Protein 3SQI (pdb70)

CATH classification: 1.10.150.540 (+1 more: 1.10.443.20)

B-factor: mean 118.67, std 37.11, range [43.81, 283.86]

Structure (mmCIF, N/CA/C/O backbone):
data_3SQI
#
_entry.id   3SQI
#
_cell.length_a   117.303
_cell.length_b   147.536
_cell.length_c   95.639
_cell.angle_alpha   90.00
_cell.angle_beta   90.00
_cell.angle_gamma   90.00
#
_symmetry.space_group_name_H-M   'C 2 2 21'
#
loop_
_entity.id
_entity.type
_entity.pdbx_description
1 polymer KLLA0E03807p
2 polymer "DNA (5'-D(P*TP*TP*AP*AP*TP*TP*TP*AP*TP*AP*AP*AP*AP*TP*T)-3')"
3 polymer "DNA (5'-D(P*AP*AP*AP*TP*TP*TP*TP*AP*TP*AP*AP*AP*TP*TP*A)-3')"
#
loop_
_atom_site.group_PDB
_atom_site.id
_atom_site.type_symbol
_atom_site.label_atom_id
_atom_site.label_alt_id
_atom_site.label_comp_id
_atom_site.label_asym_id
_atom_site.label_entity_id
_atom_site.label_seq_id
_atom_site.pdbx_PDB_ins_code
_atom_site.Cartn_x
_atom_site.Cartn_y
_atom_site.Cartn_z
_atom_site.occupancy
_atom_site.B_iso_or_equiv
_atom_site.auth_seq_id
_atom_site.auth_comp_id
_atom_site.auth_asym_id
_atom_site.auth_atom_id
_atom_site.pdbx_PDB_model_num
ATOM 1 N N . MET A 1 1 ? 17.747 20.243 -41.003 1.00 145.58 1 MET A N 1
ATOM 2 C CA . MET A 1 1 ? 18.809 21.215 -41.238 1.00 150.70 1 MET A CA 1
ATOM 3 C C . MET A 1 1 ? 18.654 21.861 -42.608 1.00 151.67 1 MET A C 1
ATOM 4 O O . MET A 1 1 ? 18.104 21.258 -43.530 1.00 138.19 1 MET A O 1
ATOM 9 N N . SER A 1 2 ? 19.137 23.094 -42.734 1.00 171.42 2 SER A N 1
ATOM 10 C CA . SER A 1 2 ? 19.096 23.811 -44.003 1.00 171.34 2 SER A CA 1
ATOM 11 C C . SER A 1 2 ? 19.698 22.958 -45.113 1.00 171.08 2 SER A C 1
ATOM 12 O O . SER A 1 2 ? 19.113 22.804 -46.186 1.00 157.38 2 SER A O 1
ATOM 15 N N . LYS A 1 3 ? 20.863 22.384 -44.829 1.00 179.34 3 LYS A N 1
ATOM 16 C CA . LYS A 1 3 ? 21.641 21.667 -45.830 1.00 173.60 3 LYS A CA 1
ATOM 17 C C . LYS A 1 3 ? 21.190 20.218 -45.958 1.00 153.76 3 LYS A C 1
ATOM 18 O O . LYS A 1 3 ? 21.756 19.445 -46.731 1.00 149.16 3 LYS A O 1
ATOM 24 N N . LEU A 1 4 ? 20.170 19.857 -45.187 1.00 150.20 4 LEU A N 1
ATOM 25 C CA . LEU A 1 4 ? 19.581 18.523 -45.256 1.00 139.25 4 LEU A CA 1
ATOM 26 C C . LEU A 1 4 ? 18.619 18.364 -46.432 1.00 132.97 4 LEU A C 1
ATOM 27 O O . LEU A 1 4 ? 18.601 17.332 -47.096 1.00 117.05 4 LEU A O 1
ATOM 32 N N . ASP A 1 5 ? 17.810 19.388 -46.674 1.00 153.52 5 ASP A N 1
ATOM 33 C CA . ASP A 1 5 ? 16.753 19.312 -47.678 1.00 161.40 5 ASP A CA 1
ATOM 34 C C . ASP A 1 5 ? 17.217 18.789 -49.035 1.00 155.85 5 ASP A C 1
ATOM 35 O O . ASP A 1 5 ? 16.501 18.031 -49.688 1.00 152.18 5 ASP A O 1
ATOM 40 N N . SER A 1 6 ? 18.410 19.192 -49.458 1.00 158.75 6 SER A N 1
ATOM 41 C CA . SER A 1 6 ? 18.883 18.855 -50.796 1.00 160.79 6 SER A CA 1
ATOM 42 C C . SER A 1 6 ? 19.146 17.360 -50.972 1.00 149.66 6 SER A C 1
ATOM 43 O O . SER A 1 6 ? 19.105 16.850 -52.088 1.00 140.93 6 SER A O 1
ATOM 46 N N . LEU A 1 7 ? 19.404 16.660 -49.871 1.00 151.79 7 LEU A N 1
ATOM 47 C CA . LEU A 1 7 ? 19.781 15.245 -49.939 1.00 138.28 7 LEU A CA 1
ATOM 48 C C . LEU A 1 7 ? 18.593 14.324 -50.214 1.00 125.64 7 LEU A C 1
ATOM 49 O O . LEU A 1 7 ? 18.770 13.133 -50.478 1.00 105.10 7 LEU A O 1
ATOM 54 N N . LEU A 1 8 ? 17.385 14.874 -50.136 1.00 131.96 8 LEU A N 1
ATOM 55 C CA . LEU A 1 8 ? 16.185 14.120 -50.478 1.00 123.70 8 LEU A CA 1
ATOM 56 C C . LEU A 1 8 ? 15.720 14.379 -51.912 1.00 134.19 8 LEU A C 1
ATOM 57 O O . LEU A 1 8 ? 14.749 13.778 -52.373 1.00 137.58 8 LEU A O 1
ATOM 62 N N . LYS A 1 9 ? 16.399 15.274 -52.620 1.00 140.08 9 LYS A N 1
ATOM 63 C CA . LYS A 1 9 ? 16.171 15.370 -54.051 1.00 138.05 9 LYS A CA 1
ATOM 64 C C . LYS A 1 9 ? 16.626 14.027 -54.599 1.00 125.39 9 LYS A C 1
ATOM 65 O O . LYS A 1 9 ? 15.959 13.406 -55.426 1.00 120.59 9 LYS A O 1
ATOM 71 N N . GLU A 1 10 ? 17.743 13.560 -54.055 1.00 128.11 10 GLU A N 1
ATOM 72 C CA . GLU A 1 10 ? 18.455 12.384 -54.538 1.00 136.10 10 GLU A CA 1
ATOM 73 C C . GLU A 1 10 ? 17.677 11.078 -54.404 1.00 133.41 10 GLU A C 1
ATOM 74 O O . GLU A 1 10 ? 18.160 10.025 -54.814 1.00 140.10 10 GLU A O 1
ATOM 80 N N . LEU A 1 11 ? 16.487 11.144 -53.818 1.00 126.26 11 LEU A N 1
ATOM 81 C CA . LEU A 1 11 ? 15.679 9.947 -53.596 1.00 108.83 11 LEU A CA 1
ATOM 82 C C . LEU A 1 11 ? 14.436 9.929 -54.473 1.00 113.58 11 LEU A C 1
ATOM 83 O O . LEU A 1 11 ? 13.973 10.978 -54.925 1.00 132.79 11 LEU A O 1
ATOM 88 N N . PRO A 1 12 ? 13.910 8.725 -54.738 1.00 95.41 12 PRO A N 1
ATOM 89 C CA . PRO A 1 12 ? 12.622 8.578 -55.416 1.00 90.88 12 PRO A CA 1
ATOM 90 C C . PRO A 1 12 ? 11.602 9.433 -54.688 1.00 90.63 12 PRO A C 1
ATOM 91 O O . PRO A 1 12 ? 11.530 9.363 -53.453 1.00 79.45 12 PRO A O 1
ATOM 95 N N . THR A 1 13 ? 10.822 10.212 -55.435 1.00 90.03 13 THR A N 1
ATOM 96 C CA . THR A 1 13 ? 9.935 11.199 -54.830 1.00 109.62 13 THR A CA 1
ATOM 97 C C . THR A 1 13 ? 9.138 10.615 -53.663 1.00 111.33 13 THR A C 1
ATOM 98 O O . THR A 1 13 ? 9.096 11.197 -52.576 1.00 118.66 13 THR A O 1
ATOM 102 N N . ARG A 1 14 ? 8.533 9.453 -53.882 1.00 104.37 14 ARG A N 1
ATOM 103 C CA . ARG A 1 14 ? 7.634 8.870 -52.896 1.00 98.65 14 ARG A CA 1
ATOM 104 C C . ARG A 1 14 ? 8.330 8.534 -51.577 1.00 88.23 14 ARG A C 1
ATOM 105 O O . ARG A 1 14 ? 7.804 8.842 -50.503 1.00 85.43 14 ARG A O 1
ATOM 113 N N . THR A 1 15 ? 9.510 7.917 -51.645 1.00 86.19 15 THR A N 1
ATOM 114 C CA . THR A 1 15 ? 10.224 7.548 -50.416 1.00 85.85 15 THR A CA 1
ATOM 115 C C . THR A 1 15 ? 11.036 8.709 -49.842 1.00 96.38 15 THR A C 1
ATOM 116 O O . THR A 1 15 ? 11.655 8.581 -48.793 1.00 108.74 15 THR A O 1
ATOM 120 N N . ALA A 1 16 ? 11.062 9.826 -50.559 1.00 110.24 16 ALA A N 1
ATOM 121 C CA . ALA A 1 16 ? 11.568 11.079 -50.010 1.00 111.64 16 ALA A CA 1
ATOM 122 C C . ALA A 1 16 ? 10.465 11.758 -49.203 1.00 104.28 16 ALA A C 1
ATOM 123 O O . ALA A 1 16 ? 10.718 12.353 -48.158 1.00 111.14 16 ALA A O 1
ATOM 125 N N . HIS A 1 17 ? 9.239 11.655 -49.705 1.00 94.65 17 HIS A N 1
ATOM 126 C CA . HIS A 1 17 ? 8.066 12.221 -49.058 1.00 88.29 17 HIS A CA 1
ATOM 127 C C . HIS A 1 17 ? 7.735 11.471 -47.777 1.00 90.13 17 HIS A C 1
ATOM 128 O O . HIS A 1 17 ? 7.605 12.061 -46.694 1.00 96.04 17 HIS A O 1
ATOM 135 N N . LEU A 1 18 ? 7.604 10.156 -47.898 1.00 88.05 18 LEU A N 1
ATOM 136 C CA . LEU A 1 18 ? 7.330 9.331 -46.735 1.00 88.70 18 LEU A CA 1
ATOM 137 C C . LEU A 1 18 ? 8.286 9.736 -45.606 1.00 91.61 18 LEU A C 1
ATOM 138 O O . LEU A 1 18 ? 7.848 9.989 -44.479 1.00 88.18 18 LEU A O 1
ATOM 143 N N . TYR A 1 19 ? 9.576 9.839 -45.924 1.00 86.35 19 TYR A N 1
ATOM 144 C CA . TYR A 1 19 ? 10.578 10.291 -44.958 1.00 73.09 19 TYR A CA 1
ATOM 145 C C . TYR A 1 19 ? 10.281 11.693 -44.429 1.00 89.99 19 TYR A C 1
ATOM 146 O O . TYR A 1 19 ? 10.330 11.927 -43.217 1.00 80.73 19 TYR A O 1
ATOM 155 N N . ARG A 1 20 ? 9.995 12.633 -45.325 1.00 74.60 20 ARG A N 1
ATOM 156 C CA . ARG A 1 20 ? 9.692 13.987 -44.874 1.00 84.66 20 ARG A CA 1
ATOM 157 C C . ARG A 1 20 ? 8.669 13.933 -43.743 1.00 87.68 20 ARG A C 1
ATOM 158 O O . ARG A 1 20 ? 8.837 14.570 -42.694 1.00 96.54 20 ARG A O 1
ATOM 166 N N . SER A 1 21 ? 7.616 13.150 -43.956 1.00 83.86 21 SER A N 1
ATOM 167 C CA . SER A 1 21 ? 6.527 13.075 -42.990 1.00 90.26 21 SER A CA 1
ATOM 168 C C . SER A 1 21 ? 6.949 12.370 -41.699 1.00 91.75 21 SER A C 1
ATOM 169 O O . SER A 1 21 ? 6.673 12.856 -40.598 1.00 104.02 21 SER A O 1
ATOM 172 N N . ILE A 1 22 ? 7.618 11.229 -41.823 1.00 83.61 22 ILE A N 1
ATOM 173 C CA . ILE A 1 22 ? 8.144 10.554 -40.639 1.00 78.78 22 ILE A CA 1
ATOM 174 C C . ILE A 1 22 ? 8.901 11.554 -39.766 1.00 92.06 22 ILE A C 1
ATOM 175 O O . ILE A 1 22 ? 8.696 11.635 -38.552 1.00 98.47 22 ILE A O 1
ATOM 180 N N . TRP A 1 23 ? 9.760 12.331 -40.412 1.00 98.30 23 TRP A N 1
ATOM 181 C CA . TRP A 1 23 ? 10.540 13.367 -39.756 1.00 85.17 23 TRP A CA 1
ATOM 182 C C . TRP A 1 23 ? 9.671 14.378 -39.020 1.00 86.18 23 TRP A C 1
ATOM 183 O O . TRP A 1 23 ? 9.843 14.608 -37.819 1.00 100.65 23 TRP A O 1
ATOM 194 N N . HIS A 1 24 ? 8.751 15.002 -39.743 1.00 81.05 24 HIS A N 1
ATOM 195 C CA . HIS A 1 24 ? 7.866 15.969 -39.116 1.00 89.77 24 HIS A CA 1
ATOM 196 C C . HIS A 1 24 ? 7.240 15.374 -37.856 1.00 93.14 24 HIS A C 1
ATOM 197 O O . HIS A 1 24 ? 7.238 16.006 -36.800 1.00 109.86 24 HIS A O 1
ATOM 204 N N . LYS A 1 25 ? 6.725 14.153 -37.973 1.00 91.28 25 LYS A N 1
ATOM 205 C CA . LYS A 1 25 ? 6.148 13.440 -36.834 1.00 98.69 25 LYS A CA 1
ATOM 206 C C . LYS A 1 25 ? 7.111 13.411 -35.654 1.00 92.76 25 LYS A C 1
ATOM 207 O O . LYS A 1 25 ? 6.770 13.807 -34.536 1.00 84.38 25 LYS A O 1
ATOM 213 N N . TYR A 1 26 ? 8.316 12.926 -35.929 1.00 81.42 26 TYR A N 1
ATOM 214 C CA . TYR A 1 26 ? 9.300 12.626 -34.903 1.00 76.56 26 TYR A CA 1
ATOM 215 C C . TYR A 1 26 ? 9.800 13.858 -34.172 1.00 104.94 26 TYR A C 1
ATOM 216 O O . TYR A 1 26 ? 9.970 13.834 -32.955 1.00 117.44 26 TYR A O 1
ATOM 225 N N . THR A 1 27 ? 10.048 14.934 -34.908 1.00 113.85 27 THR A N 1
ATOM 226 C CA . THR A 1 27 ? 10.531 16.156 -34.273 1.00 117.21 27 THR A CA 1
ATOM 227 C C . THR A 1 27 ? 9.397 16.946 -33.612 1.00 125.62 27 THR A C 1
ATOM 228 O O . THR A 1 27 ? 9.599 17.617 -32.591 1.00 134.90 27 THR A O 1
ATOM 232 N N . GLU A 1 28 ? 8.205 16.859 -34.196 1.00 120.84 28 GLU A N 1
ATOM 233 C CA . GLU A 1 28 ? 7.021 17.479 -33.612 1.00 122.60 28 GLU A CA 1
ATOM 234 C C . GLU A 1 28 ? 6.626 16.774 -32.318 1.00 124.15 28 GLU A C 1
ATOM 235 O O . GLU A 1 28 ? 5.954 17.350 -31.465 1.00 125.83 28 GLU A O 1
ATOM 241 N N . TRP A 1 29 ? 7.028 15.513 -32.197 1.00 126.79 29 TRP A N 1
ATOM 242 C CA . TRP A 1 29 ? 6.928 14.783 -30.939 1.00 119.91 29 TRP A CA 1
ATOM 243 C C . TRP A 1 29 ? 8.046 15.235 -30.010 1.00 117.09 29 TRP A C 1
ATOM 244 O O . TRP A 1 29 ? 7.810 15.573 -28.856 1.00 126.09 29 TRP A O 1
ATOM 255 N N . LEU A 1 30 ? 9.262 15.256 -30.546 1.00 111.37 30 LEU A N 1
ATOM 256 C CA . LEU A 1 30 ? 10.470 15.606 -29.805 1.00 109.72 30 LEU A CA 1
ATOM 257 C C . LEU A 1 30 ? 10.378 16.992 -29.158 1.00 130.25 30 LEU A C 1
ATOM 258 O O . LEU A 1 30 ? 11.144 17.307 -28.247 1.00 141.79 30 LEU A O 1
ATOM 263 N N . LYS A 1 31 ? 9.458 17.825 -29.640 1.00 134.47 31 LYS A N 1
ATOM 264 C CA . LYS A 1 31 ? 9.181 19.104 -28.985 1.00 134.09 31 LYS A CA 1
ATOM 265 C C . LYS A 1 31 ? 8.585 18.870 -27.601 1.00 131.37 31 LYS A C 1
ATOM 266 O O . LYS A 1 31 ? 8.394 19.806 -26.830 1.00 141.35 31 LYS A O 1
ATOM 272 N N . THR A 1 32 ? 8.285 17.612 -27.303 1.00 135.59 32 THR A N 1
ATOM 273 C CA . THR A 1 32 ? 7.638 17.220 -26.053 1.00 155.07 32 THR A CA 1
ATOM 274 C C . THR A 1 32 ? 8.634 16.886 -24.929 1.00 161.75 32 THR A C 1
ATOM 275 O O . THR A 1 32 ? 8.243 16.656 -23.783 1.00 158.44 32 THR A O 1
ATOM 279 N N . MET A 1 33 ? 9.923 16.892 -25.253 1.00 167.25 33 MET A N 1
ATOM 280 C CA . MET A 1 33 ? 10.954 16.542 -24.280 1.00 167.74 33 MET A CA 1
ATOM 281 C C . MET A 1 33 ? 11.927 17.706 -24.086 1.00 193.89 33 MET A C 1
ATOM 282 O O . MET A 1 33 ? 12.019 18.584 -24.946 1.00 206.33 33 MET A O 1
ATOM 287 N N . PRO A 1 34 ? 12.658 17.720 -22.955 1.00 201.21 34 PRO A N 1
ATOM 288 C CA . PRO A 1 34 ? 13.485 18.889 -22.613 1.00 206.21 34 PRO A CA 1
ATOM 289 C C . PRO A 1 34 ? 14.482 19.256 -23.706 1.00 204.27 34 PRO A C 1
ATOM 290 O O . PRO A 1 34 ? 14.767 20.439 -23.919 1.00 199.98 34 PRO A O 1
ATOM 294 N N . ASP A 1 35 ? 14.997 18.238 -24.392 1.00 201.10 35 ASP A N 1
ATOM 295 C CA . ASP A 1 35 ? 15.988 18.421 -25.448 1.00 198.47 35 ASP A CA 1
ATOM 296 C C . ASP A 1 35 ? 16.218 17.121 -26.227 1.00 183.51 35 ASP A C 1
ATOM 297 O O . ASP A 1 35 ? 16.841 17.105 -27.295 1.00 171.87 35 ASP A O 1
ATOM 302 N N . ASP A 1 40 ? 23.246 20.596 -31.673 1.00 228.71 40 ASP A N 1
ATOM 303 C CA . ASP A 1 40 ? 21.810 20.471 -31.897 1.00 225.10 40 ASP A CA 1
ATOM 304 C C . ASP A 1 40 ? 21.510 19.689 -33.184 1.00 222.11 40 ASP A C 1
ATOM 305 O O . ASP A 1 40 ? 20.620 20.081 -33.923 1.00 228.84 40 ASP A O 1
ATOM 310 N N . LEU A 1 41 ? 22.281 18.634 -33.481 1.00 208.79 41 LEU A N 1
ATOM 311 C CA . LEU A 1 41 ? 22.072 17.853 -34.715 1.00 191.01 41 LEU A CA 1
ATOM 312 C C . LEU A 1 41 ? 21.875 16.334 -34.586 1.00 172.76 41 LEU A C 1
ATOM 313 O O . LEU A 1 41 ? 20.757 15.808 -34.712 1.00 155.31 41 LEU A O 1
ATOM 318 N N . LYS A 1 42 ? 22.988 15.637 -34.363 1.00 169.96 42 LYS A N 1
ATOM 319 C CA . LYS A 1 42 ? 23.021 14.172 -34.398 1.00 152.67 42 LYS A CA 1
ATOM 320 C C . LYS A 1 42 ? 22.486 13.617 -33.092 1.00 156.70 42 LYS A C 1
ATOM 321 O O . LYS A 1 42 ? 21.947 12.503 -33.024 1.00 141.43 42 LYS A O 1
ATOM 327 N N . LEU A 1 43 ? 22.670 14.418 -32.049 1.00 170.68 43 LEU A N 1
ATOM 328 C CA . LEU A 1 43 ? 22.201 14.104 -30.711 1.00 163.60 43 LEU A CA 1
ATOM 329 C C . LEU A 1 43 ? 20.689 13.893 -30.698 1.00 162.14 43 LEU A C 1
ATOM 330 O O . LEU A 1 43 ? 20.159 13.210 -29.821 1.00 155.22 43 LEU A O 1
ATOM 335 N N . PHE A 1 44 ? 20.007 14.461 -31.689 1.00 167.72 44 PHE A N 1
ATOM 336 C CA . PHE A 1 44 ? 18.561 14.311 -31.822 1.00 162.11 44 PHE A CA 1
ATOM 337 C C . PHE A 1 44 ? 18.206 12.877 -32.164 1.00 152.12 44 PHE A C 1
ATOM 338 O O . PHE A 1 44 ? 17.095 12.400 -31.901 1.00 151.66 44 PHE A O 1
ATOM 346 N N . LEU A 1 45 ? 19.171 12.182 -32.746 1.00 140.57 45 LEU A N 1
ATOM 347 C CA . LEU A 1 45 ? 18.990 10.784 -33.043 1.00 128.27 45 LEU A CA 1
ATOM 348 C C . LEU A 1 45 ? 19.854 9.995 -32.085 1.00 144.77 45 LEU A C 1
ATOM 349 O O . LEU A 1 45 ? 21.084 10.003 -32.164 1.00 160.46 45 LEU A O 1
ATOM 354 N N . SER A 1 46 ? 19.182 9.340 -31.152 1.00 137.02 46 SER A N 1
ATOM 355 C CA . SER A 1 46 ? 19.817 8.427 -30.229 1.00 126.35 46 SER A CA 1
ATOM 356 C C . SER A 1 46 ? 18.848 7.271 -30.097 1.00 111.59 46 SER A C 1
ATOM 357 O O . SER A 1 46 ? 17.636 7.452 -30.224 1.00 105.73 46 SER A O 1
ATOM 360 N N . GLN A 1 47 ? 19.376 6.078 -29.870 1.00 101.42 47 GLN A N 1
ATOM 361 C CA . GLN A 1 47 ? 18.530 4.908 -29.728 1.00 99.03 47 GLN A CA 1
ATOM 362 C C . GLN A 1 47 ? 17.408 5.214 -28.746 1.00 90.81 47 GLN A C 1
ATOM 363 O O . GLN A 1 47 ? 16.250 4.888 -28.987 1.00 88.05 47 GLN A O 1
ATOM 369 N N . LYS A 1 48 ? 17.759 5.881 -27.654 1.00 88.38 48 LYS A N 1
ATOM 370 C CA . LYS A 1 48 ? 16.808 6.181 -26.592 1.00 95.79 48 LYS A CA 1
ATOM 371 C C . LYS A 1 48 ? 15.511 6.817 -27.111 1.00 104.34 48 LYS A C 1
ATOM 372 O O . LYS A 1 48 ? 14.398 6.334 -26.831 1.00 103.46 48 LYS A O 1
ATOM 378 N N . TYR A 1 49 ? 15.660 7.891 -27.882 1.00 105.49 49 TYR A N 1
ATOM 379 C CA . TYR A 1 49 ? 14.517 8.684 -28.316 1.00 95.17 49 TYR A CA 1
ATOM 380 C C . TYR A 1 49 ? 13.730 7.990 -29.419 1.00 94.81 49 TYR A C 1
ATOM 381 O O . TYR A 1 49 ? 12.502 8.026 -29.418 1.00 105.14 49 TYR A O 1
ATOM 390 N N . ILE A 1 50 ? 14.435 7.356 -30.354 1.00 95.45 50 ILE A N 1
ATOM 391 C CA . ILE A 1 50 ? 13.788 6.643 -31.459 1.00 89.13 50 ILE A CA 1
ATOM 392 C C . ILE A 1 50 ? 12.963 5.472 -30.938 1.00 97.59 50 ILE A C 1
ATOM 393 O O . ILE A 1 50 ? 11.822 5.259 -31.354 1.00 100.09 50 ILE A O 1
ATOM 398 N N . VAL A 1 51 ? 13.561 4.714 -30.027 1.00 97.21 51 VAL A N 1
ATOM 399 C CA . VAL A 1 51 ? 12.901 3.576 -29.408 1.00 75.73 51 VAL A CA 1
ATOM 400 C C . VAL A 1 51 ? 11.695 4.019 -28.580 1.00 73.41 51 VAL A C 1
ATOM 401 O O . VAL A 1 51 ? 10.596 3.462 -28.710 1.00 84.44 51 VAL A O 1
ATOM 405 N N . LYS A 1 52 ? 11.887 5.026 -27.736 1.00 81.81 52 LYS A N 1
ATOM 406 C CA . LYS A 1 52 ? 10.751 5.573 -27.006 1.00 89.85 52 LYS A CA 1
ATOM 407 C C . LYS A 1 52 ? 9.614 5.960 -27.959 1.00 103.72 52 LYS A C 1
ATOM 408 O O . LYS A 1 52 ? 8.461 5.571 -27.756 1.00 112.56 52 LYS A O 1
ATOM 414 N N . TYR A 1 53 ? 9.949 6.716 -29.001 1.00 97.67 53 TYR A N 1
ATOM 415 C CA . TYR A 1 53 ? 8.965 7.146 -29.989 1.00 90.28 53 TYR A CA 1
ATOM 416 C C . TYR A 1 53 ? 8.195 5.966 -30.552 1.00 96.14 53 TYR A C 1
ATOM 417 O O . TYR A 1 53 ? 6.962 5.945 -30.548 1.00 104.02 53 TYR A O 1
ATOM 426 N N . ILE A 1 54 ? 8.937 4.981 -31.040 1.00 87.14 54 ILE A N 1
ATOM 427 C CA . ILE A 1 54 ? 8.333 3.854 -31.727 1.00 92.08 54 ILE A CA 1
ATOM 428 C C . ILE A 1 54 ? 7.401 3.058 -30.821 1.00 101.67 54 ILE A C 1
ATOM 429 O O . ILE A 1 54 ? 6.263 2.773 -31.194 1.00 104.75 54 ILE A O 1
ATOM 434 N N . ALA A 1 55 ? 7.874 2.706 -29.631 1.00 112.86 55 ALA A N 1
ATOM 435 C CA . ALA A 1 55 ? 7.069 1.874 -28.736 1.00 99.54 55 ALA A CA 1
ATOM 436 C C . ALA A 1 55 ? 5.889 2.622 -28.109 1.00 103.29 55 ALA A C 1
ATOM 437 O O . ALA A 1 55 ? 4.858 2.018 -27.807 1.00 95.36 55 ALA A O 1
ATOM 439 N N . SER A 1 56 ? 6.044 3.932 -27.924 1.00 106.69 56 SER A N 1
ATOM 440 C CA . SER A 1 56 ? 5.014 4.741 -27.274 1.00 107.68 56 SER A CA 1
ATOM 441 C C . SER A 1 56 ? 3.856 5.100 -28.203 1.00 123.42 56 SER A C 1
ATOM 442 O O . SER A 1 56 ? 2.863 5.682 -27.765 1.00 134.95 56 SER A O 1
ATOM 445 N N . HIS A 1 57 ? 3.989 4.770 -29.483 1.00 117.89 57 HIS A N 1
ATOM 446 C CA . HIS A 1 57 ? 2.938 5.062 -30.453 1.00 106.74 57 HIS A CA 1
ATOM 447 C C . HIS A 1 57 ? 2.411 3.794 -31.103 1.00 111.26 57 HIS A C 1
ATOM 448 O O . HIS A 1 57 ? 3.117 3.154 -31.879 1.00 118.78 57 HIS A O 1
ATOM 455 N N . ASP A 1 58 ? 1.165 3.443 -30.804 1.00 116.46 58 ASP A N 1
ATOM 456 C CA . ASP A 1 58 ? 0.573 2.233 -31.363 1.00 129.17 58 ASP A CA 1
ATOM 457 C C . ASP A 1 58 ? 0.598 2.281 -32.885 1.00 121.97 58 ASP A C 1
ATOM 458 O O . ASP A 1 58 ? 0.973 1.307 -33.541 1.00 114.63 58 ASP A O 1
ATOM 463 N N . ASP A 1 59 ? 0.200 3.425 -33.435 1.00 128.29 59 ASP A N 1
ATOM 464 C CA . ASP A 1 59 ? 0.216 3.636 -34.876 1.00 122.20 59 ASP A CA 1
ATOM 465 C C . ASP A 1 59 ? 1.557 3.215 -35.466 1.00 114.61 59 ASP A C 1
ATOM 466 O O . ASP A 1 59 ? 1.608 2.486 -36.454 1.00 117.79 59 ASP A O 1
ATOM 471 N N . ILE A 1 60 ? 2.640 3.672 -34.847 1.00 108.09 60 ILE A N 1
ATOM 472 C CA . ILE A 1 60 ? 3.981 3.325 -35.297 1.00 95.70 60 ILE A CA 1
ATOM 473 C C . ILE A 1 60 ? 4.364 1.915 -34.875 1.00 97.92 60 ILE A C 1
ATOM 474 O O . ILE A 1 60 ? 4.893 1.144 -35.680 1.00 83.73 60 ILE A O 1
ATOM 479 N N . ALA A 1 61 ? 4.095 1.586 -33.613 1.00 101.74 61 ALA A N 1
ATOM 480 C CA . ALA A 1 61 ? 4.446 0.280 -33.057 1.00 89.78 61 ALA A CA 1
ATOM 481 C C . ALA A 1 61 ? 3.985 -0.888 -33.930 1.00 101.37 61 ALA A C 1
ATOM 482 O O . ALA A 1 61 ? 4.725 -1.854 -34.119 1.00 107.40 61 ALA A O 1
ATOM 484 N N . LYS A 1 62 ? 2.767 -0.805 -34.457 1.00 104.30 62 LYS A N 1
ATOM 485 C CA . LYS A 1 62 ? 2.244 -1.874 -35.306 1.00 108.13 62 LYS A CA 1
ATOM 486 C C . LYS A 1 62 ? 2.981 -2.001 -36.643 1.00 110.35 62 LYS A C 1
ATOM 487 O O . LYS A 1 62 ? 3.051 -3.091 -37.212 1.00 116.77 62 LYS A O 1
ATOM 493 N N . ASP A 1 63 ? 3.523 -0.892 -37.144 1.00 104.39 63 ASP A N 1
ATOM 494 C CA . ASP A 1 63 ? 4.268 -0.901 -38.405 1.00 110.66 63 ASP A CA 1
ATOM 495 C C . ASP A 1 63 ? 5.531 -0.041 -38.330 1.00 109.83 63 ASP A C 1
ATOM 496 O O . ASP A 1 63 ? 5.602 1.027 -38.942 1.00 124.58 63 ASP A O 1
ATOM 501 N N . PRO A 1 64 ? 6.532 -0.519 -37.576 1.00 79.80 64 PRO A N 1
ATOM 502 C CA . PRO A 1 64 ? 7.785 0.176 -37.260 1.00 82.52 64 PRO A CA 1
ATOM 503 C C . PRO A 1 64 ? 8.756 0.300 -38.431 1.00 99.84 64 PRO A C 1
ATOM 504 O O . PRO A 1 64 ? 9.617 1.177 -38.411 1.00 116.31 64 PRO A O 1
ATOM 508 N N . LEU A 1 65 ? 8.641 -0.574 -39.423 1.00 90.78 65 LEU A N 1
ATOM 509 C CA . LEU A 1 65 ? 9.698 -0.712 -40.421 1.00 93.05 65 LEU A CA 1
ATOM 510 C C . LEU A 1 65 ? 10.023 0.538 -41.247 1.00 95.85 65 LEU A C 1
ATOM 511 O O . LEU A 1 65 ? 11.192 0.934 -41.329 1.00 96.13 65 LEU A O 1
ATOM 516 N N . PRO A 1 66 ? 9.001 1.179 -41.841 1.00 88.06 66 PRO A N 1
ATOM 517 C CA . PRO A 1 66 ? 9.310 2.346 -42.673 1.00 84.78 66 PRO A CA 1
ATOM 518 C C . PRO A 1 66 ? 10.009 3.392 -41.820 1.00 91.20 66 PRO A C 1
ATOM 519 O O . PRO A 1 66 ? 10.919 4.082 -42.283 1.00 97.14 66 PRO A O 1
ATOM 523 N N . THR A 1 67 ? 9.579 3.490 -40.567 1.00 78.35 67 THR A N 1
ATOM 524 C CA . THR A 1 67 ? 10.201 4.389 -39.607 1.00 81.97 67 THR A CA 1
ATOM 525 C C . THR A 1 67 ? 11.678 4.061 -39.414 1.00 92.63 67 THR A C 1
ATOM 526 O O . THR A 1 67 ? 12.532 4.937 -39.513 1.00 106.01 67 THR A O 1
ATOM 530 N N . CYS A 1 68 ? 11.977 2.800 -39.125 1.00 88.55 68 CYS A N 1
ATOM 531 C CA . CYS A 1 68 ? 13.359 2.388 -38.904 1.00 97.22 68 CYS A CA 1
ATOM 532 C C . CYS A 1 68 ? 14.239 2.693 -40.110 1.00 104.37 68 CYS A C 1
ATOM 533 O O . CYS A 1 68 ? 15.337 3.231 -39.969 1.00 116.69 68 CYS A O 1
ATOM 536 N N . ASP A 1 69 ? 13.757 2.354 -41.297 1.00 95.71 69 ASP A N 1
ATOM 537 C CA . ASP A 1 69 ? 14.516 2.645 -42.505 1.00 112.31 69 ASP A CA 1
ATOM 538 C C . ASP A 1 69 ? 14.742 4.146 -42.648 1.00 112.46 69 ASP A C 1
ATOM 539 O O . ASP A 1 69 ? 15.843 4.591 -43.006 1.00 131.46 69 ASP A O 1
ATOM 544 N N . ALA A 1 70 ? 13.702 4.925 -42.362 1.00 88.22 70 ALA A N 1
ATOM 545 C CA . ALA A 1 70 ? 13.833 6.376 -42.381 1.00 88.08 70 ALA A CA 1
ATOM 546 C C . ALA A 1 70 ? 14.990 6.791 -41.473 1.00 97.74 70 ALA A C 1
ATOM 547 O O . ALA A 1 70 ? 15.917 7.455 -41.912 1.00 98.18 70 ALA A O 1
ATOM 549 N N . MET A 1 71 ? 14.948 6.355 -40.217 1.00 89.30 71 MET A N 1
ATOM 550 C CA . MET A 1 71 ? 15.973 6.708 -39.229 1.00 90.55 71 MET A CA 1
ATOM 551 C C . MET A 1 71 ? 17.394 6.309 -39.623 1.00 104.01 71 MET A C 1
ATOM 552 O O . MET A 1 71 ? 18.327 7.093 -39.467 1.00 124.56 71 MET A O 1
ATOM 557 N N . ILE A 1 72 ? 17.569 5.083 -40.103 1.00 98.79 72 ILE A N 1
ATOM 558 C CA . ILE A 1 72 ? 18.897 4.637 -40.503 1.00 102.53 72 ILE A CA 1
ATOM 559 C C . ILE A 1 72 ? 19.373 5.526 -41.644 1.00 112.61 72 ILE A C 1
ATOM 560 O O . ILE A 1 72 ? 20.556 5.890 -41.722 1.00 126.74 72 ILE A O 1
ATOM 565 N N . TRP A 1 73 ? 18.445 5.888 -42.525 1.00 104.44 73 TRP A N 1
ATOM 566 C CA . TRP A 1 73 ? 18.766 6.852 -43.562 1.00 106.99 73 TRP A CA 1
ATOM 567 C C . TRP A 1 73 ? 19.237 8.180 -42.998 1.00 113.48 73 TRP A C 1
ATOM 568 O O . TRP A 1 73 ? 20.386 8.551 -43.194 1.00 125.79 73 TRP A O 1
ATOM 579 N N . PHE A 1 74 ? 18.344 8.898 -42.316 1.00 107.83 74 PHE A N 1
ATOM 580 C CA . PHE A 1 74 ? 18.673 10.223 -41.784 1.00 105.88 74 PHE A CA 1
ATOM 581 C C . PHE A 1 74 ? 20.018 10.167 -41.064 1.00 106.08 74 PHE A C 1
ATOM 582 O O . PHE A 1 74 ? 20.868 11.043 -41.234 1.00 109.03 74 PHE A O 1
ATOM 590 N N . SER A 1 75 ? 20.210 9.123 -40.266 1.00 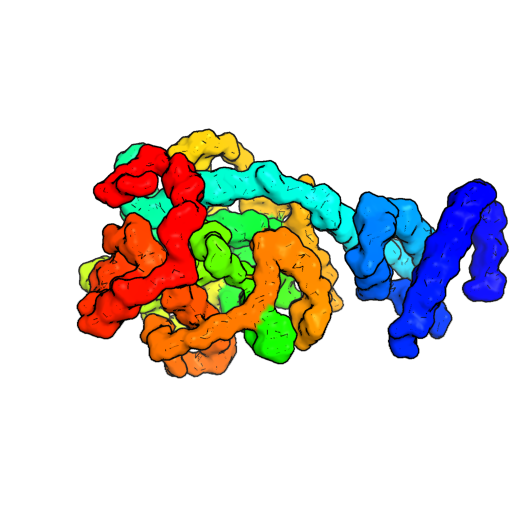106.38 75 SER A N 1
ATOM 591 C CA . SER A 1 75 ? 21.466 8.917 -39.552 1.00 109.70 75 SER A CA 1
ATOM 592 C C . SER A 1 75 ? 22.659 8.882 -40.503 1.00 124.41 75 SER A C 1
ATOM 593 O O . SER A 1 75 ? 23.476 9.807 -40.517 1.00 134.94 75 SER A O 1
ATOM 596 N N . ARG A 1 76 ? 22.766 7.817 -41.296 1.00 117.56 76 ARG A N 1
ATOM 597 C CA . ARG A 1 76 ? 23.931 7.687 -42.163 1.00 126.63 76 ARG A CA 1
ATOM 598 C C . ARG A 1 76 ? 23.939 8.826 -43.175 1.00 133.20 76 ARG A C 1
ATOM 599 O O . ARG A 1 76 ? 24.986 9.182 -43.726 1.00 129.23 76 ARG A O 1
ATOM 607 N N . ALA A 1 77 ? 22.762 9.412 -43.387 1.00 135.90 77 ALA A N 1
ATOM 608 C CA . ALA A 1 77 ? 22.591 10.527 -44.316 1.00 125.52 77 ALA A CA 1
ATOM 609 C C . ALA A 1 77 ? 22.967 11.824 -43.616 1.00 118.50 77 ALA A C 1
ATOM 610 O O . ALA A 1 77 ? 22.804 12.912 -44.156 1.00 120.68 77 ALA A O 1
ATOM 612 N N . LEU A 1 78 ? 23.429 11.686 -42.383 1.00 135.39 78 LEU A N 1
ATOM 613 C CA . LEU A 1 78 ? 24.085 12.762 -41.664 1.00 151.31 78 LEU A CA 1
ATOM 614 C C . LEU A 1 78 ? 25.480 12.229 -41.408 1.00 166.72 78 LEU A C 1
ATOM 615 O O . LEU A 1 78 ? 25.825 11.157 -41.905 1.00 175.76 78 LEU A O 1
ATOM 620 N N . ASP A 1 79 ? 26.297 12.946 -40.649 1.00 165.34 79 ASP A N 1
ATOM 621 C CA . ASP A 1 79 ? 27.614 12.403 -40.376 1.00 166.16 79 ASP A CA 1
ATOM 622 C C . ASP A 1 79 ? 27.534 11.597 -39.091 1.00 162.01 79 ASP A C 1
ATOM 623 O O . ASP A 1 79 ? 27.433 12.149 -37.994 1.00 163.11 79 ASP A O 1
ATOM 628 N N . ILE A 1 80 ? 27.590 10.278 -39.255 1.00 156.01 80 ILE A N 1
ATOM 629 C CA . ILE A 1 80 ? 27.511 9.322 -38.158 1.00 141.99 80 ILE A CA 1
ATOM 630 C C . ILE A 1 80 ? 28.349 8.103 -38.537 1.00 141.42 80 ILE A C 1
ATOM 631 O O . ILE A 1 80 ? 28.310 7.657 -39.684 1.00 139.94 80 ILE A O 1
ATOM 636 N N . GLU A 1 81 ? 29.091 7.556 -37.580 1.00 146.83 81 GLU A N 1
ATOM 637 C CA . GLU A 1 81 ? 30.005 6.449 -37.864 1.00 156.34 81 GLU A CA 1
ATOM 638 C C . GLU A 1 81 ? 29.294 5.233 -38.456 1.00 160.14 81 GLU A C 1
ATOM 639 O O . GLU A 1 81 ? 28.177 4.901 -38.061 1.00 159.34 81 GLU A O 1
ATOM 645 N N . ASN A 1 82 ? 29.954 4.578 -39.406 1.00 165.67 82 ASN A N 1
ATOM 646 C CA . ASN A 1 82 ? 29.380 3.429 -40.101 1.00 166.20 82 ASN A CA 1
ATOM 647 C C . ASN A 1 82 ? 29.057 2.266 -39.159 1.00 158.28 82 ASN A C 1
ATOM 648 O O . ASN A 1 82 ? 27.919 1.780 -39.110 1.00 145.38 82 ASN A O 1
ATOM 653 N N . ASN A 1 83 ? 30.063 1.818 -38.416 1.00 166.02 83 ASN A N 1
ATOM 654 C CA . ASN A 1 83 ? 29.847 0.788 -37.410 1.00 166.55 83 ASN A CA 1
ATOM 655 C C . ASN A 1 83 ? 28.730 1.228 -36.472 1.00 165.16 83 ASN A C 1
ATOM 656 O O . ASN A 1 83 ? 27.868 0.436 -36.097 1.00 159.77 83 ASN A O 1
ATOM 661 N N . ASP A 1 84 ? 28.741 2.512 -36.125 1.00 167.27 84 ASP A N 1
ATOM 662 C CA . ASP A 1 84 ? 27.741 3.091 -35.236 1.00 158.74 84 ASP A CA 1
ATOM 663 C C . ASP A 1 84 ? 26.324 2.969 -35.802 1.00 147.98 84 ASP A C 1
ATOM 664 O O . ASP A 1 84 ? 25.441 2.352 -35.187 1.00 141.71 84 ASP A O 1
ATOM 669 N N . VAL A 1 85 ? 26.110 3.548 -36.979 1.00 142.51 85 VAL A N 1
ATOM 670 C CA . VAL A 1 85 ? 24.801 3.473 -37.608 1.00 129.75 85 VAL A CA 1
ATOM 671 C C . VAL A 1 85 ? 24.344 2.021 -37.655 1.00 125.83 85 VAL A C 1
ATOM 672 O O . VAL A 1 85 ? 23.195 1.714 -37.329 1.00 118.37 85 VAL A O 1
ATOM 676 N N . LEU A 1 86 ? 25.246 1.118 -38.026 1.00 127.68 86 LEU A N 1
ATOM 677 C CA . LEU A 1 86 ? 24.850 -0.282 -38.114 1.00 122.75 86 LEU A CA 1
ATOM 678 C C . LEU A 1 86 ? 24.475 -0.879 -36.755 1.00 115.06 86 LEU A C 1
ATOM 679 O O . LEU A 1 86 ? 23.596 -1.739 -36.687 1.00 118.20 86 LEU A O 1
ATOM 684 N N . VAL A 1 87 ? 25.112 -0.428 -35.674 1.00 110.65 87 VAL A N 1
ATOM 685 C CA . VAL A 1 87 ? 24.679 -0.890 -34.351 1.00 123.57 87 VAL A CA 1
ATOM 686 C C . VAL A 1 87 ? 23.268 -0.380 -34.076 1.00 122.08 87 VAL A C 1
ATOM 687 O O . VAL A 1 87 ? 22.451 -1.080 -33.464 1.00 120.89 87 VAL A O 1
ATOM 691 N N . LEU A 1 88 ? 22.979 0.836 -34.540 1.00 109.42 88 LEU A N 1
ATOM 692 C CA . LEU A 1 88 ? 21.626 1.365 -34.414 1.00 95.18 88 LEU A CA 1
ATOM 693 C C . LEU A 1 88 ? 20.642 0.452 -35.137 1.00 87.85 88 LEU A C 1
ATOM 694 O O . LEU A 1 88 ? 19.615 0.057 -34.584 1.00 86.93 88 LEU A O 1
ATOM 699 N N . GLN A 1 89 ? 20.962 0.123 -36.382 1.00 84.23 89 GLN A N 1
ATOM 700 C CA . GLN A 1 89 ? 20.149 -0.803 -37.154 1.00 81.94 89 GLN A CA 1
ATOM 701 C C . GLN A 1 89 ? 19.890 -2.072 -36.356 1.00 94.94 89 GLN A C 1
ATOM 702 O O . GLN A 1 89 ? 18.754 -2.559 -36.269 1.00 86.18 89 GLN A O 1
ATOM 708 N N . GLN A 1 90 ? 20.961 -2.600 -35.774 1.00 112.80 90 GLN A N 1
ATOM 709 C CA . GLN A 1 90 ? 20.874 -3.785 -34.935 1.00 108.76 90 GLN A CA 1
ATOM 710 C C . GLN A 1 90 ? 19.804 -3.599 -33.874 1.00 87.54 90 GLN A C 1
ATOM 711 O O . GLN A 1 90 ? 18.868 -4.405 -33.770 1.00 81.89 90 GLN A O 1
ATOM 717 N N . ARG A 1 91 ? 19.920 -2.521 -33.104 1.00 80.16 91 ARG A N 1
ATOM 718 C CA . ARG A 1 91 ? 18.961 -2.295 -32.027 1.00 81.16 91 ARG A CA 1
ATOM 719 C C . ARG A 1 91 ? 17.531 -2.208 -32.550 1.00 80.23 91 ARG A C 1
ATOM 720 O O . ARG A 1 91 ? 16.621 -2.811 -31.983 1.00 87.56 91 ARG A O 1
ATOM 728 N N . LEU A 1 92 ? 17.332 -1.469 -33.634 1.00 72.17 92 LEU A N 1
ATOM 729 C CA . LEU A 1 92 ? 15.986 -1.297 -34.164 1.00 75.62 92 LEU A CA 1
ATOM 730 C C . LEU A 1 92 ? 15.368 -2.634 -34.568 1.00 86.61 92 LEU A C 1
ATOM 731 O O . LEU A 1 92 ? 14.304 -3.014 -34.064 1.00 96.43 92 LEU A O 1
ATOM 736 N N . TYR A 1 93 ? 16.040 -3.355 -35.461 1.00 76.44 93 TYR A N 1
ATOM 737 C CA . TYR A 1 93 ? 15.564 -4.677 -35.856 1.00 88.12 93 TYR A CA 1
ATOM 738 C C . TYR A 1 93 ? 15.250 -5.561 -34.633 1.00 91.37 93 TYR A C 1
ATOM 739 O O . TYR A 1 93 ? 14.231 -6.265 -34.597 1.00 88.13 93 TYR A O 1
ATOM 748 N N . GLY A 1 94 ? 16.112 -5.508 -33.622 1.00 87.11 94 GLY A N 1
ATOM 749 C CA . GLY A 1 94 ? 15.820 -6.207 -32.383 1.00 82.52 94 GLY A CA 1
ATOM 750 C C . GLY A 1 94 ? 14.489 -5.781 -31.785 1.00 75.14 94 GLY A C 1
ATOM 751 O O . GLY A 1 94 ? 13.664 -6.611 -31.382 1.00 79.02 94 GLY A O 1
ATOM 752 N N . LEU A 1 95 ? 14.276 -4.472 -31.734 1.00 74.52 95 LEU A N 1
ATOM 753 C CA . LEU A 1 95 ? 13.035 -3.920 -31.215 1.00 75.17 95 LEU A CA 1
ATOM 754 C C . LEU A 1 95 ? 11.816 -4.445 -31.979 1.00 79.04 95 LEU A C 1
ATOM 755 O O . LEU A 1 95 ? 10.793 -4.782 -31.377 1.00 82.36 95 LEU A O 1
ATOM 760 N N . VAL A 1 96 ? 11.911 -4.516 -33.303 1.00 67.05 96 VAL A N 1
ATOM 761 C CA . VAL A 1 96 ? 10.767 -4.991 -34.067 1.00 71.59 96 VAL A CA 1
ATOM 762 C C . VAL A 1 96 ? 10.530 -6.466 -33.752 1.00 74.77 96 VAL A C 1
ATOM 763 O O . VAL A 1 96 ? 9.395 -6.878 -33.495 1.00 74.28 96 VAL A O 1
ATOM 767 N N . LYS A 1 97 ? 11.597 -7.263 -33.727 1.00 64.99 97 LYS A N 1
ATOM 768 C CA . LYS A 1 97 ? 11.417 -8.682 -33.432 1.00 61.88 97 LYS A CA 1
ATOM 769 C C . LYS A 1 97 ? 10.663 -8.795 -32.120 1.00 72.31 97 LYS A C 1
ATOM 770 O O . LYS A 1 97 ? 9.732 -9.599 -31.984 1.00 73.98 97 LYS A O 1
ATOM 776 N N . LEU A 1 98 ? 11.058 -7.947 -31.173 1.00 72.52 98 LEU A N 1
ATOM 777 C CA . LEU A 1 98 ? 10.462 -7.913 -29.847 1.00 67.74 98 LEU A CA 1
ATOM 778 C C . LEU A 1 98 ? 8.965 -7.590 -29.890 1.00 71.65 98 LEU A C 1
ATOM 779 O O . LEU A 1 98 ? 8.157 -8.307 -29.291 1.00 85.96 98 LEU A O 1
ATOM 784 N N . LEU A 1 99 ? 8.602 -6.515 -30.587 1.00 72.63 99 LEU A N 1
ATOM 785 C CA . LEU A 1 99 ? 7.212 -6.070 -30.645 1.00 76.84 99 LEU A CA 1
ATOM 786 C C . LEU A 1 99 ? 6.307 -7.074 -31.356 1.00 89.30 99 LEU A C 1
ATOM 787 O O . LEU A 1 99 ? 5.174 -7.309 -30.932 1.00 103.78 99 LEU A O 1
ATOM 792 N N . GLU A 1 100 ? 6.806 -7.661 -32.439 1.00 74.22 100 GLU A N 1
ATOM 793 C CA . GLU A 1 100 ? 5.975 -8.509 -33.285 1.00 89.43 100 GLU A CA 1
ATOM 794 C C . GLU A 1 100 ? 5.813 -9.936 -32.764 1.00 92.15 100 GLU A C 1
ATOM 795 O O . GLU A 1 100 ? 4.861 -10.630 -33.133 1.00 90.51 100 GLU A O 1
ATOM 801 N N . PHE A 1 101 ? 6.740 -10.366 -31.908 1.00 93.82 101 PHE A N 1
ATOM 802 C CA . PHE A 1 101 ? 6.777 -11.751 -31.441 1.00 71.44 101 PHE A CA 1
ATOM 803 C C . PHE A 1 101 ? 5.511 -12.156 -30.696 1.00 79.41 101 PHE A C 1
ATOM 804 O O . PHE A 1 101 ? 4.930 -11.359 -29.961 1.00 91.02 101 PHE A O 1
ATOM 812 N N . ASP A 1 102 ? 5.083 -13.396 -30.909 1.00 85.67 102 ASP A N 1
ATOM 813 C CA . ASP A 1 102 ? 3.956 -13.962 -30.182 1.00 95.55 102 ASP A CA 1
ATOM 814 C C . ASP A 1 102 ? 4.463 -15.109 -29.324 1.00 104.30 102 ASP A C 1
ATOM 815 O O . ASP A 1 102 ? 4.800 -16.179 -29.837 1.00 113.44 102 ASP A O 1
ATOM 820 N N . TYR A 1 103 ? 4.514 -14.896 -28.015 1.00 98.19 103 TYR A N 1
ATOM 821 C CA . TYR A 1 103 ? 4.990 -15.937 -27.114 1.00 85.83 103 TYR A CA 1
ATOM 822 C C . TYR A 1 103 ? 3.937 -17.026 -26.977 1.00 78.43 103 TYR A C 1
ATOM 823 O O . TYR A 1 103 ? 4.230 -18.124 -26.516 1.00 81.86 103 TYR A O 1
ATOM 832 N N . SER A 1 104 ? 2.719 -16.729 -27.421 1.00 77.22 104 SER A N 1
ATOM 833 C CA . SER A 1 104 ? 1.567 -17.612 -27.222 1.00 75.06 104 SER A CA 1
ATOM 834 C C . SER A 1 104 ? 1.815 -19.035 -27.723 1.00 81.52 104 SER A C 1
ATOM 835 O O . SER A 1 104 ? 1.093 -19.964 -27.353 1.00 95.06 104 SER A O 1
ATOM 838 N N . ASN A 1 105 ? 2.836 -19.206 -28.554 1.00 73.39 105 ASN A N 1
ATOM 839 C CA . ASN A 1 105 ? 3.158 -20.517 -29.088 1.00 94.78 105 ASN A CA 1
ATOM 840 C C . ASN A 1 105 ? 4.126 -21.269 -28.188 1.00 107.30 105 ASN A C 1
ATOM 841 O O . ASN A 1 105 ? 3.809 -22.347 -27.666 1.00 123.19 105 ASN A O 1
ATOM 846 N N . VAL A 1 106 ? 5.317 -20.703 -28.033 1.00 93.23 106 VAL A N 1
ATOM 847 C CA . VAL A 1 106 ? 6.361 -21.308 -27.213 1.00 95.71 106 VAL A CA 1
ATOM 848 C C . VAL A 1 106 ? 5.951 -21.580 -25.750 1.00 88.53 106 VAL A C 1
ATOM 849 O O . VAL A 1 106 ? 6.479 -22.496 -25.102 1.00 77.37 106 VAL A O 1
ATOM 853 N N . ILE A 1 107 ? 4.994 -20.802 -25.251 1.00 78.70 107 ILE A N 1
ATOM 854 C CA . ILE A 1 107 ? 4.645 -20.815 -23.833 1.00 75.67 107 ILE A CA 1
ATOM 855 C C . ILE A 1 107 ? 4.393 -22.203 -23.236 1.00 96.97 107 ILE A C 1
ATOM 856 O O . ILE A 1 107 ? 4.924 -22.523 -22.172 1.00 120.63 107 ILE A O 1
ATOM 861 N N . ALA A 1 108 ? 3.591 -23.026 -23.902 1.00 86.33 108 ALA A N 1
ATOM 862 C CA . ALA A 1 108 ? 3.214 -24.308 -23.316 1.00 72.45 108 ALA A CA 1
ATOM 863 C C . ALA A 1 108 ? 4.382 -25.281 -23.203 1.00 76.07 108 ALA A C 1
ATOM 864 O O . ALA A 1 108 ? 4.236 -26.347 -22.611 1.00 94.65 108 ALA A O 1
ATOM 866 N N . ILE A 1 109 ? 5.532 -24.938 -23.777 1.00 72.10 109 ILE A N 1
ATOM 867 C CA . ILE A 1 109 ? 6.713 -25.779 -23.584 1.00 84.38 109 ILE A CA 1
ATOM 868 C C . ILE A 1 109 ? 7.283 -25.450 -22.222 1.00 96.87 109 ILE A C 1
ATOM 869 O O . ILE A 1 109 ? 7.688 -26.335 -21.466 1.00 113.40 109 ILE A O 1
ATOM 874 N N . LEU A 1 110 ? 7.305 -24.158 -21.917 1.00 84.05 110 LEU A N 1
ATOM 875 C CA . LEU A 1 110 ? 7.617 -23.695 -20.576 1.00 82.25 110 LEU A CA 1
ATOM 876 C C . LEU A 1 110 ? 6.702 -24.411 -19.584 1.00 79.60 110 LEU A C 1
ATOM 877 O O . LEU A 1 110 ? 7.144 -25.287 -18.844 1.00 88.45 110 LEU A O 1
ATOM 882 N N . GLN A 1 111 ? 5.417 -24.064 -19.614 1.00 75.37 111 GLN A N 1
ATOM 883 C CA . GLN A 1 111 ? 4.424 -24.652 -18.717 1.00 72.70 111 GLN A CA 1
ATOM 884 C C . GLN A 1 111 ? 4.603 -26.153 -18.633 1.00 85.76 111 GLN A C 1
ATOM 885 O O . GLN A 1 111 ? 4.983 -26.690 -17.588 1.00 90.55 111 GLN A O 1
ATOM 891 N N . LYS A 1 112 ? 4.384 -26.829 -19.753 1.00 98.81 112 LYS A N 1
ATOM 892 C CA . LYS A 1 112 ? 4.453 -28.286 -19.760 1.00 98.93 112 LYS A CA 1
ATOM 893 C C . LYS A 1 112 ? 5.668 -28.818 -19.011 1.00 90.77 112 LYS A C 1
ATOM 894 O O . LYS A 1 112 ? 5.551 -29.795 -18.282 1.00 98.92 112 LYS A O 1
ATOM 900 N N . ILE A 1 113 ? 6.813 -28.159 -19.150 1.00 77.94 113 ILE A N 1
ATOM 901 C CA . ILE A 1 113 ? 7.991 -28.589 -18.414 1.00 85.89 113 ILE A CA 1
ATOM 902 C C . ILE A 1 113 ? 7.917 -28.204 -16.931 1.00 97.21 113 ILE A C 1
ATOM 903 O O . ILE A 1 113 ? 7.997 -29.065 -16.046 1.00 108.92 113 ILE A O 1
ATOM 908 N N . SER A 1 114 ? 7.816 -26.899 -16.675 1.00 84.27 114 SER A N 1
ATOM 909 C CA . SER A 1 114 ? 8.132 -26.368 -15.356 1.00 78.98 114 SER A CA 1
ATOM 910 C C . SER A 1 114 ? 7.435 -27.258 -14.337 1.00 79.40 114 SER A C 1
ATOM 911 O O . SER A 1 114 ? 8.070 -27.908 -13.502 1.00 73.62 114 SER A O 1
ATOM 914 N N . ILE A 1 115 ? 6.129 -27.383 -14.513 1.00 74.05 115 ILE A N 1
ATOM 915 C CA . ILE A 1 115 ? 5.284 -28.216 -13.653 1.00 82.32 115 ILE A CA 1
ATOM 916 C C . ILE A 1 115 ? 5.893 -29.593 -13.340 1.00 97.57 115 ILE A C 1
ATOM 917 O O . ILE A 1 115 ? 6.142 -29.936 -12.178 1.00 117.65 115 ILE A O 1
ATOM 922 N N . ASN A 1 116 ? 6.099 -30.393 -14.377 1.00 82.32 116 ASN A N 1
ATOM 923 C CA . ASN A 1 116 ? 6.705 -31.717 -14.228 1.00 92.35 116 ASN A CA 1
ATOM 924 C C . ASN A 1 116 ?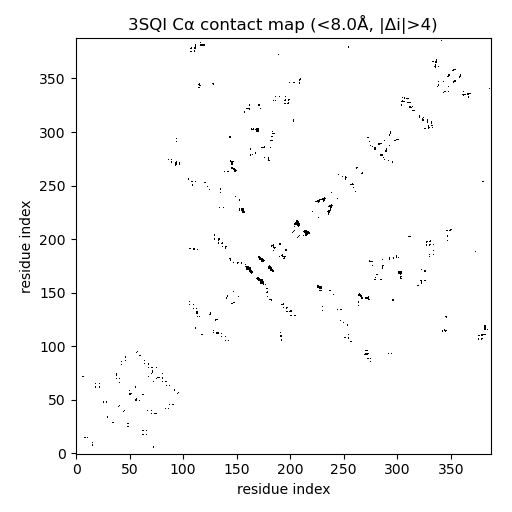 8.022 -31.708 -13.447 1.00 99.13 116 ASN A C 1
ATOM 925 O O . ASN A 1 116 ? 8.314 -32.650 -12.709 1.00 112.28 116 ASN A O 1
ATOM 930 N N . LEU A 1 117 ? 8.831 -30.669 -13.635 1.00 93.25 117 LEU A N 1
ATOM 931 C CA . LEU A 1 117 ? 10.100 -30.561 -12.917 1.00 89.88 117 LEU A CA 1
ATOM 932 C C . LEU A 1 117 ? 9.935 -30.113 -11.457 1.00 99.57 117 LEU A C 1
ATOM 933 O O . LEU A 1 117 ? 10.813 -30.354 -10.627 1.00 104.15 117 LEU A O 1
ATOM 938 N N . TRP A 1 118 ? 8.812 -29.468 -11.150 1.00 83.96 118 TRP A N 1
ATOM 939 C CA . TRP A 1 118 ? 8.445 -29.195 -9.765 1.00 78.59 118 TRP A CA 1
ATOM 940 C C . TRP A 1 118 ? 7.961 -30.474 -9.078 1.00 97.18 118 TRP A C 1
ATOM 941 O O . TRP A 1 118 ? 8.288 -30.721 -7.919 1.00 99.54 118 TRP A O 1
ATOM 952 N N . ASN A 1 119 ? 7.205 -31.296 -9.803 1.00 110.97 119 ASN A N 1
ATOM 953 C CA . ASN A 1 119 ? 6.578 -32.484 -9.219 1.00 102.12 119 ASN A CA 1
ATOM 954 C C . ASN A 1 119 ? 7.599 -33.403 -8.562 1.00 102.53 119 ASN A C 1
ATOM 955 O O . ASN A 1 119 ? 8.459 -33.976 -9.234 1.00 94.95 119 ASN A O 1
ATOM 960 N N . PRO A 1 120 ? 7.484 -33.560 -7.234 1.00 109.19 120 PRO A N 1
ATOM 961 C CA . PRO A 1 120 ? 8.473 -34.261 -6.417 1.00 97.70 120 PRO A CA 1
ATOM 962 C C . PRO A 1 120 ? 8.487 -35.752 -6.694 1.00 110.79 120 PRO A C 1
ATOM 963 O O . PRO A 1 120 ? 9.531 -36.385 -6.529 1.00 119.32 120 PRO A O 1
ATOM 967 N N . SER A 1 121 ? 7.354 -36.311 -7.108 1.00 117.02 121 SER A N 1
ATOM 968 C CA . SER A 1 121 ? 7.329 -37.730 -7.438 1.00 130.84 121 SER A CA 1
ATOM 969 C C . SER A 1 121 ? 7.155 -37.961 -8.936 1.00 129.69 121 SER A C 1
ATOM 970 O O . SER A 1 121 ? 6.066 -37.804 -9.490 1.00 123.94 121 SER A O 1
ATOM 973 N N . THR A 1 122 ? 8.244 -38.358 -9.581 1.00 130.73 122 THR A N 1
ATOM 974 C CA . THR A 1 122 ? 8.208 -38.706 -10.987 1.00 133.45 122 THR A CA 1
ATOM 975 C C . THR A 1 122 ? 8.530 -40.184 -11.092 1.00 149.15 122 THR A C 1
ATOM 976 O O . THR A 1 122 ? 9.683 -40.590 -10.946 1.00 152.68 122 THR A O 1
ATOM 980 N N . ASP A 1 123 ? 7.503 -40.982 -11.358 1.00 162.20 123 ASP A N 1
ATOM 981 C CA . ASP A 1 123 ? 7.635 -42.433 -11.378 1.00 172.99 123 ASP A CA 1
ATOM 982 C C . ASP A 1 123 ? 8.170 -42.937 -12.711 1.00 168.54 123 ASP A C 1
ATOM 983 O O . ASP A 1 123 ? 9.038 -43.808 -12.761 1.00 173.40 123 ASP A O 1
ATOM 988 N N . SER A 1 124 ? 7.648 -42.364 -13.790 1.00 160.61 124 SER A N 1
ATOM 989 C CA . SER A 1 124 ? 7.999 -42.780 -15.138 1.00 157.49 124 SER A CA 1
ATOM 990 C C . SER A 1 124 ? 9.468 -42.505 -15.434 1.00 164.77 124 SER A C 1
ATOM 991 O O . SER A 1 124 ? 9.994 -42.933 -16.461 1.00 172.27 124 SER A O 1
ATOM 994 N N . LEU A 1 125 ? 10.129 -41.793 -14.528 1.00 167.43 125 LEU A N 1
ATOM 995 C CA . LEU A 1 125 ? 11.521 -41.429 -14.724 1.00 172.85 125 LEU A CA 1
ATOM 996 C C . LEU A 1 125 ? 12.398 -42.488 -14.071 1.00 188.99 125 LEU A C 1
ATOM 997 O O . LEU A 1 125 ? 12.489 -42.564 -12.845 1.00 196.06 125 LEU A O 1
ATOM 1002 N N . GLN A 1 126 ? 13.039 -43.307 -14.898 1.00 196.57 126 GLN A N 1
ATOM 1003 C CA . GLN A 1 126 ? 14.001 -44.293 -14.417 1.00 208.35 126 GLN A CA 1
ATOM 1004 C C . GLN A 1 126 ? 15.438 -43.815 -14.606 1.00 209.62 126 GLN A C 1
ATOM 1005 O O . GLN A 1 126 ? 16.387 -44.526 -14.276 1.00 221.52 126 GLN A O 1
ATOM 1011 N N . SER A 1 127 ? 15.590 -42.610 -15.147 1.00 197.01 127 SER A N 1
ATOM 1012 C CA . SER A 1 127 ? 16.907 -42.082 -15.493 1.00 189.47 127 SER A CA 1
ATOM 1013 C C . SER A 1 127 ? 17.744 -41.692 -14.275 1.00 175.17 127 SER A C 1
ATOM 1014 O O . SER A 1 127 ? 17.223 -41.180 -13.284 1.00 159.43 127 SER A O 1
ATOM 1017 N N . LYS A 1 128 ? 19.050 -41.924 -14.383 1.00 176.46 128 LYS A N 1
ATOM 1018 C CA . LYS A 1 128 ? 19.989 -41.786 -13.271 1.00 173.08 128 LYS A CA 1
ATOM 1019 C C . LYS A 1 128 ? 19.907 -40.466 -12.519 1.00 168.48 128 LYS A C 1
ATOM 1020 O O . LYS A 1 128 ? 19.725 -40.452 -11.303 1.00 173.64 128 LYS A O 1
ATOM 1026 N N . HIS A 1 129 ? 20.042 -39.357 -13.236 1.00 164.86 129 HIS A N 1
ATOM 1027 C CA . HIS A 1 129 ? 20.049 -38.057 -12.583 1.00 165.72 129 HIS A CA 1
ATOM 1028 C C . HIS A 1 129 ? 18.646 -37.769 -12.066 1.00 163.98 129 HIS A C 1
ATOM 1029 O O . HIS A 1 129 ? 17.753 -38.609 -12.186 1.00 176.93 129 HIS A O 1
ATOM 1036 N N . PHE A 1 130 ? 18.457 -36.593 -11.477 1.00 141.38 130 PHE A N 1
ATOM 1037 C CA . PHE A 1 130 ? 17.137 -36.180 -11.016 1.00 134.54 130 PHE A CA 1
ATOM 1038 C C . PHE A 1 130 ? 16.587 -37.028 -9.867 1.00 140.31 130 PHE A C 1
ATOM 1039 O O . PHE A 1 130 ? 15.372 -37.177 -9.730 1.00 134.20 130 PHE A O 1
ATOM 1047 N N . LYS A 1 131 ? 17.469 -37.586 -9.045 1.00 153.33 131 LYS A N 1
ATOM 1048 C CA . LYS A 1 131 ? 17.021 -38.331 -7.872 1.00 159.67 131 LYS A CA 1
ATOM 1049 C C . LYS A 1 131 ? 16.366 -37.381 -6.875 1.00 144.61 131 LYS A C 1
ATOM 1050 O O . LYS A 1 131 ? 15.284 -37.655 -6.355 1.00 133.20 131 LYS A O 1
ATOM 1056 N N . THR A 1 132 ? 17.032 -36.259 -6.625 1.00 146.27 132 THR A N 1
ATOM 1057 C CA . THR A 1 132 ? 16.571 -35.283 -5.648 1.00 143.11 132 THR A CA 1
ATOM 1058 C C . THR A 1 132 ? 15.613 -34.284 -6.287 1.00 137.23 132 THR A C 1
ATOM 1059 O O . THR A 1 132 ? 15.303 -34.379 -7.474 1.00 140.98 132 THR A O 1
ATOM 1063 N N . CYS A 1 133 ? 15.135 -33.334 -5.490 1.00 126.43 133 CYS A N 1
ATOM 1064 C CA . CYS A 1 133 ? 14.383 -32.207 -6.021 1.00 113.85 133 CYS A CA 1
ATOM 1065 C C . CYS A 1 133 ? 15.318 -31.050 -6.365 1.00 104.76 133 CYS A C 1
ATOM 1066 O O . CYS A 1 133 ? 14.927 -30.098 -7.054 1.00 105.06 133 CYS A O 1
ATOM 1069 N N . GLN A 1 134 ? 16.559 -31.144 -5.896 1.00 99.13 134 GLN A N 1
ATOM 1070 C CA . GLN A 1 134 ? 17.542 -30.101 -6.156 1.00 98.14 134 GLN A CA 1
ATOM 1071 C C . GLN A 1 134 ? 18.117 -30.231 -7.561 1.00 103.29 134 GLN A C 1
ATOM 1072 O O . GLN A 1 134 ? 18.491 -29.234 -8.177 1.00 114.04 134 GLN A O 1
ATOM 1078 N N . ASP A 1 135 ? 18.191 -31.456 -8.068 1.00 96.98 135 ASP A N 1
ATOM 1079 C CA . ASP A 1 135 ? 18.626 -31.670 -9.445 1.00 111.19 135 ASP A CA 1
ATOM 1080 C C . ASP A 1 135 ? 17.573 -31.139 -10.419 1.00 100.68 135 ASP A C 1
ATOM 1081 O O . ASP A 1 135 ? 17.873 -30.323 -11.314 1.00 97.47 135 ASP A O 1
ATOM 1086 N N . LYS A 1 136 ? 16.334 -31.586 -10.218 1.00 95.45 136 LYS A N 1
ATOM 1087 C CA . LYS A 1 136 ? 15.198 -31.067 -10.968 1.00 88.04 136 LYS A CA 1
ATOM 1088 C C . LYS A 1 136 ? 15.184 -29.544 -10.950 1.00 88.73 136 LYS A C 1
ATOM 1089 O O . LYS A 1 136 ? 15.065 -28.905 -11.995 1.00 94.14 136 LYS A O 1
ATOM 1095 N N . LEU A 1 137 ? 15.299 -28.953 -9.765 1.00 90.34 137 LEU A N 1
ATOM 1096 C CA . LEU A 1 137 ? 15.256 -27.496 -9.681 1.00 79.78 137 LEU A CA 1
ATOM 1097 C C . LEU A 1 137 ? 16.456 -26.813 -10.340 1.00 87.01 137 LEU A C 1
ATOM 1098 O O . LEU A 1 137 ? 16.322 -25.734 -10.906 1.00 88.89 137 LEU A O 1
ATOM 1103 N N . LYS A 1 138 ? 17.624 -27.437 -10.270 1.00 86.62 138 LYS A N 1
ATOM 1104 C CA . LYS A 1 138 ? 18.809 -26.855 -10.879 1.00 85.82 138 LYS A CA 1
ATOM 1105 C C . LYS A 1 138 ? 18.561 -26.713 -12.377 1.00 96.61 138 LYS A C 1
ATOM 1106 O O . LYS A 1 138 ? 18.647 -25.606 -12.953 1.00 107.41 138 LYS A O 1
ATOM 1112 N N . LEU A 1 139 ? 18.223 -27.837 -13.006 1.00 89.48 139 LEU A N 1
ATOM 1113 C CA . LEU A 1 139 ? 17.913 -27.794 -14.426 1.00 84.03 139 LEU A CA 1
ATOM 1114 C C . LEU A 1 139 ? 16.832 -26.753 -14.679 1.00 88.91 139 LEU A C 1
ATOM 1115 O O . LEU A 1 139 ? 17.020 -25.827 -15.465 1.00 93.98 139 LEU A O 1
ATOM 1120 N N . LEU A 1 140 ? 15.708 -26.894 -13.986 1.00 83.29 140 LEU A N 1
ATOM 1121 C CA . LEU A 1 140 ? 14.560 -26.034 -14.231 1.00 64.06 140 LEU A CA 1
ATOM 1122 C C . LEU A 1 140 ? 14.934 -24.561 -14.184 1.00 61.05 140 LEU A C 1
ATOM 1123 O O . LEU A 1 140 ? 14.401 -23.766 -14.941 1.00 69.83 140 LEU A O 1
ATOM 1128 N N . LEU A 1 141 ? 15.833 -24.187 -13.281 1.00 78.47 141 LEU A N 1
ATOM 1129 C CA . LEU A 1 141 ? 16.247 -22.794 -13.196 1.00 69.60 141 LEU A CA 1
ATOM 1130 C C . LEU A 1 141 ? 17.029 -22.456 -14.445 1.00 58.33 141 LEU A C 1
ATOM 1131 O O . LEU A 1 141 ? 16.792 -21.422 -15.062 1.00 72.45 141 LEU A O 1
ATOM 1136 N N . ASP A 1 142 ? 17.952 -23.324 -14.842 1.00 65.67 142 ASP A N 1
ATOM 1137 C CA . ASP A 1 142 ? 18.679 -23.028 -16.079 1.00 79.63 142 ASP A CA 1
ATOM 1138 C C . ASP A 1 142 ? 17.746 -22.824 -17.289 1.00 79.47 142 ASP A C 1
ATOM 1139 O O . ASP A 1 142 ? 17.900 -21.872 -18.061 1.00 75.32 142 ASP A O 1
ATOM 1144 N N . PHE A 1 143 ? 16.776 -23.719 -17.438 1.00 83.06 143 PHE A N 1
ATOM 1145 C CA . PHE A 1 143 ? 15.778 -23.617 -18.498 1.00 76.75 143 PHE A CA 1
ATOM 1146 C C . PHE A 1 143 ? 14.926 -22.346 -18.410 1.00 78.07 143 PHE A C 1
ATOM 1147 O O . PHE A 1 143 ? 14.866 -21.573 -19.360 1.00 85.78 143 PHE A O 1
ATOM 1155 N N . GLN A 1 144 ? 14.264 -22.136 -17.275 1.00 66.53 144 GLN A N 1
ATOM 1156 C CA . GLN A 1 144 ? 13.381 -20.986 -17.097 1.00 64.72 144 GLN A CA 1
ATOM 1157 C C . GLN A 1 144 ? 14.173 -19.707 -17.364 1.00 75.09 144 GLN A C 1
ATOM 1158 O O . GLN A 1 144 ? 13.647 -18.698 -17.854 1.00 65.09 144 GLN A O 1
ATOM 1164 N N . TRP A 1 145 ? 15.455 -19.771 -17.029 1.00 76.27 145 TRP A N 1
ATOM 1165 C CA . TRP A 1 145 ? 16.358 -18.642 -17.155 1.00 59.45 145 TRP A CA 1
ATOM 1166 C C . TRP A 1 145 ? 16.633 -18.346 -18.623 1.00 74.08 145 TRP A C 1
ATOM 1167 O O . TRP A 1 145 ? 16.432 -17.226 -19.068 1.00 64.62 145 TRP A O 1
ATOM 1178 N N . LYS A 1 146 ? 17.081 -19.350 -19.380 1.00 82.46 146 LYS A N 1
ATOM 1179 C CA . LYS A 1 146 ? 17.280 -19.168 -20.822 1.00 68.31 146 LYS A CA 1
ATOM 1180 C C . LYS A 1 146 ? 15.991 -18.662 -21.450 1.00 64.61 146 LYS A C 1
ATOM 1181 O O . LYS A 1 146 ? 15.956 -17.619 -22.089 1.00 66.88 146 LYS A O 1
ATOM 1187 N N . PHE A 1 147 ? 14.920 -19.402 -21.223 1.00 66.29 147 PHE A N 1
ATOM 1188 C CA . PHE A 1 147 ? 13.608 -19.047 -21.732 1.00 62.27 147 PHE A CA 1
ATOM 1189 C C . PHE A 1 147 ? 13.244 -17.580 -21.492 1.00 62.30 147 PHE A C 1
ATOM 1190 O O . PHE A 1 147 ? 12.720 -16.928 -22.386 1.00 87.93 147 PHE A O 1
ATOM 1198 N N . ASN A 1 148 ? 13.494 -17.062 -20.293 1.00 71.95 148 ASN A N 1
ATOM 1199 C CA . ASN A 1 148 ? 13.141 -15.666 -19.997 1.00 74.12 148 ASN A CA 1
ATOM 1200 C C . ASN A 1 148 ? 14.129 -14.614 -20.515 1.00 74.36 148 ASN A C 1
ATOM 1201 O O . ASN A 1 148 ? 13.728 -13.567 -21.011 1.00 78.88 148 ASN A O 1
ATOM 1206 N N . THR A 1 149 ? 15.418 -14.888 -20.363 1.00 78.79 149 THR A N 1
ATOM 1207 C CA . THR A 1 149 ? 16.466 -13.959 -20.765 1.00 79.58 149 THR A CA 1
ATOM 1208 C C . THR A 1 149 ? 17.053 -14.195 -22.171 1.00 83.73 149 THR A C 1
ATOM 1209 O O . THR A 1 149 ? 17.754 -13.336 -22.706 1.00 82.25 149 THR A O 1
ATOM 1213 N N . ASN A 1 150 ? 16.756 -15.344 -22.767 1.00 84.57 150 ASN A N 1
ATOM 1214 C CA . ASN A 1 150 ? 17.400 -15.767 -24.018 1.00 78.38 150 ASN A CA 1
ATOM 1215 C C . ASN A 1 150 ? 18.922 -15.532 -24.097 1.00 81.13 150 ASN A C 1
ATOM 1216 O O . ASN A 1 150 ? 19.395 -14.760 -24.929 1.00 77.73 150 ASN A O 1
ATOM 1221 N N . VAL A 1 151 ? 19.686 -16.226 -23.254 1.00 95.20 151 VAL A N 1
ATOM 1222 C CA . VAL A 1 151 ? 21.139 -16.031 -23.193 1.00 97.99 151 VAL A CA 1
ATOM 1223 C C . VAL A 1 151 ? 21.966 -17.271 -23.596 1.00 93.79 151 VAL A C 1
ATOM 1224 O O . VAL A 1 151 ? 21.542 -18.414 -23.416 1.00 87.34 151 VAL A O 1
ATOM 1228 N N . SER A 1 152 ? 23.155 -17.031 -24.139 1.00 82.58 152 SER A N 1
ATOM 1229 C CA . SER A 1 152 ? 24.093 -18.105 -24.437 1.00 73.68 152 SER A CA 1
ATOM 1230 C C . SER A 1 152 ? 24.400 -18.921 -23.187 1.00 84.75 152 SER A C 1
ATOM 1231 O O . SER A 1 152 ? 24.405 -18.386 -22.082 1.00 94.46 152 SER A O 1
ATOM 1234 N N . PHE A 1 153 ? 24.656 -20.215 -23.349 1.00 94.89 153 PHE A N 1
ATOM 1235 C CA . PHE A 1 153 ? 25.045 -21.032 -22.202 1.00 95.35 153 PHE A CA 1
ATOM 1236 C C . PHE A 1 153 ? 26.366 -20.560 -21.610 1.00 103.15 153 PHE A C 1
ATOM 1237 O O . PHE A 1 153 ? 26.458 -20.268 -20.416 1.00 116.09 153 PHE A O 1
ATOM 1245 N N . GLU A 1 154 ? 27.389 -20.484 -22.453 1.00 91.13 154 GLU A N 1
ATOM 1246 C CA . GLU A 1 154 ? 28.705 -20.057 -22.010 1.00 95.74 154 GLU A CA 1
ATOM 1247 C C . GLU A 1 154 ? 28.575 -18.795 -21.151 1.00 102.99 154 GLU A C 1
ATOM 1248 O O . GLU A 1 154 ? 29.091 -18.719 -20.024 1.00 114.05 154 GLU A O 1
ATOM 1254 N N . ASP A 1 155 ? 27.865 -17.806 -21.680 1.00 100.37 155 ASP A N 1
ATOM 1255 C CA . ASP A 1 155 ? 27.600 -16.587 -20.933 1.00 103.61 155 ASP A CA 1
ATOM 1256 C C . ASP A 1 155 ? 26.862 -16.901 -19.636 1.00 107.88 155 ASP A C 1
ATOM 1257 O O . ASP A 1 155 ? 27.119 -16.283 -18.602 1.00 112.27 155 ASP A O 1
ATOM 1262 N N . ARG A 1 156 ? 25.947 -17.864 -19.689 1.00 99.40 156 ARG A N 1
ATOM 1263 C CA . ARG A 1 156 ? 25.222 -18.274 -18.493 1.00 90.09 156 ARG A CA 1
ATOM 1264 C C . ARG A 1 156 ? 26.198 -18.655 -17.384 1.00 84.53 156 ARG A C 1
ATOM 1265 O O . ARG A 1 156 ? 25.977 -18.334 -16.219 1.00 86.11 156 ARG A O 1
ATOM 1273 N N . THR A 1 157 ? 27.282 -19.330 -17.750 1.00 83.59 157 THR A N 1
ATOM 1274 C CA . THR A 1 157 ? 28.286 -19.719 -16.769 1.00 79.13 157 THR A CA 1
ATOM 1275 C C . THR A 1 157 ? 29.256 -18.586 -16.453 1.00 95.11 157 THR A C 1
ATOM 1276 O O . THR A 1 157 ? 30.012 -18.669 -15.486 1.00 122.72 157 THR A O 1
ATOM 1280 N N . THR A 1 158 ? 29.253 -17.532 -17.263 1.00 93.71 158 THR A N 1
ATOM 1281 C CA . THR A 1 158 ? 30.151 -16.408 -16.978 1.00 102.64 158 THR A CA 1
ATOM 1282 C C . THR A 1 158 ? 29.705 -15.543 -15.784 1.00 98.38 158 THR A C 1
ATOM 1283 O O . THR A 1 158 ? 30.530 -14.898 -15.133 1.00 90.78 158 THR A O 1
ATOM 1287 N N . VAL A 1 159 ? 28.410 -15.538 -15.490 1.00 95.54 159 VAL A N 1
ATOM 1288 C CA . VAL A 1 159 ? 27.874 -14.610 -14.497 1.00 101.31 159 VAL A CA 1
ATOM 1289 C C . VAL A 1 159 ? 28.066 -15.044 -13.044 1.00 112.39 159 VAL A C 1
ATOM 1290 O O . VAL A 1 159 ? 27.573 -16.090 -12.623 1.00 115.69 159 VAL A O 1
ATOM 1294 N N . SER A 1 160 ? 28.780 -14.215 -12.286 1.00 118.09 160 SER A N 1
ATOM 1295 C CA . SER A 1 160 ? 28.977 -14.414 -10.851 1.00 113.34 160 SER A CA 1
ATOM 1296 C C . SER A 1 160 ? 27.841 -13.731 -10.087 1.00 98.77 160 SER A C 1
ATOM 1297 O O . SER A 1 160 ? 27.665 -12.527 -10.227 1.00 107.28 160 SER A O 1
ATOM 1300 N N . LEU A 1 161 ? 27.086 -14.463 -9.266 1.00 97.87 161 LEU A N 1
ATOM 1301 C CA . LEU A 1 161 ? 25.924 -13.856 -8.589 1.00 103.39 161 LEU A CA 1
ATOM 1302 C C . LEU A 1 161 ? 26.251 -12.642 -7.703 1.00 96.83 161 LEU A C 1
ATOM 1303 O O . LEU A 1 161 ? 25.358 -11.837 -7.402 1.00 93.23 161 LEU A O 1
ATOM 1308 N N . LYS A 1 162 ? 27.506 -12.494 -7.289 1.00 85.03 162 LYS A N 1
ATOM 1309 C CA . LYS A 1 162 ? 27.892 -11.251 -6.639 1.00 91.57 162 LYS A CA 1
ATOM 1310 C C . LYS A 1 162 ? 27.750 -10.066 -7.607 1.00 111.91 162 LYS A C 1
ATOM 1311 O O . LYS A 1 162 ? 27.602 -8.917 -7.179 1.00 118.83 162 LYS A O 1
ATOM 1317 N N . ASP A 1 163 ? 27.768 -10.363 -8.908 1.00 112.74 163 ASP A N 1
ATOM 1318 C CA . ASP A 1 163 ? 27.504 -9.369 -9.950 1.00 104.70 163 ASP A CA 1
ATOM 1319 C C . ASP A 1 163 ? 26.056 -8.921 -9.937 1.00 89.29 163 ASP A C 1
ATOM 1320 O O . ASP A 1 163 ? 25.747 -7.775 -10.257 1.00 96.27 163 ASP A O 1
ATOM 1325 N N . LEU A 1 164 ? 25.162 -9.837 -9.582 1.00 75.95 164 LEU A N 1
ATOM 1326 C CA . LEU A 1 164 ? 23.733 -9.543 -9.625 1.00 74.44 164 LEU A CA 1
ATOM 1327 C C . LEU A 1 164 ? 23.348 -8.343 -8.765 1.00 71.87 164 LEU A C 1
ATOM 1328 O O . LEU A 1 164 ? 23.972 -8.068 -7.736 1.00 85.03 164 LEU A O 1
ATOM 1333 N N . GLN A 1 165 ? 22.312 -7.632 -9.197 1.00 70.10 165 GLN A N 1
ATOM 1334 C CA . GLN A 1 165 ? 21.884 -6.418 -8.508 1.00 84.30 165 GLN A CA 1
ATOM 1335 C C . GLN A 1 165 ? 20.384 -6.457 -8.290 1.00 82.34 165 GLN A C 1
ATOM 1336 O O . GLN A 1 165 ? 19.622 -6.481 -9.263 1.00 82.92 165 GLN A O 1
ATOM 1342 N N . CYS A 1 166 ? 19.954 -6.464 -7.033 1.00 88.72 166 CYS A N 1
ATOM 1343 C CA . CYS A 1 166 ? 18.531 -6.434 -6.770 1.00 88.79 166 CYS A CA 1
ATOM 1344 C C . CYS A 1 166 ? 17.949 -5.077 -7.136 1.00 87.26 166 CYS A C 1
ATOM 1345 O O . CYS A 1 166 ? 18.512 -4.036 -6.808 1.00 92.17 166 CYS A O 1
ATOM 1348 N N . ILE A 1 167 ? 16.826 -5.106 -7.836 1.00 86.74 167 ILE A N 1
ATOM 1349 C CA . ILE A 1 167 ? 16.060 -3.913 -8.117 1.00 93.01 167 ILE A CA 1
ATOM 1350 C C . ILE A 1 167 ? 14.846 -3.919 -7.215 1.00 88.55 167 ILE A C 1
ATOM 1351 O O . ILE A 1 167 ? 13.955 -4.764 -7.350 1.00 78.72 167 ILE A O 1
ATOM 1356 N N . LEU A 1 168 ? 14.831 -2.992 -6.270 1.00 103.72 168 LEU A N 1
ATOM 1357 C CA . LEU A 1 168 ? 13.627 -2.740 -5.512 1.00 108.41 168 LEU A CA 1
ATOM 1358 C C . LEU A 1 168 ? 13.356 -1.256 -5.591 1.00 105.83 168 LEU A C 1
ATOM 1359 O O . LEU A 1 168 ? 14.085 -0.443 -5.027 1.00 110.94 168 LEU A O 1
ATOM 1364 N N . ASP A 1 169 ? 12.303 -0.919 -6.323 1.00 104.16 169 ASP A N 1
ATOM 1365 C CA . ASP A 1 169 ? 11.821 0.442 -6.411 1.00 101.08 169 ASP A CA 1
ATOM 1366 C C . ASP A 1 169 ? 10.338 0.374 -6.111 1.00 101.35 169 ASP A C 1
ATOM 1367 O O . ASP A 1 169 ? 9.561 -0.166 -6.902 1.00 95.22 169 ASP A O 1
ATOM 1372 N N . ASP A 1 170 ? 9.946 0.905 -4.958 1.00 106.01 170 ASP A N 1
ATOM 1373 C CA . ASP A 1 170 ? 8.538 0.927 -4.593 1.00 104.09 170 ASP A CA 1
ATOM 1374 C C . ASP A 1 170 ? 7.878 2.247 -4.975 1.00 102.36 170 ASP A C 1
ATOM 1375 O O . ASP A 1 170 ? 6.658 2.390 -4.893 1.00 109.69 170 ASP A O 1
ATOM 1380 N N . GLU A 1 171 ? 8.690 3.208 -5.408 1.00 99.90 171 GLU A N 1
ATOM 1381 C CA . GLU A 1 171 ? 8.154 4.444 -5.960 1.00 97.05 171 GLU A CA 1
ATOM 1382 C C . GLU A 1 171 ? 7.390 4.135 -7.243 1.00 107.49 171 GLU A C 1
ATOM 1383 O O . GLU A 1 171 ? 6.249 4.566 -7.408 1.00 110.44 171 GLU A O 1
ATOM 1389 N N . ASN A 1 172 ? 8.033 3.394 -8.147 1.00 106.52 172 ASN A N 1
ATOM 1390 C CA . ASN A 1 172 ? 7.402 2.956 -9.395 1.00 110.51 172 ASN A CA 1
ATOM 1391 C C . ASN A 1 172 ? 6.847 1.526 -9.359 1.00 120.28 172 ASN A C 1
ATOM 1392 O O . ASN A 1 172 ? 6.311 1.036 -10.356 1.00 116.55 172 ASN A O 1
ATOM 1397 N N . GLY A 1 173 ? 6.988 0.853 -8.220 1.00 119.90 173 GLY A N 1
ATOM 1398 C CA . GLY A 1 173 ? 6.473 -0.496 -8.078 1.00 99.99 173 GLY A CA 1
ATOM 1399 C C . GLY A 1 173 ? 7.174 -1.515 -8.956 1.00 89.73 173 GLY A C 1
ATOM 1400 O O . GLY A 1 173 ? 6.542 -2.162 -9.785 1.00 89.09 173 GLY A O 1
ATOM 1401 N N . LYS A 1 174 ? 8.486 -1.648 -8.797 1.00 88.33 174 LYS A N 1
ATOM 1402 C CA . LYS A 1 174 ? 9.246 -2.633 -9.566 1.00 70.29 174 LYS A CA 1
ATOM 1403 C C . LYS A 1 174 ? 10.149 -3.471 -8.667 1.00 66.17 174 LYS A C 1
ATOM 1404 O O . LYS A 1 174 ? 10.652 -2.986 -7.654 1.00 88.60 174 LYS A O 1
ATOM 1410 N N . CYS A 1 175 ? 10.349 -4.732 -9.038 1.00 61.96 175 CYS A N 1
ATOM 1411 C CA . CYS A 1 175 ? 11.321 -5.582 -8.358 1.00 64.20 175 CYS A CA 1
ATOM 1412 C C . CYS A 1 175 ? 11.880 -6.619 -9.304 1.00 68.54 175 CYS A C 1
ATOM 1413 O O . CYS A 1 175 ? 11.173 -7.095 -10.191 1.00 86.41 175 CYS A O 1
ATOM 1416 N N . GLY A 1 176 ? 13.147 -6.974 -9.119 1.00 52.35 176 GLY A N 1
ATOM 1417 C CA . GLY A 1 176 ? 13.745 -8.011 -9.941 1.00 43.81 176 GLY A CA 1
ATOM 1418 C C . GLY A 1 176 ? 15.231 -8.195 -9.728 1.00 66.73 176 GLY A C 1
ATOM 1419 O O . GLY A 1 176 ? 15.818 -7.579 -8.847 1.00 85.79 176 GLY A O 1
ATOM 1420 N N . LEU A 1 177 ? 15.840 -9.054 -10.535 1.00 60.43 177 LEU A N 1
ATOM 1421 C CA . LEU A 1 177 ? 17.275 -9.285 -10.455 1.00 69.75 177 LEU A CA 1
ATOM 1422 C C . LEU A 1 177 ? 17.953 -8.872 -11.759 1.00 66.60 177 LEU A C 1
ATOM 1423 O O . LEU A 1 177 ? 17.619 -9.383 -12.819 1.00 81.11 177 LEU A O 1
ATOM 1428 N N . ALA A 1 178 ? 18.900 -7.944 -11.679 1.00 59.38 178 ALA A N 1
ATOM 1429 C CA . ALA A 1 178 ? 19.484 -7.360 -12.880 1.00 54.09 178 ALA A CA 1
ATOM 1430 C C . ALA A 1 178 ? 20.964 -7.659 -13.025 1.00 57.97 178 ALA A C 1
ATOM 1431 O O . ALA A 1 178 ? 21.671 -7.823 -12.035 1.00 82.06 178 ALA A O 1
ATOM 1433 N N . HIS A 1 179 ? 21.431 -7.713 -14.268 1.00 66.96 179 HIS A N 1
ATOM 1434 C CA . HIS A 1 179 ? 22.855 -7.842 -14.541 1.00 66.05 179 HIS A CA 1
ATOM 1435 C C . HIS A 1 179 ? 23.222 -6.854 -15.633 1.00 80.07 179 HIS A C 1
ATOM 1436 O O . HIS A 1 179 ? 22.713 -6.935 -16.748 1.00 90.26 179 HIS A O 1
ATOM 1443 N N . SER A 1 180 ? 24.083 -5.902 -15.295 1.00 89.79 180 SER A N 1
ATOM 1444 C CA . SER A 1 180 ? 24.524 -4.882 -16.237 1.00 88.57 180 SER A CA 1
ATOM 1445 C C . SER A 1 180 ? 25.875 -5.253 -16.838 1.00 106.39 180 SER A C 1
ATOM 1446 O O . SER A 1 180 ? 26.419 -4.535 -17.676 1.00 116.11 180 SER A O 1
ATOM 1449 N N . SER A 1 181 ? 26.411 -6.385 -16.399 1.00 115.08 181 SER A N 1
ATOM 1450 C CA . SER A 1 181 ? 27.712 -6.868 -16.858 1.00 126.24 181 SER A CA 1
ATOM 1451 C C . SER A 1 181 ? 27.589 -7.647 -18.171 1.00 121.19 181 SER A C 1
ATOM 1452 O O . SER A 1 181 ? 26.568 -7.555 -18.850 1.00 114.39 181 SER A O 1
ATOM 1455 N N . LYS A 1 182 ? 28.629 -8.401 -18.526 1.00 130.98 182 LYS A N 1
ATOM 1456 C CA . LYS A 1 182 ? 28.807 -8.882 -19.899 1.00 134.40 182 LYS A CA 1
ATOM 1457 C C . LYS A 1 182 ? 27.522 -9.405 -20.552 1.00 127.12 182 LYS A C 1
ATOM 1458 O O . LYS A 1 182 ? 27.101 -8.869 -21.578 1.00 135.13 182 LYS A O 1
ATOM 1464 N N . PRO A 1 183 ? 26.894 -10.452 -19.984 1.00 104.99 183 PRO A N 1
ATOM 1465 C CA . PRO A 1 183 ? 25.516 -10.659 -20.446 1.00 89.92 183 PRO A CA 1
ATOM 1466 C C . PRO A 1 183 ? 24.590 -9.640 -19.790 1.00 94.72 183 PRO A C 1
ATOM 1467 O O . PRO A 1 183 ? 24.694 -9.378 -18.594 1.00 93.05 183 PRO A O 1
ATOM 1471 N N . ASN A 1 184 ? 23.665 -9.095 -20.563 1.00 93.65 184 ASN A N 1
ATOM 1472 C CA . ASN A 1 184 ? 22.860 -7.983 -20.097 1.00 82.89 184 ASN A CA 1
ATOM 1473 C C . ASN A 1 184 ? 21.409 -8.418 -19.991 1.00 78.69 184 ASN A C 1
ATOM 1474 O O . ASN A 1 184 ? 20.769 -8.676 -21.012 1.00 90.86 184 ASN A O 1
ATOM 1479 N N . PHE A 1 185 ? 20.882 -8.509 -18.772 1.00 71.65 185 PHE A N 1
ATOM 1480 C CA . PHE A 1 185 ? 19.503 -8.972 -18.609 1.00 65.35 185 PHE A CA 1
ATOM 1481 C C . PHE A 1 185 ? 18.803 -8.552 -17.324 1.00 61.90 185 PHE A C 1
ATOM 1482 O O . PHE A 1 185 ? 19.441 -8.094 -16.382 1.00 81.78 185 PHE A O 1
ATOM 1490 N N . VAL A 1 186 ? 17.479 -8.710 -17.307 1.00 59.18 186 VAL A N 1
ATOM 1491 C CA . VAL A 1 186 ? 16.662 -8.427 -16.121 1.00 60.50 186 VAL A CA 1
ATOM 1492 C C . VAL A 1 186 ? 15.562 -9.477 -15.881 1.00 65.78 186 VAL A C 1
ATOM 1493 O O . VAL A 1 186 ? 14.702 -9.697 -16.738 1.00 57.61 186 VAL A O 1
ATOM 1497 N N . LEU A 1 187 ? 15.574 -10.099 -14.703 1.00 85.46 187 LEU A N 1
ATOM 1498 C CA . LEU A 1 187 ? 14.556 -11.083 -14.320 1.00 78.00 187 LEU A CA 1
ATOM 1499 C C . LEU A 1 187 ? 13.505 -10.492 -13.382 1.00 69.09 187 LEU A C 1
ATOM 1500 O O . LEU A 1 187 ? 13.816 -9.664 -12.531 1.00 71.34 187 LEU A O 1
ATOM 1505 N N . VAL A 1 188 ? 12.261 -10.928 -13.541 1.00 64.07 188 VAL A N 1
ATOM 1506 C CA . VAL A 1 188 ? 11.155 -10.371 -12.776 1.00 53.55 188 VAL A CA 1
ATOM 1507 C C . VAL A 1 188 ? 10.236 -11.491 -12.282 1.00 63.96 188 VAL A C 1
ATOM 1508 O O . VAL A 1 188 ? 9.963 -12.455 -13.007 1.00 67.66 188 VAL A O 1
ATOM 1512 N N . PRO A 1 189 ? 9.760 -11.373 -11.034 1.00 61.14 189 PRO A N 1
ATOM 1513 C CA . PRO A 1 189 ? 8.917 -12.421 -10.454 1.00 74.97 189 PRO A CA 1
ATOM 1514 C C . PRO A 1 189 ? 7.540 -12.507 -11.108 1.00 78.08 189 PRO A C 1
ATOM 1515 O O . PRO A 1 189 ? 6.864 -11.491 -11.250 1.00 81.41 189 PRO A O 1
ATOM 1519 N N . ASN A 1 190 ? 7.120 -13.709 -11.486 1.00 92.50 190 ASN A N 1
ATOM 1520 C CA . ASN A 1 190 ? 5.738 -13.896 -11.889 1.00 91.83 190 ASN A CA 1
ATOM 1521 C C . ASN A 1 190 ? 4.962 -14.368 -10.676 1.00 79.43 190 ASN A C 1
ATOM 1522 O O . ASN A 1 190 ? 5.160 -15.488 -10.202 1.00 86.96 190 ASN A O 1
ATOM 1527 N N . PHE A 1 191 ? 4.095 -13.504 -10.163 1.00 61.06 191 PHE A N 1
ATOM 1528 C CA . PHE A 1 191 ? 3.274 -13.857 -9.012 1.00 75.85 191 PHE A CA 1
ATOM 1529 C C . PHE A 1 191 ? 1.978 -14.488 -9.493 1.00 89.21 191 PHE A C 1
ATOM 1530 O O . PHE A 1 191 ? 1.233 -15.083 -8.714 1.00 104.63 191 PHE A O 1
ATOM 1538 N N . GLN A 1 192 ? 1.719 -14.359 -10.787 1.00 96.28 192 GLN A N 1
ATOM 1539 C CA . GLN A 1 192 ? 0.534 -14.949 -11.391 1.00 108.34 192 GLN A CA 1
ATOM 1540 C C . GLN A 1 192 ? 0.742 -16.447 -11.605 1.00 96.95 192 GLN A C 1
ATOM 1541 O O . GLN A 1 192 ? -0.206 -17.229 -11.544 1.00 101.84 192 GLN A O 1
ATOM 1547 N N . SER A 1 193 ? 1.991 -16.833 -11.861 1.00 76.98 193 SER A N 1
ATOM 1548 C CA . SER A 1 193 ? 2.342 -18.216 -12.155 1.00 74.76 193 SER A CA 1
ATOM 1549 C C . SER A 1 193 ? 3.685 -18.579 -11.520 1.00 80.99 193 SER A C 1
ATOM 1550 O O . SER A 1 193 ? 4.706 -18.678 -12.201 1.00 84.65 193 SER A O 1
ATOM 1553 N N . PRO A 1 194 ? 3.683 -18.783 -10.200 1.00 75.02 194 PRO A N 1
ATOM 1554 C CA . PRO A 1 194 ? 4.911 -19.051 -9.440 1.00 64.83 194 PRO A CA 1
ATOM 1555 C C . PRO A 1 194 ? 5.752 -20.176 -10.034 1.00 68.26 194 PRO A C 1
ATOM 1556 O O . PRO A 1 194 ? 6.982 -20.084 -10.069 1.00 64.59 194 PRO A O 1
ATOM 1560 N N . PHE A 1 195 ? 5.093 -21.226 -10.508 1.00 79.44 195 PHE A N 1
ATOM 1561 C CA . PHE A 1 195 ? 5.815 -22.402 -10.982 1.00 81.44 195 PHE A CA 1
ATOM 1562 C C . PHE A 1 195 ? 6.675 -22.073 -12.182 1.00 84.35 195 PHE A C 1
ATOM 1563 O O . PHE A 1 195 ? 7.834 -22.481 -12.253 1.00 80.54 195 PHE A O 1
ATOM 1571 N N . THR A 1 196 ? 6.105 -21.300 -13.100 1.00 93.15 196 THR A N 1
ATOM 1572 C CA . THR A 1 196 ? 6.805 -20.866 -14.303 1.00 82.57 196 THR A CA 1
ATOM 1573 C C . THR A 1 196 ? 7.639 -19.614 -14.028 1.00 75.38 196 THR A C 1
ATOM 1574 O O . THR A 1 196 ? 8.203 -19.016 -14.950 1.00 66.36 196 THR A O 1
ATOM 1578 N N . CYS A 1 197 ? 7.679 -19.202 -12.761 1.00 69.35 197 CYS A N 1
ATOM 1579 C CA . CYS A 1 197 ? 8.563 -18.117 -12.330 1.00 62.18 197 CYS A CA 1
ATOM 1580 C C . CYS A 1 197 ? 9.958 -18.624 -11.956 1.00 71.93 197 CYS A C 1
ATOM 1581 O O . CYS A 1 197 ? 10.099 -19.499 -11.102 1.00 93.42 197 CYS A O 1
ATOM 1584 N N . PRO A 1 198 ? 10.992 -18.084 -12.619 1.00 68.89 198 PRO A N 1
ATOM 1585 C CA . PRO A 1 198 ? 12.395 -18.484 -12.464 1.00 67.46 198 PRO A CA 1
ATOM 1586 C C . PRO A 1 198 ? 12.972 -18.039 -11.141 1.00 77.06 198 PRO A C 1
ATOM 1587 O O . PRO A 1 198 ? 13.925 -18.650 -10.660 1.00 79.24 198 PRO A O 1
ATOM 1591 N N . ILE A 1 199 ? 12.417 -16.968 -10.578 1.00 69.76 199 ILE A N 1
ATOM 1592 C CA . ILE A 1 199 ? 12.919 -16.427 -9.323 1.00 82.54 199 ILE A CA 1
ATOM 1593 C C . ILE A 1 199 ? 12.424 -17.237 -8.125 1.00 86.21 199 ILE A C 1
ATOM 1594 O O . ILE A 1 199 ? 13.164 -17.469 -7.180 1.00 88.15 199 ILE A O 1
ATOM 1599 N N . PHE A 1 200 ? 11.161 -17.642 -8.166 1.00 75.53 200 PHE A N 1
ATOM 1600 C CA . PHE A 1 200 ? 10.609 -18.535 -7.167 1.00 61.45 200 PHE A CA 1
ATOM 1601 C C . PHE A 1 200 ? 11.424 -19.814 -7.199 1.00 69.88 200 PHE A C 1
ATOM 1602 O O . PHE A 1 200 ? 11.874 -20.335 -6.169 1.00 83.94 200 PHE A O 1
ATOM 1610 N N . THR A 1 201 ? 11.615 -20.309 -8.411 1.00 60.40 201 THR A N 1
ATOM 1611 C CA . THR A 1 201 ? 12.454 -21.468 -8.647 1.00 58.92 201 THR A CA 1
ATOM 1612 C C . THR A 1 201 ? 13.798 -21.271 -7.971 1.00 57.04 201 THR A C 1
ATOM 1613 O O . THR A 1 201 ? 14.266 -22.132 -7.226 1.00 69.10 201 THR A O 1
ATOM 1617 N N . MET A 1 202 ? 14.410 -20.121 -8.213 1.00 56.83 202 MET A N 1
ATOM 1618 C CA . MET A 1 202 ? 15.731 -19.860 -7.674 1.00 69.17 202 MET A CA 1
ATOM 1619 C C . MET A 1 202 ? 15.712 -19.758 -6.152 1.00 78.92 202 MET A C 1
ATOM 1620 O O . MET A 1 202 ? 16.715 -20.019 -5.488 1.00 86.22 202 MET A O 1
ATOM 1625 N N . ALA A 1 203 ? 14.568 -19.367 -5.606 1.00 68.98 203 ALA A N 1
ATOM 1626 C CA . ALA A 1 203 ? 14.426 -19.204 -4.169 1.00 73.14 203 ALA A CA 1
ATOM 1627 C C . ALA A 1 203 ? 14.407 -20.572 -3.518 1.00 82.66 203 ALA A C 1
ATOM 1628 O O . ALA A 1 203 ? 15.187 -20.838 -2.605 1.00 95.05 203 ALA A O 1
ATOM 1630 N N . VAL A 1 204 ? 13.533 -21.452 -3.997 1.00 75.15 204 VAL A N 1
ATOM 1631 C CA . VAL A 1 204 ? 13.511 -22.802 -3.452 1.00 67.92 204 VAL A CA 1
ATOM 1632 C C . VAL A 1 204 ? 14.883 -23.433 -3.618 1.00 73.46 204 VAL A C 1
ATOM 1633 O O . VAL A 1 204 ? 15.493 -23.903 -2.651 1.00 91.57 204 VAL A O 1
ATOM 1637 N N . TYR A 1 205 ? 15.371 -23.440 -4.851 1.00 78.44 205 TYR A N 1
ATOM 1638 C CA . TYR A 1 205 ? 16.655 -24.062 -5.126 1.00 75.54 205 TYR A CA 1
ATOM 1639 C C . TYR A 1 205 ? 17.734 -23.511 -4.213 1.00 76.24 205 TYR A C 1
ATOM 1640 O O . TYR A 1 205 ? 18.635 -24.236 -3.809 1.00 80.62 205 TYR A O 1
ATOM 1649 N N . TYR A 1 206 ? 17.647 -22.227 -3.888 1.00 70.50 206 TYR A N 1
ATOM 1650 C CA . TYR A 1 206 ? 18.694 -21.604 -3.091 1.00 83.13 206 TYR A CA 1
ATOM 1651 C C . TYR A 1 206 ? 18.570 -21.939 -1.612 1.00 85.68 206 TYR A C 1
ATOM 1652 O O . TYR A 1 206 ? 19.571 -22.027 -0.897 1.00 82.54 206 TYR A O 1
ATOM 1661 N N . TYR A 1 207 ? 17.340 -22.135 -1.154 1.00 77.95 207 TYR A N 1
ATOM 1662 C CA . TYR A 1 207 ? 17.130 -22.634 0.194 1.00 78.07 207 TYR A CA 1
ATOM 1663 C C . TYR A 1 207 ? 17.758 -24.017 0.293 1.00 79.24 207 TYR A C 1
ATOM 1664 O O . TYR A 1 207 ? 18.549 -24.289 1.194 1.00 85.72 207 TYR A O 1
ATOM 1673 N N . LEU A 1 208 ? 17.416 -24.886 -0.652 1.00 81.04 208 LEU A N 1
ATOM 1674 C CA . LEU A 1 208 ? 17.976 -26.232 -0.679 1.00 76.44 208 LEU A CA 1
ATOM 1675 C C . LEU A 1 208 ? 19.503 -26.218 -0.756 1.00 75.39 208 LEU A C 1
ATOM 1676 O O . LEU A 1 208 ? 20.181 -27.012 -0.106 1.00 90.49 208 LEU A O 1
ATOM 1681 N N . ARG A 1 209 ? 20.032 -25.307 -1.561 1.00 73.30 209 ARG A N 1
ATOM 1682 C CA . ARG A 1 209 ? 21.460 -25.235 -1.832 1.00 80.20 209 ARG A CA 1
ATOM 1683 C C . ARG A 1 209 ? 22.213 -24.779 -0.596 1.00 81.81 209 ARG A C 1
ATOM 1684 O O . ARG A 1 209 ? 23.261 -25.323 -0.248 1.00 86.82 209 ARG A O 1
ATOM 1692 N N . PHE A 1 210 ? 21.652 -23.790 0.083 1.00 80.74 210 PHE A N 1
ATOM 1693 C CA . PHE A 1 210 ? 22.370 -23.101 1.142 1.00 87.98 210 PHE A CA 1
ATOM 1694 C C . PHE A 1 210 ? 22.009 -23.545 2.557 1.00 84.36 210 PHE A C 1
ATOM 1695 O O . PHE A 1 210 ? 22.867 -24.020 3.299 1.00 74.82 210 PHE A O 1
ATOM 1703 N N . HIS A 1 211 ? 20.753 -23.354 2.939 1.00 108.39 211 HIS A N 1
ATOM 1704 C CA . HIS A 1 211 ? 20.263 -23.890 4.197 1.00 115.39 211 HIS A CA 1
ATOM 1705 C C . HIS A 1 211 ? 20.395 -25.416 4.196 1.00 109.73 211 HIS A C 1
ATOM 1706 O O . HIS A 1 211 ? 20.811 -26.021 5.187 1.00 113.48 211 HIS A O 1
ATOM 1713 N N . GLY A 1 212 ? 20.053 -26.032 3.071 1.00 95.01 212 GLY A N 1
ATOM 1714 C CA . GLY A 1 212 ? 20.027 -27.479 2.982 1.00 97.23 212 GLY A CA 1
ATOM 1715 C C . GLY A 1 212 ? 18.806 -27.996 3.706 1.00 106.76 212 GLY A C 1
ATOM 1716 O O . GLY A 1 212 ? 17.977 -27.212 4.160 1.00 111.74 212 GLY A O 1
ATOM 1717 N N . VAL A 1 213 ? 18.679 -29.312 3.809 1.00 118.72 213 VAL A N 1
ATOM 1718 C CA . VAL A 1 213 ? 17.620 -29.892 4.625 1.00 123.86 213 VAL A CA 1
ATOM 1719 C C . VAL A 1 213 ? 18.220 -30.736 5.742 1.00 126.08 213 VAL A C 1
ATOM 1720 O O . VAL A 1 213 ? 18.917 -31.722 5.493 1.00 117.75 213 VAL A O 1
ATOM 1724 N N . LYS A 1 214 ? 17.941 -30.331 6.975 1.00 139.62 214 LYS A N 1
ATOM 1725 C CA . LYS A 1 214 ? 18.518 -30.963 8.153 1.00 150.90 214 LYS A CA 1
ATOM 1726 C C . LYS A 1 214 ? 18.312 -32.476 8.149 1.00 152.81 214 LYS A C 1
ATOM 1727 O O . LYS A 1 214 ? 17.195 -32.959 7.966 1.00 145.82 214 LYS A O 1
ATOM 1733 N N . LYS A 1 215 ? 19.404 -33.211 8.347 1.00 165.20 215 LYS A N 1
ATOM 1734 C CA . LYS A 1 215 ? 19.388 -34.677 8.397 1.00 176.66 215 LYS A CA 1
ATOM 1735 C C . LYS A 1 215 ? 19.271 -35.370 7.035 1.00 178.60 215 LYS A C 1
ATOM 1736 O O . LYS A 1 215 ? 19.363 -36.594 6.948 1.00 190.19 215 LYS A O 1
ATOM 1742 N N . TYR A 1 216 ? 19.070 -34.595 5.977 1.00 171.32 216 TYR A N 1
ATOM 1743 C CA . TYR A 1 216 ? 18.967 -35.169 4.641 1.00 168.78 216 TYR A CA 1
ATOM 1744 C C . TYR A 1 216 ? 20.104 -34.690 3.755 1.00 165.79 216 TYR A C 1
ATOM 1745 O O . TYR A 1 216 ? 20.982 -35.464 3.374 1.00 166.98 216 TYR A O 1
ATOM 1754 N N . TYR A 1 217 ? 20.076 -33.402 3.432 1.00 161.24 217 TYR A N 1
ATOM 1755 C CA . TYR A 1 217 ? 21.017 -32.824 2.487 1.00 152.01 217 TYR A CA 1
ATOM 1756 C C . TYR A 1 217 ? 21.733 -31.637 3.102 1.00 137.32 217 TYR A C 1
ATOM 1757 O O . TYR A 1 217 ? 21.106 -30.651 3.487 1.00 127.74 217 TYR A O 1
ATOM 1766 N N . LYS A 1 218 ? 23.052 -31.746 3.202 1.00 138.78 218 LYS A N 1
ATOM 1767 C CA . LYS A 1 218 ? 23.865 -30.653 3.699 1.00 140.09 218 LYS A CA 1
ATOM 1768 C C . LYS A 1 218 ? 23.621 -29.413 2.864 1.00 140.28 218 LYS A C 1
ATOM 1769 O O . LYS A 1 218 ? 23.720 -29.450 1.635 1.00 140.76 218 LYS A O 1
ATOM 1775 N N . GLY A 1 219 ? 23.291 -28.317 3.534 1.00 133.59 219 GLY A N 1
ATOM 1776 C CA . GLY A 1 219 ? 23.360 -27.019 2.902 1.00 117.01 219 GLY A CA 1
ATOM 1777 C C . GLY A 1 219 ? 24.830 -26.763 2.653 1.00 112.05 219 GLY A C 1
ATOM 1778 O O . GLY A 1 219 ? 25.686 -27.447 3.213 1.00 106.39 219 GLY A O 1
ATOM 1779 N N . ASP A 1 220 ? 25.142 -25.802 1.798 1.00 115.76 220 ASP A N 1
ATOM 1780 C CA . ASP A 1 220 ? 26.537 -25.464 1.572 1.00 123.37 220 ASP A CA 1
ATOM 1781 C C . ASP A 1 220 ? 27.027 -24.548 2.693 1.00 119.30 220 ASP A C 1
ATOM 1782 O O . ASP A 1 220 ? 28.228 -24.444 2.951 1.00 118.11 220 ASP A O 1
ATOM 1787 N N . GLY A 1 221 ? 26.073 -23.914 3.372 1.00 105.16 221 GLY A N 1
ATOM 1788 C CA . GLY A 1 221 ? 26.351 -22.911 4.380 1.00 94.75 221 GLY A CA 1
ATOM 1789 C C . GLY A 1 221 ? 26.320 -21.529 3.762 1.00 104.21 221 GLY A C 1
ATOM 1790 O O . GLY A 1 221 ? 26.733 -21.356 2.623 1.00 103.93 221 GLY A O 1
ATOM 1791 N N . TYR A 1 222 ? 25.855 -20.536 4.512 1.00 116.50 222 TYR A N 1
ATOM 1792 C CA . TYR A 1 222 ? 25.761 -19.179 3.984 1.00 114.60 222 TYR A CA 1
ATOM 1793 C C . TYR A 1 222 ? 27.084 -18.445 4.168 1.00 117.31 222 TYR A C 1
ATOM 1794 O O . TYR A 1 222 ? 27.203 -17.266 3.839 1.00 109.51 222 TYR A O 1
ATOM 1803 N N . GLN A 1 223 ? 28.075 -19.146 4.710 1.00 128.92 223 GLN A N 1
ATOM 1804 C CA . GLN A 1 223 ? 29.357 -18.527 5.021 1.00 140.45 223 GLN A CA 1
ATOM 1805 C C . GLN A 1 223 ? 30.221 -18.330 3.781 1.00 137.56 223 GLN A C 1
ATOM 1806 O O . GLN A 1 223 ? 30.977 -17.364 3.690 1.00 137.79 223 GLN A O 1
ATOM 1812 N N . ILE A 1 224 ? 30.102 -19.241 2.822 1.00 135.80 224 ILE A N 1
ATOM 1813 C CA . ILE A 1 224 ? 30.998 -19.239 1.670 1.00 137.47 224 ILE A CA 1
ATOM 1814 C C . ILE A 1 224 ? 30.738 -18.087 0.698 1.00 140.15 224 ILE A C 1
ATOM 1815 O O . ILE A 1 224 ? 31.496 -17.887 -0.252 1.00 148.29 224 ILE A O 1
ATOM 1820 N N . LEU A 1 225 ? 29.671 -17.330 0.935 1.00 131.12 225 LEU A N 1
ATOM 1821 C CA . LEU A 1 225 ? 29.347 -16.185 0.085 1.00 121.39 225 LEU A CA 1
ATOM 1822 C C . LEU A 1 225 ? 30.374 -15.060 0.212 1.00 129.65 225 LEU A C 1
ATOM 1823 O O . LEU A 1 225 ? 30.306 -14.063 -0.505 1.00 130.52 225 LEU A O 1
ATOM 1828 N N . SER A 1 226 ? 31.313 -15.225 1.139 1.00 138.39 226 SER A N 1
ATOM 1829 C CA . SER A 1 226 ? 32.432 -14.299 1.288 1.00 151.89 226 SER A CA 1
ATOM 1830 C C . SER A 1 226 ? 33.737 -14.918 0.784 1.00 165.72 226 SER A C 1
ATOM 1831 O O . SER A 1 226 ? 34.352 -14.421 -0.163 1.00 174.50 226 SER A O 1
ATOM 1834 N N . GLN A 1 227 ? 34.145 -16.010 1.422 1.00 164.01 227 GLN A N 1
ATOM 1835 C CA . GLN A 1 227 ? 35.415 -16.672 1.131 1.00 166.59 227 GLN A CA 1
ATOM 1836 C C . GLN A 1 227 ? 35.605 -17.053 -0.345 1.00 169.48 227 GLN A C 1
ATOM 1837 O O . GLN A 1 227 ? 36.727 -17.308 -0.785 1.00 175.84 227 GLN A O 1
ATOM 1843 N N . LEU A 1 228 ? 34.512 -17.098 -1.103 1.00 159.19 228 LEU A N 1
ATOM 1844 C CA . LEU A 1 228 ? 34.581 -17.442 -2.523 1.00 152.82 228 LEU A CA 1
ATOM 1845 C C . LEU A 1 228 ? 34.506 -16.218 -3.431 1.00 142.80 228 LEU A C 1
ATOM 1846 O O . LEU A 1 228 ? 33.762 -15.274 -3.162 1.00 131.77 228 LEU A O 1
ATOM 1851 N N . GLU A 1 229 ? 35.294 -16.240 -4.502 1.00 144.32 229 GLU A N 1
ATOM 1852 C CA . GLU A 1 229 ? 35.356 -15.124 -5.441 1.00 148.11 229 GLU A CA 1
ATOM 1853 C C . GLU A 1 229 ? 34.233 -15.122 -6.480 1.00 137.53 229 GLU A C 1
ATOM 1854 O O . GLU A 1 229 ? 33.731 -14.063 -6.858 1.00 133.42 229 GLU A O 1
ATOM 1860 N N . HIS A 1 230 ? 33.847 -16.304 -6.949 1.00 129.53 230 HIS A N 1
ATOM 1861 C CA . HIS A 1 230 ? 32.791 -16.413 -7.954 1.00 122.42 230 HIS A CA 1
ATOM 1862 C C . HIS A 1 230 ? 31.711 -17.393 -7.506 1.00 110.85 230 HIS A C 1
ATOM 1863 O O . HIS A 1 230 ? 31.960 -18.589 -7.392 1.00 113.99 230 HIS A O 1
ATOM 1870 N N . ILE A 1 231 ? 30.511 -16.886 -7.252 1.00 101.41 231 ILE A N 1
ATOM 1871 C CA . ILE A 1 231 ? 29.406 -17.748 -6.863 1.00 101.82 231 ILE A CA 1
ATOM 1872 C C . ILE A 1 231 ? 28.499 -17.983 -8.056 1.00 102.68 231 ILE A C 1
ATOM 1873 O O . ILE A 1 231 ? 27.757 -17.087 -8.457 1.00 104.91 231 ILE A O 1
ATOM 1878 N N . PRO A 1 232 ? 28.548 -19.196 -8.627 1.00 97.90 232 PRO A N 1
ATOM 1879 C CA . PRO A 1 232 ? 27.773 -19.530 -9.832 1.00 99.16 232 PRO A CA 1
ATOM 1880 C C . PRO A 1 232 ? 26.283 -19.680 -9.545 1.00 102.73 232 PRO A C 1
ATOM 1881 O O . PRO A 1 232 ? 25.911 -20.195 -8.489 1.00 112.71 232 PRO A O 1
ATOM 1885 N N . ILE A 1 233 ? 25.447 -19.234 -10.477 1.00 94.99 233 ILE A N 1
ATOM 1886 C CA . ILE A 1 233 ? 23.998 -19.271 -10.291 1.00 90.16 233 ILE A CA 1
ATOM 1887 C C . ILE A 1 233 ? 23.481 -20.684 -10.019 1.00 89.09 233 ILE A C 1
ATOM 1888 O O . ILE A 1 233 ? 22.492 -20.865 -9.310 1.00 91.72 233 ILE A O 1
ATOM 1893 N N . ILE A 1 234 ? 24.139 -21.680 -10.603 1.00 86.89 234 ILE A N 1
ATOM 1894 C CA . ILE A 1 234 ? 23.864 -23.074 -10.269 1.00 90.93 234 ILE A CA 1
ATOM 1895 C C . ILE A 1 234 ? 25.191 -23.838 -10.193 1.00 98.54 234 ILE A C 1
ATOM 1896 O O . ILE A 1 234 ? 26.056 -23.689 -11.056 1.00 93.26 234 ILE A O 1
ATOM 1901 N N . ARG A 1 235 ? 25.370 -24.630 -9.142 1.00 93.87 235 ARG A N 1
ATOM 1902 C CA . ARG A 1 235 ? 26.656 -25.273 -8.924 1.00 94.36 235 ARG A CA 1
ATOM 1903 C C . ARG A 1 235 ? 26.699 -26.684 -9.491 1.00 107.13 235 ARG A C 1
ATOM 1904 O O . ARG A 1 235 ? 25.705 -27.406 -9.462 1.00 109.41 235 ARG A O 1
ATOM 1912 N N . GLY A 1 236 ? 27.857 -27.058 -10.026 1.00 121.36 236 GLY A N 1
ATOM 1913 C CA . GLY A 1 236 ? 28.114 -28.428 -10.431 1.00 123.07 236 GLY A CA 1
ATOM 1914 C C . GLY A 1 236 ? 28.738 -29.179 -9.272 1.00 109.17 236 GLY A C 1
ATOM 1915 O O . GLY A 1 236 ? 28.461 -28.871 -8.111 1.00 109.67 236 GLY A O 1
ATOM 1916 N N . LYS A 1 237 ? 29.575 -30.165 -9.577 1.00 99.81 237 LYS A N 1
ATOM 1917 C CA . LYS A 1 237 ? 30.291 -30.895 -8.537 1.00 107.85 237 LYS A CA 1
ATOM 1918 C C . LYS A 1 237 ? 31.003 -29.919 -7.609 1.00 112.83 237 LYS A C 1
ATOM 1919 O O . LYS A 1 237 ? 30.824 -29.959 -6.392 1.00 114.55 237 LYS A O 1
ATOM 1925 N N . SER A 1 238 ? 31.802 -29.031 -8.194 1.00 127.30 238 SER A N 1
ATOM 1926 C CA . SER A 1 238 ? 32.549 -28.050 -7.409 1.00 132.14 238 SER A CA 1
ATOM 1927 C C . SER A 1 238 ? 31.722 -26.816 -7.036 1.00 129.70 238 SER A C 1
ATOM 1928 O O . SER A 1 238 ? 30.963 -26.289 -7.852 1.00 115.29 238 SER A O 1
ATOM 1931 N N . LEU A 1 239 ? 31.903 -26.365 -5.793 1.00 133.34 239 LEU A N 1
ATOM 1932 C CA . LEU A 1 239 ? 31.195 -25.214 -5.224 1.00 129.30 239 LEU A CA 1
ATOM 1933 C C . LEU A 1 239 ? 31.239 -23.958 -6.094 1.00 118.98 239 LEU A C 1
ATOM 1934 O O . LEU A 1 239 ? 30.233 -23.255 -6.228 1.00 102.44 239 LEU A O 1
ATOM 1939 N N . ASP A 1 240 ? 32.408 -23.680 -6.669 1.00 123.26 240 ASP A N 1
ATOM 1940 C CA . ASP A 1 240 ? 32.681 -22.402 -7.318 1.00 122.22 240 ASP A CA 1
ATOM 1941 C C . ASP A 1 240 ? 32.447 -22.367 -8.828 1.00 110.89 240 ASP A C 1
ATOM 1942 O O . ASP A 1 240 ? 32.689 -21.338 -9.452 1.00 112.16 240 ASP A O 1
ATOM 1947 N N . GLN A 1 241 ? 31.988 -23.474 -9.413 1.00 109.80 241 GLN A N 1
ATOM 1948 C CA . GLN A 1 241 ? 31.856 -23.560 -10.871 1.00 102.00 241 GLN A CA 1
ATOM 1949 C C . GLN A 1 241 ? 30.460 -23.975 -11.335 1.00 95.58 241 GLN A C 1
ATOM 1950 O O . GLN A 1 241 ? 29.758 -24.734 -10.664 1.00 95.55 241 GLN A O 1
ATOM 1956 N N . TYR A 1 242 ? 30.070 -23.463 -12.494 1.00 89.22 242 TYR A N 1
ATOM 1957 C CA . TYR A 1 242 ? 28.827 -23.847 -13.135 1.00 88.42 242 TYR A CA 1
ATOM 1958 C C . TYR A 1 242 ? 29.010 -25.277 -13.636 1.00 97.81 242 TYR A C 1
ATOM 1959 O O . TYR A 1 242 ? 30.134 -25.686 -13.920 1.00 103.26 242 TYR A O 1
ATOM 1968 N N . PRO A 1 243 ? 27.915 -26.051 -13.731 1.00 96.73 243 PRO A N 1
ATOM 1969 C CA . PRO A 1 243 ? 28.017 -27.425 -14.234 1.00 92.93 243 PRO A CA 1
ATOM 1970 C C . PRO A 1 243 ? 28.546 -27.410 -15.659 1.00 106.36 243 PRO A C 1
ATOM 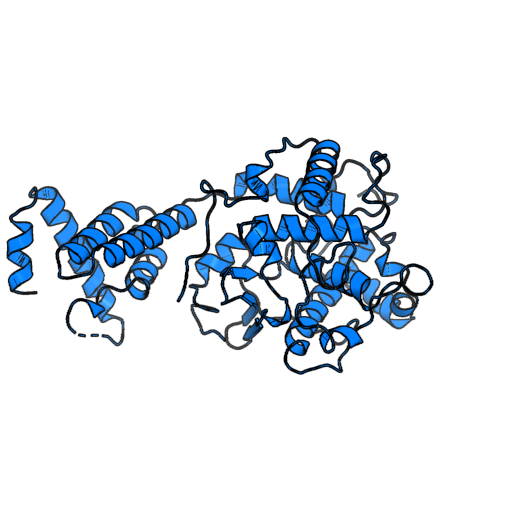1971 O O . PRO A 1 243 ? 28.378 -26.412 -16.360 1.00 106.70 243 PRO A O 1
ATOM 1975 N N . ARG A 1 244 ? 29.172 -28.499 -16.086 1.00 111.06 244 ARG A N 1
ATOM 1976 C CA . ARG A 1 244 ? 29.746 -28.557 -17.424 1.00 97.91 244 ARG A CA 1
ATOM 1977 C C . ARG A 1 244 ? 28.682 -28.661 -18.519 1.00 101.23 244 ARG A C 1
ATOM 1978 O O . ARG A 1 244 ? 27.552 -29.087 -18.277 1.00 94.94 244 ARG A O 1
ATOM 1986 N N . GLU A 1 245 ? 29.061 -28.270 -19.730 1.00 112.10 245 GLU A N 1
ATOM 1987 C CA . GLU A 1 245 ? 28.119 -28.168 -20.840 1.00 118.50 245 GLU A CA 1
ATOM 1988 C C . GLU A 1 245 ? 27.470 -29.492 -21.238 1.00 118.33 245 GLU A C 1
ATOM 1989 O O . GLU A 1 245 ? 26.247 -29.571 -21.406 1.00 110.40 245 GLU A O 1
ATOM 1995 N N . LEU A 1 246 ? 28.283 -30.532 -21.393 1.00 120.20 246 LEU A N 1
ATOM 1996 C CA . LEU A 1 246 ? 27.751 -31.819 -21.827 1.00 127.61 246 LEU A CA 1
ATOM 1997 C C . LEU A 1 246 ? 26.838 -32.420 -20.760 1.00 146.55 246 LEU A C 1
ATOM 1998 O O . LEU A 1 246 ? 25.858 -33.088 -21.081 1.00 162.80 246 LEU A O 1
ATOM 2003 N N . THR A 1 247 ? 27.161 -32.178 -19.494 1.00 134.06 247 THR A N 1
ATOM 2004 C CA . THR A 1 247 ? 26.320 -32.630 -18.394 1.00 117.10 247 THR A CA 1
ATOM 2005 C C . THR A 1 247 ? 24.879 -32.147 -18.568 1.00 106.18 247 THR A C 1
ATOM 2006 O O . THR A 1 247 ? 23.952 -32.950 -18.753 1.00 114.23 247 THR A O 1
ATOM 2010 N N . LEU A 1 248 ? 24.689 -30.833 -18.505 1.00 90.08 248 LEU A N 1
ATOM 2011 C CA . LEU A 1 248 ? 23.378 -30.264 -18.774 1.00 96.01 248 LEU A CA 1
ATOM 2012 C C . LEU A 1 248 ? 22.809 -30.817 -20.074 1.00 103.46 248 LEU A C 1
ATOM 2013 O O . LEU A 1 248 ? 21.627 -31.151 -20.144 1.00 113.15 248 LEU A O 1
ATOM 2018 N N . GLY A 1 249 ? 23.654 -30.906 -21.100 1.00 96.26 249 GLY A N 1
ATOM 2019 C CA . GLY A 1 249 ? 23.245 -31.444 -22.386 1.00 109.75 249 GLY A CA 1
ATOM 2020 C C . GLY A 1 249 ? 22.633 -32.832 -22.296 1.00 114.21 249 GLY A C 1
ATOM 2021 O O . GLY A 1 249 ? 21.837 -33.226 -23.147 1.00 112.68 249 GLY A O 1
ATOM 2022 N N . ASN A 1 250 ? 23.035 -33.586 -21.278 1.00 123.80 250 ASN A N 1
ATOM 2023 C CA . ASN A 1 250 ? 22.415 -34.870 -20.973 1.00 131.33 250 ASN A CA 1
ATOM 2024 C C . ASN A 1 250 ? 21.115 -34.681 -20.221 1.00 131.83 250 ASN A C 1
ATOM 2025 O O . ASN A 1 250 ? 20.092 -35.273 -20.566 1.00 133.81 250 ASN A O 1
ATOM 2030 N N . TRP A 1 251 ? 21.160 -33.842 -19.191 1.00 119.36 251 TRP A N 1
ATOM 2031 C CA . TRP A 1 251 ? 19.984 -33.608 -18.362 1.00 100.37 251 TRP A CA 1
ATOM 2032 C C . TRP A 1 251 ? 18.768 -33.195 -19.192 1.00 95.11 251 TRP A C 1
ATOM 2033 O O . TRP A 1 251 ? 17.645 -33.622 -18.915 1.00 94.57 251 TRP A O 1
ATOM 2044 N N . TYR A 1 252 ? 19.007 -32.375 -20.214 1.00 93.17 252 TYR A N 1
ATOM 2045 C CA . TYR A 1 252 ? 17.939 -31.779 -21.013 1.00 84.08 252 TYR A CA 1
ATOM 2046 C C . TYR A 1 252 ? 17.077 -32.746 -21.824 1.00 103.07 252 TYR A C 1
ATOM 2047 O O . TYR A 1 252 ? 15.863 -32.794 -21.633 1.00 109.24 252 TYR A O 1
ATOM 2056 N N . PRO A 1 253 ? 17.692 -33.514 -22.740 1.00 107.13 253 PRO A N 1
ATOM 2057 C CA . PRO A 1 253 ? 16.839 -34.401 -23.535 1.00 106.44 253 PRO A CA 1
ATOM 2058 C C . PRO A 1 253 ? 16.092 -35.344 -22.611 1.00 114.45 253 PRO A C 1
ATOM 2059 O O . PRO A 1 253 ? 14.947 -35.705 -22.882 1.00 121.95 253 PRO A O 1
ATOM 2063 N N . THR A 1 254 ? 16.746 -35.717 -21.514 1.00 114.09 254 THR A N 1
ATOM 2064 C CA . THR A 1 254 ? 16.166 -36.617 -20.528 1.00 121.28 254 THR A CA 1
ATOM 2065 C C . THR A 1 254 ? 14.790 -36.122 -20.092 1.00 114.40 254 THR A C 1
ATOM 2066 O O . THR A 1 254 ? 13.843 -36.901 -19.989 1.00 116.40 254 THR A O 1
ATOM 2070 N N . ILE A 1 255 ? 14.681 -34.823 -19.842 1.00 103.68 255 ILE A N 1
ATOM 2071 C CA . ILE A 1 255 ? 13.417 -34.245 -19.404 1.00 108.90 255 ILE A CA 1
ATOM 2072 C C . ILE A 1 255 ? 12.433 -34.029 -20.552 1.00 106.84 255 ILE A C 1
ATOM 2073 O O . ILE A 1 255 ? 11.248 -34.335 -20.419 1.00 113.48 255 ILE A O 1
ATOM 2078 N N . PHE A 1 256 ? 12.925 -33.507 -21.674 1.00 97.23 256 PHE A N 1
ATOM 2079 C CA . PHE A 1 256 ? 12.099 -33.329 -22.861 1.00 87.99 256 PHE A CA 1
ATOM 2080 C C . PHE A 1 256 ? 11.485 -34.665 -23.274 1.00 97.44 256 PHE A C 1
ATOM 2081 O O . PHE A 1 256 ? 10.314 -34.737 -23.649 1.00 104.72 256 PHE A O 1
ATOM 2089 N N . LYS A 1 257 ? 12.279 -35.725 -23.201 1.00 98.21 257 LYS A N 1
ATOM 2090 C CA . LYS A 1 257 ? 11.759 -37.058 -23.461 1.00 125.03 257 LYS A CA 1
ATOM 2091 C C . LYS A 1 257 ? 10.519 -37.292 -22.601 1.00 125.03 257 LYS A C 1
ATOM 2092 O O . LYS A 1 257 ? 9.402 -37.380 -23.113 1.00 122.57 257 LYS A O 1
ATOM 2098 N N . TYR A 1 258 ? 10.730 -37.359 -21.289 1.00 123.39 258 TYR A N 1
ATOM 2099 C CA . TYR A 1 258 ? 9.668 -37.628 -20.317 1.00 120.68 258 TYR A CA 1
ATOM 2100 C C . TYR A 1 258 ? 8.469 -36.689 -20.492 1.00 120.14 258 TYR A C 1
ATOM 2101 O O . TYR A 1 258 ? 7.331 -37.061 -20.198 1.00 126.27 258 TYR A O 1
ATOM 2110 N N . CYS A 1 259 ? 8.722 -35.479 -20.979 1.00 112.47 259 CYS A N 1
ATOM 2111 C CA . CYS A 1 259 ? 7.643 -34.533 -21.250 1.00 114.23 259 CYS A CA 1
ATOM 2112 C C . CYS A 1 259 ? 7.078 -34.734 -22.655 1.00 123.54 259 CYS A C 1
ATOM 2113 O O . CYS A 1 259 ? 6.039 -34.175 -23.004 1.00 135.68 259 CYS A O 1
ATOM 2116 N N . GLN A 1 260 ? 7.787 -35.511 -23.468 1.00 114.20 260 GLN A N 1
ATOM 2117 C CA . GLN A 1 260 ? 7.368 -35.784 -24.837 1.00 109.01 260 GLN A CA 1
ATOM 2118 C C . GLN A 1 260 ? 7.306 -34.524 -25.685 1.00 107.47 260 GLN A C 1
ATOM 2119 O O . GLN A 1 260 ? 6.358 -34.336 -26.451 1.00 112.30 260 GLN A O 1
ATOM 2125 N N . LEU A 1 261 ? 8.315 -33.668 -25.554 1.00 107.48 261 LEU A N 1
ATOM 2126 C CA . LEU A 1 261 ? 8.437 -32.517 -26.431 1.00 112.48 261 LEU A CA 1
ATOM 2127 C C . LEU A 1 261 ? 9.733 -32.685 -27.208 1.00 124.69 261 LEU A C 1
ATOM 2128 O O . LEU A 1 261 ? 10.723 -33.185 -26.664 1.00 137.28 261 LEU A O 1
ATOM 2133 N N . PRO A 1 262 ? 9.736 -32.268 -28.484 1.00 109.77 262 PRO A N 1
ATOM 2134 C CA . PRO A 1 262 ? 10.929 -32.402 -29.328 1.00 105.83 262 PRO A CA 1
ATOM 2135 C C . PRO A 1 262 ? 12.040 -31.498 -28.818 1.00 101.05 262 PRO A C 1
ATOM 2136 O O . PRO A 1 262 ? 11.762 -30.398 -28.331 1.00 88.05 262 PRO A O 1
ATOM 2140 N N . TYR A 1 263 ? 13.282 -31.958 -28.928 1.00 101.81 263 TYR A N 1
ATOM 2141 C CA . TYR A 1 263 ? 14.405 -31.254 -28.319 1.00 102.95 263 TYR A CA 1
ATOM 2142 C C . TYR A 1 263 ? 15.445 -30.831 -29.343 1.00 99.83 263 TYR A C 1
ATOM 2143 O O . TYR A 1 263 ? 15.923 -31.657 -30.131 1.00 96.22 263 TYR A O 1
ATOM 2152 N N . THR A 1 264 ? 15.787 -29.543 -29.331 1.00 81.85 264 THR A N 1
ATOM 2153 C CA . THR A 1 264 ? 16.885 -29.041 -30.148 1.00 91.18 264 THR A CA 1
ATOM 2154 C C . THR A 1 264 ? 17.891 -28.289 -29.284 1.00 88.30 264 THR A C 1
ATOM 2155 O O . THR A 1 264 ? 17.599 -27.206 -28.788 1.00 83.59 264 THR A O 1
ATOM 2159 N N . LYS A 1 265 ? 19.085 -28.860 -29.145 1.00 93.00 265 LYS A N 1
ATOM 2160 C CA . LYS A 1 265 ? 20.126 -28.350 -28.250 1.00 79.70 265 LYS A CA 1
ATOM 2161 C C . LYS A 1 265 ? 20.494 -26.896 -28.506 1.00 82.48 265 LYS A C 1
ATOM 2162 O O . LYS A 1 265 ? 20.661 -26.115 -27.569 1.00 104.50 265 LYS A O 1
ATOM 2168 N N . LYS A 1 266 ? 20.618 -26.546 -29.779 1.00 86.02 266 LYS A N 1
ATOM 2169 C CA . LYS A 1 266 ? 20.964 -25.192 -30.196 1.00 99.19 266 LYS A CA 1
ATOM 2170 C C . LYS A 1 266 ? 20.036 -24.140 -29.602 1.00 86.27 266 LYS A C 1
ATOM 2171 O O . LYS A 1 266 ? 20.430 -22.992 -29.388 1.00 86.23 266 LYS A O 1
ATOM 2177 N N . HIS A 1 267 ? 18.795 -24.537 -29.353 1.00 79.33 267 HIS A N 1
ATOM 2178 C CA . HIS A 1 267 ? 17.814 -23.636 -28.782 1.00 82.92 267 HIS A CA 1
ATOM 2179 C C . HIS A 1 267 ? 18.219 -23.181 -27.388 1.00 89.40 267 HIS A C 1
ATOM 2180 O O . HIS A 1 267 ? 18.110 -21.998 -27.056 1.00 98.57 267 HIS A O 1
ATOM 2187 N N . TRP A 1 268 ? 18.637 -24.126 -26.555 1.00 82.51 268 TRP A N 1
ATOM 2188 C CA . TRP A 1 268 ? 18.943 -23.794 -25.171 1.00 85.99 268 TRP A CA 1
ATOM 2189 C C . TRP A 1 268 ? 20.408 -23.540 -24.857 1.00 87.12 268 TRP A C 1
ATOM 2190 O O . TRP A 1 268 ? 20.729 -22.965 -23.820 1.00 94.46 268 TRP A O 1
ATOM 2201 N N . PHE A 1 269 ? 21.301 -23.943 -25.748 1.00 81.37 269 PHE A N 1
ATOM 2202 C CA . PHE A 1 269 ? 22.719 -23.746 -25.463 1.00 99.60 269 PHE A CA 1
ATOM 2203 C C . PHE A 1 269 ? 23.358 -22.576 -26.183 1.00 101.07 269 PHE A C 1
ATOM 2204 O O . PHE A 1 269 ? 24.510 -22.225 -25.924 1.00 101.67 269 PHE A O 1
ATOM 2212 N N . GLN A 1 270 ? 22.581 -21.962 -27.064 1.00 104.37 270 GLN A N 1
ATOM 2213 C CA . GLN A 1 270 ? 23.051 -20.856 -27.879 1.00 97.63 270 GLN A CA 1
ATOM 2214 C C . GLN A 1 270 ? 21.921 -19.852 -27.972 1.00 94.26 270 GLN A C 1
ATOM 2215 O O . GLN A 1 270 ? 20.785 -20.143 -27.592 1.00 93.12 270 GLN A O 1
ATOM 2221 N N . VAL A 1 271 ? 22.225 -18.657 -28.448 1.00 88.32 271 VAL A N 1
ATOM 2222 C CA . VAL A 1 271 ? 21.180 -17.671 -28.614 1.00 86.66 271 VAL A CA 1
ATOM 2223 C C . VAL A 1 271 ? 20.234 -18.136 -29.715 1.00 90.97 271 VAL A C 1
ATOM 2224 O O . VAL A 1 271 ? 20.662 -18.681 -30.732 1.00 99.57 271 VAL A O 1
ATOM 2228 N N . ASN A 1 272 ? 18.945 -17.933 -29.491 1.00 77.27 272 ASN A N 1
ATOM 2229 C CA . ASN A 1 272 ? 17.919 -18.323 -30.444 1.00 70.17 272 ASN A CA 1
ATOM 2230 C C . ASN A 1 272 ? 17.371 -17.067 -31.125 1.00 81.91 272 ASN A C 1
ATOM 2231 O O . ASN A 1 272 ? 16.721 -16.237 -30.489 1.00 88.58 272 ASN A O 1
ATOM 2236 N N . GLN A 1 273 ? 17.649 -16.924 -32.419 1.00 83.43 273 GLN A N 1
ATOM 2237 C CA . GLN A 1 273 ? 17.381 -15.669 -33.126 1.00 74.18 273 GLN A CA 1
ATOM 2238 C C . GLN A 1 273 ? 15.927 -15.397 -33.487 1.00 82.86 273 GLN A C 1
ATOM 2239 O O . GLN A 1 273 ? 15.498 -14.241 -33.491 1.00 94.36 273 GLN A O 1
ATOM 2245 N N . GLU A 1 274 ? 15.165 -16.439 -33.794 1.00 85.10 274 GLU A N 1
ATOM 2246 C CA . GLU A 1 274 ? 13.737 -16.253 -34.017 1.00 95.71 274 GLU A CA 1
ATOM 2247 C C . GLU A 1 274 ? 13.164 -15.626 -32.758 1.00 83.21 274 GLU A C 1
ATOM 2248 O O . GLU A 1 274 ? 12.075 -15.060 -32.764 1.00 86.46 274 GLU A O 1
ATOM 2254 N N . TRP A 1 275 ? 13.921 -15.756 -31.675 1.00 77.69 275 TRP A N 1
ATOM 2255 C CA . TRP A 1 275 ? 13.568 -15.203 -30.372 1.00 63.80 275 TRP A CA 1
ATOM 2256 C C . TRP A 1 275 ? 14.144 -13.819 -30.043 1.00 72.04 275 TRP A C 1
ATOM 2257 O O . TRP A 1 275 ? 15.286 -13.499 -30.406 1.00 65.87 275 TRP A O 1
ATOM 2268 N N . PRO A 1 276 ? 13.341 -13.004 -29.342 1.00 75.66 276 PRO A N 1
ATOM 2269 C CA . PRO A 1 276 ? 13.665 -11.704 -28.747 1.00 68.95 276 PRO A CA 1
ATOM 2270 C C . PRO A 1 276 ? 14.916 -11.754 -27.880 1.00 62.82 276 PRO A C 1
ATOM 2271 O O . PRO A 1 276 ? 15.194 -12.792 -27.271 1.00 69.34 276 PRO A O 1
ATOM 2275 N N . GLN A 1 277 ? 15.638 -10.633 -27.823 1.00 61.12 277 GLN A N 1
ATOM 2276 C CA . GLN A 1 277 ? 16.855 -10.489 -27.021 1.00 69.03 277 GLN A CA 1
ATOM 2277 C C . GLN A 1 277 ? 16.940 -9.123 -26.332 1.00 68.42 277 GLN A C 1
ATOM 2278 O O . GLN A 1 277 ? 16.323 -8.155 -26.771 1.00 64.80 277 GLN A O 1
ATOM 2284 N N . PHE A 1 278 ? 17.712 -9.040 -25.254 1.00 83.26 278 PHE A N 1
ATOM 2285 C CA . PHE A 1 278 ? 18.038 -7.735 -24.694 1.00 81.98 278 PHE A CA 1
ATOM 2286 C C . PHE A 1 278 ? 19.114 -7.091 -25.562 1.00 86.22 278 PHE A C 1
ATOM 2287 O O . PHE A 1 278 ? 19.918 -7.791 -26.178 1.00 102.63 278 PHE A O 1
ATOM 2295 N N . PRO A 1 279 ? 19.121 -5.754 -25.626 1.00 69.06 279 PRO A N 1
ATOM 2296 C CA . PRO A 1 279 ? 20.148 -4.979 -26.327 1.00 68.87 279 PRO A CA 1
ATOM 2297 C C . PRO A 1 279 ? 21.474 -5.121 -25.608 1.00 88.74 279 PRO A C 1
ATOM 2298 O O . PRO A 1 279 ? 21.521 -5.829 -24.601 1.00 105.55 279 PRO A O 1
ATOM 2302 N N . ASP A 1 280 ? 22.530 -4.473 -26.092 1.00 88.02 280 ASP A N 1
ATOM 2303 C CA . ASP A 1 280 ? 23.760 -4.428 -25.305 1.00 114.07 280 ASP A CA 1
ATOM 2304 C C . ASP A 1 280 ? 24.181 -3.014 -24.938 1.00 130.21 280 ASP A C 1
ATOM 2305 O O . ASP A 1 280 ? 24.042 -2.083 -25.731 1.00 128.36 280 ASP A O 1
ATOM 2310 N N . PHE A 1 281 ? 24.711 -2.870 -23.728 1.00 149.89 281 PHE A N 1
ATOM 2311 C CA . PHE A 1 281 ? 25.079 -1.561 -23.212 1.00 159.79 281 PHE A CA 1
ATOM 2312 C C . PHE A 1 281 ? 26.497 -1.512 -22.656 1.00 164.19 281 PHE A C 1
ATOM 2313 O O . PHE A 1 281 ? 26.845 -2.240 -21.719 1.00 143.98 281 PHE A O 1
ATOM 2321 N N . SER A 1 282 ? 27.308 -0.650 -23.267 1.00 177.46 282 SER A N 1
ATOM 2322 C CA . SER A 1 282 ? 28.665 -0.372 -22.811 1.00 182.45 282 SER A CA 1
ATOM 2323 C C . SER A 1 282 ? 28.797 1.101 -22.448 1.00 185.85 282 SER A C 1
ATOM 2324 O O . SER A 1 282 ? 28.016 1.929 -22.917 1.00 184.54 282 SER A O 1
ATOM 2327 N N . GLU A 1 293 ? 19.191 0.087 -9.377 1.00 142.39 293 GLU A N 1
ATOM 2328 C CA . GLU A 1 293 ? 19.410 1.382 -10.016 1.00 152.00 293 GLU A CA 1
ATOM 2329 C C . GLU A 1 293 ? 18.526 1.565 -11.251 1.00 127.53 293 GLU A C 1
ATOM 2330 O O . GLU A 1 293 ? 18.882 1.115 -12.335 1.00 105.76 293 GLU A O 1
ATOM 2336 N N . SER A 1 294 ? 17.391 2.241 -11.087 1.00 123.45 294 SER A N 1
ATOM 2337 C CA . SER A 1 294 ? 16.427 2.394 -12.172 1.00 113.51 294 SER A CA 1
ATOM 2338 C C . SER A 1 294 ? 15.717 3.740 -12.122 1.00 115.23 294 SER A C 1
ATOM 2339 O O . SER A 1 294 ? 16.090 4.629 -11.355 1.00 139.81 294 SER A O 1
ATOM 2342 N N . ASP A 1 295 ? 14.686 3.873 -12.952 1.00 100.44 295 ASP A N 1
ATOM 2343 C CA . ASP A 1 295 ? 13.812 5.046 -12.961 1.00 107.38 295 ASP A CA 1
ATOM 2344 C C . ASP A 1 295 ? 12.434 4.677 -13.527 1.00 106.35 295 ASP A C 1
ATOM 2345 O O . ASP A 1 295 ? 12.140 3.499 -13.742 1.00 99.27 295 ASP A O 1
ATOM 2350 N N . SER A 1 296 ? 11.599 5.675 -13.794 1.00 89.06 296 SER A N 1
ATOM 2351 C CA . SER A 1 296 ? 10.224 5.390 -14.184 1.00 89.11 296 SER A CA 1
ATOM 2352 C C . SER A 1 296 ? 10.109 4.412 -15.350 1.00 100.65 296 SER A C 1
ATOM 2353 O O . SER A 1 296 ? 9.480 3.363 -15.205 1.00 110.55 296 SER A O 1
ATOM 2356 N N . GLU A 1 297 ? 10.703 4.751 -16.495 1.00 100.83 297 GLU A N 1
ATOM 2357 C CA . GLU A 1 297 ? 10.519 3.960 -17.723 1.00 85.42 297 GLU A CA 1
ATOM 2358 C C . GLU A 1 297 ? 11.618 2.944 -18.103 1.00 85.81 297 GLU A C 1
ATOM 2359 O O . GLU A 1 297 ? 11.480 2.242 -19.112 1.00 75.97 297 GLU A O 1
ATOM 2365 N N . ASN A 1 298 ? 12.703 2.876 -17.330 1.00 85.60 298 ASN A N 1
ATOM 2366 C CA . ASN A 1 298 ? 13.759 1.889 -17.586 1.00 79.24 298 ASN A CA 1
ATOM 2367 C C . ASN A 1 298 ? 14.415 1.374 -16.311 1.00 84.94 298 ASN A C 1
ATOM 2368 O O . ASN A 1 298 ? 14.365 2.028 -15.266 1.00 88.09 298 ASN A O 1
ATOM 2373 N N . THR A 1 299 ? 15.050 0.211 -16.389 1.00 72.90 299 THR A N 1
ATOM 2374 C CA . THR A 1 299 ? 15.547 -0.393 -15.164 1.00 77.59 299 THR A CA 1
ATOM 2375 C C . THR A 1 299 ? 17.065 -0.368 -15.026 1.00 94.63 299 THR A C 1
ATOM 2376 O O . THR A 1 299 ? 17.593 0.422 -14.252 1.00 122.22 299 THR A O 1
ATOM 2380 N N . ILE A 1 300 ? 17.783 -1.208 -15.759 1.00 88.85 300 ILE A N 1
ATOM 2381 C CA . ILE A 1 300 ? 19.241 -1.156 -15.624 1.00 100.14 300 ILE A CA 1
ATOM 2382 C C . ILE A 1 300 ? 19.815 -0.252 -16.710 1.00 103.06 300 ILE A C 1
ATOM 2383 O O . ILE A 1 300 ? 20.278 0.841 -16.405 1.00 124.75 300 ILE A O 1
ATOM 2388 N N . GLY A 1 301 ? 19.814 -0.697 -17.959 1.00 80.21 301 GLY A N 1
ATOM 2389 C CA . GLY A 1 301 ? 19.921 0.230 -19.069 1.00 90.80 301 GLY A CA 1
ATOM 2390 C C . GLY A 1 301 ? 18.637 0.297 -19.874 1.00 96.35 301 GLY A C 1
ATOM 2391 O O . GLY A 1 301 ? 18.516 1.092 -20.793 1.00 92.29 301 GLY A O 1
ATOM 2392 N N . ILE A 1 302 ? 17.672 -0.531 -19.492 1.00 104.15 302 ILE A N 1
ATOM 2393 C CA . ILE A 1 302 ? 16.666 -1.056 -20.412 1.00 80.18 302 ILE A CA 1
ATOM 2394 C C . ILE A 1 302 ? 15.247 -0.536 -20.238 1.00 78.26 302 ILE A C 1
ATOM 2395 O O . ILE A 1 302 ? 14.714 -0.539 -19.134 1.00 102.69 302 ILE A O 1
ATOM 2400 N N . PRO A 1 303 ? 14.629 -0.081 -21.334 1.00 87.89 303 PRO A N 1
ATOM 2401 C CA . PRO A 1 303 ? 13.210 0.282 -21.326 1.00 85.86 303 PRO A CA 1
ATOM 2402 C C . PRO A 1 303 ? 12.412 -0.854 -20.714 1.00 84.45 303 PRO A C 1
ATOM 2403 O O . PRO A 1 303 ? 12.763 -2.012 -20.929 1.00 87.18 303 PRO A O 1
ATOM 2407 N N . ASP A 1 304 ? 11.363 -0.538 -19.964 1.00 91.25 304 ASP A N 1
ATOM 2408 C CA . ASP A 1 304 ? 10.635 -1.563 -19.222 1.00 86.09 304 ASP A CA 1
ATOM 2409 C C . ASP A 1 304 ? 9.838 -2.520 -20.113 1.00 70.19 304 ASP A C 1
ATOM 2410 O O . ASP A 1 304 ? 9.697 -3.690 -19.781 1.00 86.10 304 ASP A O 1
ATOM 2415 N N . PHE A 1 305 ? 9.323 -2.044 -21.240 1.00 58.24 305 PHE A N 1
ATOM 2416 C CA . PHE A 1 305 ? 8.520 -2.926 -22.085 1.00 73.99 305 PHE A CA 1
ATOM 2417 C C . PHE A 1 305 ? 9.314 -4.149 -22.554 1.00 71.98 305 PHE A C 1
ATOM 2418 O O . PHE A 1 305 ? 8.748 -5.227 -22.744 1.00 65.15 305 PHE A O 1
ATOM 2426 N N . TYR A 1 306 ? 10.624 -3.981 -22.722 1.00 73.15 306 TYR A N 1
ATOM 2427 C CA . TYR A 1 306 ? 11.513 -5.111 -22.977 1.00 63.87 306 TYR A CA 1
ATOM 2428 C C . TYR A 1 306 ? 11.343 -6.149 -21.896 1.00 70.76 306 TYR A C 1
ATOM 2429 O O . TYR A 1 306 ? 11.135 -7.325 -22.175 1.00 81.00 306 TYR A O 1
ATOM 2438 N N . ILE A 1 307 ? 11.441 -5.689 -20.654 1.00 79.96 307 ILE A N 1
ATOM 2439 C CA . ILE A 1 307 ? 11.452 -6.553 -19.477 1.00 62.27 307 ILE A CA 1
ATOM 2440 C C . ILE A 1 307 ? 10.101 -7.218 -19.211 1.00 66.72 307 ILE A C 1
ATOM 2441 O O . ILE A 1 307 ? 10.043 -8.394 -18.862 1.00 73.64 307 ILE A O 1
ATOM 2446 N N . GLU A 1 308 ? 9.014 -6.471 -19.382 1.00 69.02 308 GLU A N 1
ATOM 2447 C CA . GLU A 1 308 ? 7.682 -7.021 -19.164 1.00 71.65 308 GLU A CA 1
ATOM 2448 C C . GLU A 1 308 ? 7.340 -7.991 -20.272 1.00 77.30 308 GLU A C 1
ATOM 2449 O O . GLU A 1 308 ? 6.629 -8.967 -20.050 1.00 101.63 308 GLU A O 1
ATOM 2455 N N . LYS A 1 309 ? 7.839 -7.713 -21.471 1.00 62.54 309 LYS A N 1
ATOM 2456 C CA . LYS A 1 309 ? 7.578 -8.584 -22.612 1.00 78.36 309 LYS A CA 1
ATOM 2457 C C . LYS A 1 309 ? 8.353 -9.893 -22.515 1.00 76.11 309 LYS A C 1
ATOM 2458 O O . LYS A 1 309 ? 7.779 -10.968 -22.670 1.00 77.01 309 LYS A O 1
ATOM 2464 N N . MET A 1 310 ? 9.652 -9.801 -22.244 1.00 71.62 310 MET A N 1
ATOM 2465 C CA . MET A 1 310 ? 10.509 -10.984 -22.202 1.00 74.01 310 MET A CA 1
ATOM 2466 C C . MET A 1 310 ? 10.274 -11.859 -20.979 1.00 75.46 310 MET A C 1
ATOM 2467 O O . MET A 1 310 ? 10.392 -13.080 -21.052 1.00 89.50 310 MET A O 1
ATOM 2472 N N . ASN A 1 311 ? 9.939 -11.234 -19.857 1.00 77.11 311 ASN A N 1
ATOM 2473 C CA . ASN A 1 311 ? 9.538 -11.978 -18.670 1.00 63.85 311 ASN A CA 1
ATOM 2474 C C . ASN A 1 311 ? 8.034 -12.254 -18.708 1.00 61.32 311 ASN A C 1
ATOM 2475 O O . ASN A 1 311 ? 7.497 -12.972 -17.863 1.00 68.39 311 ASN A O 1
ATOM 2480 N N . ARG A 1 312 ? 7.361 -11.662 -19.689 1.00 64.71 312 ARG A N 1
ATOM 2481 C CA . ARG A 1 312 ? 5.939 -11.897 -19.922 1.00 76.79 312 ARG A CA 1
ATOM 2482 C C . ARG A 1 312 ? 5.071 -11.746 -18.681 1.00 85.37 312 ARG A C 1
ATOM 2483 O O . ARG A 1 312 ? 4.119 -12.505 -18.495 1.00 92.58 312 ARG A O 1
ATOM 2491 N N . THR A 1 313 ? 5.400 -10.774 -17.834 1.00 95.78 313 THR A N 1
ATOM 2492 C CA . THR A 1 313 ? 4.575 -10.463 -16.665 1.00 102.22 313 THR A CA 1
ATOM 2493 C C . THR A 1 313 ? 4.587 -8.970 -16.426 1.00 97.79 313 THR A C 1
ATOM 2494 O O . THR A 1 313 ? 5.570 -8.310 -16.749 1.00 109.12 313 THR A O 1
ATOM 2498 N N . LYS A 1 314 ? 3.493 -8.431 -15.896 1.00 97.86 314 LYS A N 1
ATOM 2499 C CA . LYS A 1 314 ? 3.466 -7.014 -15.559 1.00 107.56 314 LYS A CA 1
ATOM 2500 C C . LYS A 1 314 ? 4.449 -6.757 -14.421 1.00 100.49 314 LYS A C 1
ATOM 2501 O O . LYS A 1 314 ? 4.710 -7.646 -13.610 1.00 108.32 314 LYS A O 1
ATOM 2507 N N . LEU A 1 315 ? 5.003 -5.550 -14.373 1.00 90.45 315 LEU A N 1
ATOM 2508 C CA . LEU A 1 315 ? 5.935 -5.178 -13.313 1.00 83.62 315 LEU A CA 1
ATOM 2509 C C . LEU A 1 315 ? 5.205 -4.840 -12.021 1.00 85.28 315 LEU A C 1
ATOM 2510 O O . LEU A 1 315 ? 4.280 -4.027 -12.011 1.00 89.56 315 LEU A O 1
ATOM 2515 N N . GLN A 1 316 ? 5.632 -5.457 -10.927 1.00 89.18 316 GLN A N 1
ATOM 2516 C CA . GLN A 1 316 ? 4.967 -5.253 -9.652 1.00 90.75 316 GLN A CA 1
ATOM 2517 C C . GLN A 1 316 ? 5.956 -5.008 -8.531 1.00 85.68 316 GLN A C 1
ATOM 2518 O O . GLN A 1 316 ? 7.079 -5.515 -8.557 1.00 82.07 316 GLN A O 1
ATOM 2524 N N . PRO A 1 317 ? 5.535 -4.218 -7.538 1.00 80.56 317 PRO A N 1
ATOM 2525 C CA . PRO A 1 317 ? 6.344 -3.923 -6.354 1.00 87.73 317 PRO A CA 1
ATOM 2526 C C . PRO A 1 317 ? 6.537 -5.178 -5.522 1.00 95.47 317 PRO A C 1
ATOM 2527 O O . PRO A 1 317 ? 5.692 -6.079 -5.548 1.00 87.91 317 PRO A O 1
ATOM 2531 N N . CYS A 1 318 ? 7.648 -5.232 -4.797 1.00 109.15 318 CYS A N 1
ATOM 2532 C CA . CYS A 1 318 ? 7.970 -6.376 -3.952 1.00 105.75 318 CYS A CA 1
ATOM 2533 C C . CYS A 1 318 ? 7.039 -6.459 -2.741 1.00 101.34 318 CYS A C 1
ATOM 2534 O O . CYS A 1 318 ? 6.990 -5.535 -1.926 1.00 106.11 318 CYS A O 1
ATOM 2537 N N . PRO A 1 319 ? 6.292 -7.568 -2.622 1.00 89.47 319 PRO A N 1
ATOM 2538 C CA . PRO A 1 319 ? 5.364 -7.784 -1.502 1.00 92.64 319 PRO A CA 1
ATOM 2539 C C . PRO A 1 319 ? 6.100 -7.966 -0.168 1.00 83.95 319 PRO A C 1
ATOM 2540 O O . PRO A 1 319 ? 7.075 -8.711 -0.093 1.00 89.95 319 PRO A O 1
ATOM 2544 N N . GLN A 1 320 ? 5.642 -7.294 0.880 1.00 90.95 320 GLN A N 1
ATOM 2545 C CA . GLN A 1 320 ? 6.340 -7.376 2.162 1.00 101.06 320 GLN A CA 1
ATOM 2546 C C . GLN A 1 320 ? 5.851 -8.525 3.048 1.00 92.47 320 GLN A C 1
ATOM 2547 O O . GLN A 1 320 ? 4.686 -8.571 3.448 1.00 92.94 320 GLN A O 1
ATOM 2553 N N . VAL A 1 321 ? 6.760 -9.450 3.344 1.00 77.30 321 VAL A N 1
ATOM 2554 C CA . VAL A 1 321 ? 6.465 -10.600 4.191 1.00 84.34 321 VAL A CA 1
ATOM 2555 C C . VAL A 1 321 ? 7.099 -10.453 5.571 1.00 98.14 321 VAL A C 1
ATOM 2556 O O . VAL A 1 321 ? 8.163 -9.854 5.708 1.00 118.74 321 VAL A O 1
ATOM 2560 N N . HIS A 1 322 ? 6.448 -10.990 6.596 1.00 80.43 322 HIS A N 1
ATOM 2561 C CA . HIS A 1 322 ? 7.004 -10.912 7.944 1.00 91.65 322 HIS A CA 1
ATOM 2562 C C . HIS A 1 322 ? 7.757 -12.167 8.397 1.00 91.04 322 HIS A C 1
ATOM 2563 O O . HIS A 1 322 ? 8.224 -12.234 9.536 1.00 97.48 322 HIS A O 1
ATOM 2570 N N . VAL A 1 323 ? 7.874 -13.148 7.511 1.00 76.07 323 VAL A N 1
ATOM 2571 C CA . VAL A 1 323 ? 8.553 -14.399 7.827 1.00 84.80 323 VAL A CA 1
ATOM 2572 C C . VAL A 1 323 ? 9.889 -14.520 7.105 1.00 86.32 323 VAL A C 1
ATOM 2573 O O . VAL A 1 323 ? 9.973 -14.284 5.899 1.00 95.08 323 VAL A O 1
ATOM 2577 N N . HIS A 1 324 ? 10.937 -14.903 7.823 1.00 84.79 324 HIS A N 1
ATOM 2578 C CA . HIS A 1 324 ? 12.238 -15.019 7.178 1.00 94.16 324 HIS A CA 1
ATOM 2579 C C . HIS A 1 324 ? 12.792 -16.439 7.133 1.00 97.20 324 HIS A C 1
ATOM 2580 O O . HIS A 1 324 ? 13.247 -16.982 8.137 1.00 113.57 324 HIS A O 1
ATOM 2587 N N . LEU A 1 325 ? 12.753 -17.024 5.942 1.00 9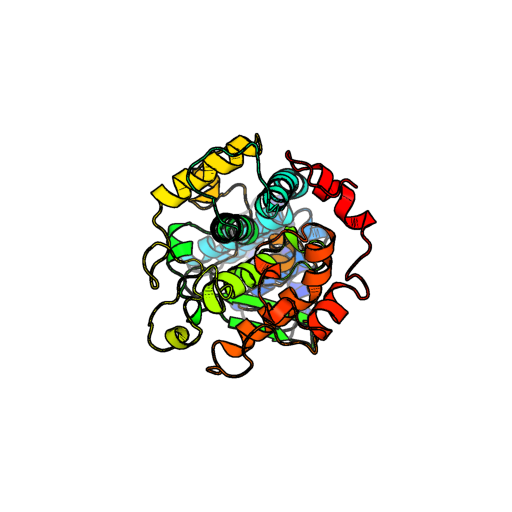3.04 325 LEU A N 1
ATOM 2588 C CA . LEU A 1 325 ? 13.366 -18.319 5.685 1.00 89.58 325 LEU A CA 1
ATOM 2589 C C . LEU A 1 325 ? 14.851 -18.156 5.385 1.00 91.64 325 LEU A C 1
ATOM 2590 O O . LEU A 1 325 ? 15.667 -19.007 5.742 1.00 98.09 325 LEU A O 1
ATOM 2595 N N . PHE A 1 326 ? 15.188 -17.058 4.715 1.00 84.46 326 PHE A N 1
ATOM 2596 C CA . PHE A 1 326 ? 16.582 -16.704 4.473 1.00 86.57 326 PHE A CA 1
ATOM 2597 C C . PHE A 1 326 ? 17.148 -15.824 5.585 1.00 98.95 326 PHE A C 1
ATOM 2598 O O . PHE A 1 326 ? 16.399 -15.176 6.313 1.00 100.52 326 PHE A O 1
ATOM 2606 N N . PRO A 1 327 ? 18.483 -15.813 5.722 1.00 105.55 327 PRO A N 1
ATOM 2607 C CA . PRO A 1 327 ? 19.181 -15.056 6.765 1.00 98.03 327 PRO A CA 1
ATOM 2608 C C . PRO A 1 327 ? 18.911 -13.561 6.662 1.00 118.01 327 PRO A C 1
ATOM 2609 O O . PRO A 1 327 ? 18.826 -13.023 5.557 1.00 130.03 327 PRO A O 1
ATOM 2613 N N . THR A 1 328 ? 18.764 -12.904 7.806 1.00 116.99 328 THR A N 1
ATOM 2614 C CA . THR A 1 328 ? 18.676 -11.451 7.845 1.00 109.92 328 THR A CA 1
ATOM 2615 C C . THR A 1 328 ? 20.029 -10.818 8.184 1.00 119.26 328 THR A C 1
ATOM 2616 O O . THR A 1 328 ? 20.144 -9.599 8.278 1.00 120.25 328 THR A O 1
ATOM 2620 N N . ASP A 1 329 ? 21.047 -11.653 8.373 1.00 130.29 329 ASP A N 1
ATOM 2621 C CA . ASP A 1 329 ? 22.400 -11.170 8.641 1.00 140.79 329 ASP A CA 1
ATOM 2622 C C . ASP A 1 329 ? 23.348 -11.559 7.517 1.00 154.56 329 ASP A C 1
ATOM 2623 O O . ASP A 1 329 ? 23.647 -12.735 7.331 1.00 172.61 329 ASP A O 1
ATOM 2628 N N . LEU A 1 330 ? 23.824 -10.575 6.765 1.00 147.25 330 LEU A N 1
ATOM 2629 C CA . LEU A 1 330 ? 24.706 -10.871 5.646 1.00 137.23 330 LEU A CA 1
ATOM 2630 C C . LEU A 1 330 ? 25.523 -9.664 5.226 1.00 145.05 330 LEU A C 1
ATOM 2631 O O . LEU A 1 330 ? 25.341 -8.566 5.755 1.00 156.61 330 LEU A O 1
ATOM 2636 N N . PRO A 1 331 ? 26.431 -9.866 4.263 1.00 131.41 331 PRO A N 1
ATOM 2637 C CA . PRO A 1 331 ? 27.053 -8.729 3.587 1.00 134.52 331 PRO A CA 1
ATOM 2638 C C . PRO A 1 331 ? 25.957 -7.929 2.896 1.00 136.97 331 PRO A C 1
ATOM 2639 O O . PRO A 1 331 ? 25.018 -8.527 2.373 1.00 126.42 331 PRO A O 1
ATOM 2643 N N . PRO A 1 332 ? 26.062 -6.593 2.910 1.00 151.83 332 PRO A N 1
ATOM 2644 C CA . PRO A 1 332 ? 25.041 -5.709 2.332 1.00 153.18 332 PRO A CA 1
ATOM 2645 C C . PRO A 1 332 ? 24.802 -5.991 0.851 1.00 153.56 332 PRO A C 1
ATOM 2646 O O . PRO A 1 332 ? 23.675 -5.880 0.366 1.00 155.31 332 PRO A O 1
ATOM 2650 N N . ASP A 1 333 ? 25.866 -6.356 0.147 1.00 150.32 333 ASP A N 1
ATOM 2651 C CA . ASP A 1 333 ? 25.800 -6.613 -1.284 1.00 137.07 333 ASP A CA 1
ATOM 2652 C C . ASP A 1 333 ? 24.713 -7.624 -1.636 1.00 130.57 333 ASP A C 1
ATOM 2653 O O . ASP A 1 333 ? 23.838 -7.354 -2.465 1.00 141.16 333 ASP A O 1
ATOM 2658 N N . ILE A 1 334 ? 24.786 -8.797 -1.013 1.00 108.40 334 ILE A N 1
ATOM 2659 C CA . ILE A 1 334 ? 23.887 -9.901 -1.344 1.00 95.57 334 ILE A CA 1
ATOM 2660 C C . ILE A 1 334 ? 22.543 -9.824 -0.626 1.00 84.87 334 ILE A C 1
ATOM 2661 O O . ILE A 1 334 ? 21.539 -10.421 -1.062 1.00 84.70 334 ILE A O 1
ATOM 2666 N N . GLN A 1 335 ? 22.516 -9.082 0.473 1.00 75.99 335 GLN A N 1
ATOM 2667 C CA . GLN A 1 335 ? 21.336 -9.105 1.310 1.00 80.97 335 GLN A CA 1
ATOM 2668 C C . GLN A 1 335 ? 20.113 -8.831 0.450 1.00 91.10 335 GLN A C 1
ATOM 2669 O O . GLN A 1 335 ? 19.245 -9.694 0.318 1.00 94.07 335 GLN A O 1
ATOM 2675 N N . ALA A 1 336 ? 20.092 -7.676 -0.208 1.00 98.47 336 ALA A N 1
ATOM 2676 C CA . ALA A 1 336 ? 18.916 -7.253 -0.970 1.00 99.30 336 ALA A CA 1
ATOM 2677 C C . ALA A 1 336 ? 18.402 -8.380 -1.860 1.00 86.84 336 ALA A C 1
ATOM 2678 O O . ALA A 1 336 ? 17.191 -8.660 -1.916 1.00 84.92 336 ALA A O 1
ATOM 2680 N N . VAL A 1 337 ? 19.337 -9.032 -2.540 1.00 84.94 337 VAL A N 1
ATOM 2681 C CA . VAL A 1 337 ? 19.013 -10.188 -3.354 1.00 83.75 337 VAL A CA 1
ATOM 2682 C C . VAL A 1 337 ? 18.234 -11.197 -2.530 1.00 84.37 337 VAL A C 1
ATOM 2683 O O . VAL A 1 337 ? 17.117 -11.602 -2.887 1.00 84.83 337 VAL A O 1
ATOM 2687 N N . PHE A 1 338 ? 18.822 -11.601 -1.412 1.00 81.17 338 PHE A N 1
ATOM 2688 C CA . PHE A 1 338 ? 18.207 -12.660 -0.627 1.00 72.49 338 PHE A CA 1
ATOM 2689 C C . PHE A 1 338 ? 16.875 -12.265 -0.004 1.00 68.96 338 PHE A C 1
ATOM 2690 O O . PHE A 1 338 ? 16.060 -13.129 0.298 1.00 84.11 338 PHE A O 1
ATOM 2698 N N . ASP A 1 339 ? 16.651 -10.970 0.179 1.00 67.96 339 ASP A N 1
ATOM 2699 C CA . ASP A 1 339 ? 15.372 -10.502 0.692 1.00 86.19 339 ASP A CA 1
ATOM 2700 C C . ASP A 1 339 ? 14.325 -10.620 -0.407 1.00 92.49 339 ASP A C 1
ATOM 2701 O O . ASP A 1 339 ? 13.167 -10.966 -0.152 1.00 94.89 339 ASP A O 1
ATOM 2706 N N . LEU A 1 340 ? 14.735 -10.330 -1.637 1.00 82.91 340 LEU A N 1
ATOM 2707 C CA . LEU A 1 340 ? 13.826 -10.510 -2.756 1.00 68.47 340 LEU A CA 1
ATOM 2708 C C . LEU A 1 340 ? 13.423 -11.981 -2.832 1.00 79.68 340 LEU A C 1
ATOM 2709 O O . LEU A 1 340 ? 12.228 -12.325 -2.865 1.00 82.31 340 LEU A O 1
ATOM 2714 N N . LEU A 1 341 ? 14.434 -12.845 -2.863 1.00 74.41 341 LEU A N 1
ATOM 2715 C CA . LEU A 1 341 ? 14.200 -14.279 -2.857 1.00 71.32 341 LEU A CA 1
ATOM 2716 C C . LEU A 1 341 ? 13.271 -14.668 -1.703 1.00 73.08 341 LEU A C 1
ATOM 2717 O O . LEU A 1 341 ? 12.346 -15.462 -1.864 1.00 67.81 341 LEU A O 1
ATOM 2722 N N . ASN A 1 342 ? 13.513 -14.099 -0.533 1.00 71.66 342 ASN A N 1
ATOM 2723 C CA . ASN A 1 342 ? 12.675 -14.405 0.612 1.00 74.38 342 ASN A CA 1
ATOM 2724 C C . ASN A 1 342 ? 11.217 -14.063 0.342 1.00 74.37 342 ASN A C 1
ATOM 2725 O O . ASN A 1 342 ? 10.339 -14.876 0.583 1.00 78.65 342 ASN A O 1
ATOM 2730 N N . SER A 1 343 ? 10.959 -12.858 -0.159 1.00 77.51 343 SER A N 1
ATOM 2731 C CA . SER A 1 343 ? 9.585 -12.438 -0.420 1.00 70.01 343 SER A CA 1
ATOM 2732 C C . SER A 1 343 ? 8.891 -13.308 -1.474 1.00 83.45 343 SER A C 1
ATOM 2733 O O . SER A 1 343 ? 7.734 -13.689 -1.297 1.00 77.97 343 SER A O 1
ATOM 2736 N N . VAL A 1 344 ? 9.581 -13.638 -2.562 1.00 92.69 344 VAL A N 1
ATOM 2737 C CA . VAL A 1 344 ? 8.943 -14.497 -3.558 1.00 83.17 344 VAL A CA 1
ATOM 2738 C C . VAL A 1 344 ? 8.640 -15.867 -2.959 1.00 74.93 344 VAL A C 1
ATOM 2739 O O . VAL A 1 344 ? 7.514 -16.379 -3.062 1.00 82.27 344 VAL A O 1
ATOM 2743 N N . LEU A 1 345 ? 9.653 -16.446 -2.322 1.00 70.08 345 LEU A N 1
ATOM 2744 C CA . LEU A 1 345 ? 9.545 -17.780 -1.745 1.00 70.15 345 LEU A CA 1
ATOM 2745 C C . LEU A 1 345 ? 8.363 -17.830 -0.801 1.00 74.83 345 LEU A C 1
ATOM 2746 O O . LEU A 1 345 ? 7.454 -18.638 -0.970 1.00 82.64 345 LEU A O 1
ATOM 2751 N N . VAL A 1 346 ? 8.386 -16.932 0.178 1.00 71.78 346 VAL A N 1
ATOM 2752 C CA . VAL A 1 346 ? 7.419 -16.897 1.268 1.00 72.89 346 VAL A CA 1
ATOM 2753 C C . VAL A 1 346 ? 6.037 -16.529 0.762 1.00 82.87 346 VAL A C 1
ATOM 2754 O O . VAL A 1 346 ? 5.026 -16.867 1.378 1.00 90.66 346 VAL A O 1
ATOM 2758 N N . THR A 1 347 ? 5.995 -15.833 -0.368 1.00 81.92 347 THR A N 1
ATOM 2759 C CA . THR A 1 347 ? 4.720 -15.421 -0.930 1.00 81.38 347 THR A CA 1
ATOM 2760 C C . THR A 1 347 ? 4.036 -16.608 -1.577 1.00 87.71 347 THR A C 1
ATOM 2761 O O . THR A 1 347 ? 2.825 -16.792 -1.432 1.00 89.38 347 THR A O 1
ATOM 2765 N N . SER A 1 348 ? 4.822 -17.402 -2.305 1.00 85.10 348 SER A N 1
ATOM 2766 C CA . SER A 1 348 ? 4.267 -18.483 -3.117 1.00 81.78 348 SER A CA 1
ATOM 2767 C C . SER A 1 348 ? 4.332 -19.887 -2.490 1.00 89.17 348 SER A C 1
ATOM 2768 O O . SER A 1 348 ? 3.833 -20.849 -3.071 1.00 97.38 348 SER A O 1
ATOM 2771 N N . LEU A 1 349 ? 4.929 -20.009 -1.308 1.00 89.22 349 LEU A N 1
ATOM 2772 C CA . LEU A 1 349 ? 5.154 -21.331 -0.703 1.00 77.09 349 LEU A CA 1
ATOM 2773 C C . LEU A 1 349 ? 3.878 -22.078 -0.289 1.00 69.69 349 LEU A C 1
ATOM 2774 O O . LEU A 1 349 ? 3.759 -23.278 -0.531 1.00 71.42 349 LEU A O 1
ATOM 2779 N N . PRO A 1 350 ? 2.933 -21.377 0.358 1.00 76.01 350 PRO A N 1
ATOM 2780 C CA . PRO A 1 350 ? 1.651 -22.003 0.697 1.00 75.79 350 PRO A CA 1
ATOM 2781 C C . PRO A 1 350 ? 1.015 -22.692 -0.504 1.00 81.79 350 PRO A C 1
ATOM 2782 O O . PRO A 1 350 ? 0.340 -23.705 -0.333 1.00 92.66 350 PRO A O 1
ATOM 2786 N N . LEU A 1 351 ? 1.223 -22.150 -1.702 1.00 89.71 351 LEU A N 1
ATOM 2787 C CA . LEU A 1 351 ? 0.680 -22.758 -2.915 1.00 82.09 351 LEU A CA 1
ATOM 2788 C C . LEU A 1 351 ? 1.395 -24.064 -3.221 1.00 81.76 351 LEU A C 1
ATOM 2789 O O . LEU A 1 351 ? 0.763 -25.109 -3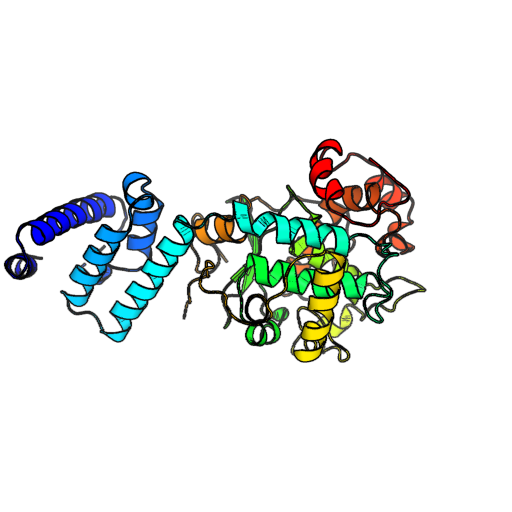.360 1.00 86.71 351 LEU A O 1
ATOM 2794 N N . LEU A 1 352 ? 2.721 -24.000 -3.299 1.00 81.11 352 LEU A N 1
ATOM 2795 C CA . LEU A 1 352 ? 3.535 -25.191 -3.504 1.00 75.85 352 LEU A CA 1
ATOM 2796 C C . LEU A 1 352 ? 3.164 -26.285 -2.514 1.00 76.10 352 LEU A C 1
ATOM 2797 O O . LEU A 1 352 ? 3.218 -27.470 -2.830 1.00 85.66 352 LEU A O 1
ATOM 2802 N N . TYR A 1 353 ? 2.798 -25.881 -1.307 1.00 82.73 353 TYR A N 1
ATOM 2803 C CA . TYR A 1 353 ? 2.497 -26.831 -0.242 1.00 93.49 353 TYR A CA 1
ATOM 2804 C C . TYR A 1 353 ? 1.165 -27.525 -0.497 1.00 97.70 353 TYR A C 1
ATOM 2805 O O . TYR A 1 353 ? 0.984 -28.698 -0.162 1.00 111.58 353 TYR A O 1
ATOM 2814 N N . ARG A 1 354 ? 0.243 -26.786 -1.105 1.00 90.91 354 ARG A N 1
ATOM 2815 C CA . ARG A 1 354 ? -1.097 -27.281 -1.400 1.00 95.75 354 ARG A CA 1
ATOM 2816 C C . ARG A 1 354 ? -1.095 -28.198 -2.629 1.00 101.70 354 ARG A C 1
ATOM 2817 O O . ARG A 1 354 ? -1.980 -29.038 -2.791 1.00 104.64 354 ARG A O 1
ATOM 2825 N N . VAL A 1 355 ? -0.093 -28.033 -3.488 1.00 92.60 355 VAL A N 1
ATOM 2826 C CA . VAL A 1 355 ? 0.068 -28.880 -4.667 1.00 85.75 355 VAL A CA 1
ATOM 2827 C C . VAL A 1 355 ? 0.987 -30.064 -4.402 1.00 88.01 355 VAL A C 1
ATOM 2828 O O . VAL A 1 355 ? 0.577 -31.219 -4.517 1.00 107.14 355 VAL A O 1
ATOM 2832 N N . PHE A 1 356 ? 2.237 -29.766 -4.057 1.00 85.19 356 PHE A N 1
ATOM 2833 C CA . PHE A 1 356 ? 3.232 -30.797 -3.780 1.00 93.09 356 PHE A CA 1
ATOM 2834 C C . PHE A 1 356 ? 3.699 -30.778 -2.320 1.00 94.61 356 PHE A C 1
ATOM 2835 O O . PHE A 1 356 ? 4.833 -30.390 -2.032 1.00 98.62 356 PHE A O 1
ATOM 2843 N N . PRO A 1 357 ? 2.840 -31.229 -1.394 1.00 89.15 357 PRO A N 1
ATOM 2844 C CA . PRO A 1 357 ? 3.224 -31.241 0.020 1.00 97.69 357 PRO A CA 1
ATOM 2845 C C . PRO A 1 357 ? 4.361 -32.230 0.269 1.00 109.37 357 PRO A C 1
ATOM 2846 O O . PRO A 1 357 ? 4.991 -32.213 1.329 1.00 124.58 357 PRO A O 1
ATOM 2850 N N . THR A 1 358 ? 4.612 -33.085 -0.715 1.00 98.82 358 THR A N 1
ATOM 2851 C CA . THR A 1 358 ? 5.645 -34.109 -0.613 1.00 105.98 358 THR A CA 1
ATOM 2852 C C . THR A 1 358 ? 7.028 -33.576 -0.989 1.00 96.23 358 THR A C 1
ATOM 2853 O O . THR A 1 358 ? 8.008 -34.321 -1.008 1.00 97.22 358 THR A O 1
ATOM 2857 N N . HIS A 1 359 ? 7.102 -32.287 -1.296 1.00 89.75 359 HIS A N 1
ATOM 2858 C CA . HIS A 1 359 ? 8.342 -31.693 -1.786 1.00 90.38 359 HIS A CA 1
ATOM 2859 C C . HIS A 1 359 ? 9.441 -31.666 -0.717 1.00 87.63 359 HIS A C 1
ATOM 2860 O O . HIS A 1 359 ? 9.164 -31.441 0.459 1.00 97.00 359 HIS A O 1
ATOM 2867 N N . ASP A 1 360 ? 10.683 -31.891 -1.141 1.00 90.33 360 ASP A N 1
ATOM 2868 C CA . ASP A 1 360 ? 11.829 -31.943 -0.235 1.00 97.25 360 ASP A CA 1
ATOM 2869 C C . ASP A 1 360 ? 11.872 -30.758 0.716 1.00 100.97 360 ASP A C 1
ATOM 2870 O O . ASP A 1 360 ? 12.215 -30.902 1.891 1.00 117.70 360 ASP A O 1
ATOM 2875 N N . ILE A 1 361 ? 11.539 -29.582 0.203 1.00 96.19 361 ILE A N 1
ATOM 2876 C CA . ILE A 1 361 ? 11.622 -28.364 1.000 1.00 112.01 361 ILE A CA 1
ATOM 2877 C C . ILE A 1 361 ? 10.866 -28.497 2.327 1.00 102.63 361 ILE A C 1
ATOM 2878 O O . ILE A 1 361 ? 11.329 -28.025 3.365 1.00 109.68 361 ILE A O 1
ATOM 2883 N N . PHE A 1 362 ? 9.718 -29.166 2.286 1.00 88.51 362 PHE A N 1
ATOM 2884 C CA . PHE A 1 362 ? 8.847 -29.266 3.448 1.00 97.00 362 PHE A CA 1
ATOM 2885 C C . PHE A 1 362 ? 9.374 -30.236 4.493 1.00 103.73 362 PHE A C 1
ATOM 2886 O O . PHE A 1 362 ? 8.811 -30.356 5.579 1.00 107.03 362 PHE A O 1
ATOM 2894 N N . LEU A 1 363 ? 10.456 -30.927 4.161 1.00 114.45 363 LEU A N 1
ATOM 2895 C CA . LEU A 1 363 ? 11.017 -31.918 5.069 1.00 118.37 363 LEU A CA 1
ATOM 2896 C C . LEU A 1 363 ? 11.928 -31.299 6.123 1.00 125.72 363 LEU A C 1
ATOM 2897 O O . LEU A 1 363 ? 12.365 -31.980 7.047 1.00 123.94 363 LEU A O 1
ATOM 2902 N N . ASP A 1 364 ? 12.211 -30.009 5.992 1.00 130.72 364 ASP A N 1
ATOM 2903 C CA . ASP A 1 364 ? 13.046 -29.344 6.982 1.00 130.24 364 ASP A CA 1
ATOM 2904 C C . ASP A 1 364 ? 12.270 -29.135 8.281 1.00 124.87 364 ASP A C 1
ATOM 2905 O O . ASP A 1 364 ? 11.094 -28.770 8.262 1.00 126.36 364 ASP A O 1
ATOM 2910 N N . PRO A 1 365 ? 12.928 -29.385 9.419 1.00 125.02 365 PRO A N 1
ATOM 2911 C CA . PRO A 1 365 ? 12.304 -29.207 10.734 1.00 128.99 365 PRO A CA 1
ATOM 2912 C C . PRO A 1 365 ? 11.918 -27.749 10.942 1.00 127.14 365 PRO A C 1
ATOM 2913 O O . PRO A 1 365 ? 10.971 -27.444 11.668 1.00 130.29 365 PRO A O 1
ATOM 2917 N N . SER A 1 366 ? 12.661 -26.856 10.301 1.00 120.55 366 SER A N 1
ATOM 2918 C CA . SER A 1 366 ? 12.360 -25.434 10.342 1.00 126.48 366 SER A CA 1
ATOM 2919 C C . SER A 1 366 ? 10.937 -25.180 9.857 1.00 122.09 366 SER A C 1
ATOM 2920 O O . SER A 1 366 ? 10.136 -24.556 10.559 1.00 106.83 366 SER A O 1
ATOM 2923 N N . LEU A 1 367 ? 10.630 -25.672 8.657 1.00 114.27 367 LEU A N 1
ATOM 2924 C CA . LEU A 1 367 ? 9.283 -25.575 8.097 1.00 101.73 367 LEU A CA 1
ATOM 2925 C C . LEU A 1 367 ? 8.252 -26.371 8.901 1.00 112.75 367 LEU A C 1
ATOM 2926 O O . LEU A 1 367 ? 7.049 -26.269 8.654 1.00 108.14 367 LEU A O 1
ATOM 2931 N N . LYS A 1 368 ? 8.726 -27.167 9.857 1.00 119.62 368 LYS A N 1
ATOM 2932 C CA . LYS A 1 368 ? 7.843 -27.983 10.691 1.00 125.32 368 LYS A CA 1
ATOM 2933 C C . LYS A 1 368 ? 7.338 -27.262 11.950 1.00 129.15 368 LYS A C 1
ATOM 2934 O O . LYS A 1 368 ? 6.433 -27.750 12.628 1.00 124.99 368 LYS A O 1
ATOM 2940 N N . THR A 1 369 ? 7.910 -26.100 12.252 1.00 133.09 369 THR A N 1
ATOM 2941 C CA . THR A 1 369 ? 7.527 -25.342 13.444 1.00 129.87 369 THR A CA 1
ATOM 2942 C C . THR A 1 369 ? 6.030 -25.016 13.434 1.00 139.04 369 THR A C 1
ATOM 2943 O O . THR A 1 369 ? 5.406 -24.994 12.370 1.00 148.87 369 THR A O 1
ATOM 2947 N N . PRO A 1 370 ? 5.447 -24.774 14.622 1.00 146.66 370 PRO A N 1
ATOM 2948 C CA . PRO A 1 370 ? 4.002 -24.556 14.779 1.00 143.74 370 PRO A CA 1
ATOM 2949 C C . PRO A 1 370 ? 3.505 -23.369 13.957 1.00 145.80 370 PRO A C 1
ATOM 2950 O O . PRO A 1 370 ? 2.387 -23.371 13.432 1.00 142.31 370 PRO A O 1
ATOM 2954 N N . GLN A 1 371 ? 4.360 -22.362 13.834 1.00 152.05 371 GLN A N 1
ATOM 2955 C CA . GLN A 1 371 ? 4.055 -21.197 13.013 1.00 150.87 371 GLN A CA 1
ATOM 2956 C C . GLN A 1 371 ? 4.206 -21.498 11.526 1.00 134.65 371 GLN A C 1
ATOM 2957 O O . GLN A 1 371 ? 3.235 -21.436 10.786 1.00 138.54 371 GLN A O 1
ATOM 2963 N N . ASN A 1 372 ? 5.407 -21.838 11.079 1.00 123.87 372 ASN A N 1
ATOM 2964 C CA . ASN A 1 372 ? 5.577 -22.098 9.656 1.00 120.40 372 ASN A CA 1
ATOM 2965 C C . ASN A 1 372 ? 4.473 -23.029 9.127 1.00 112.76 372 ASN A C 1
ATOM 2966 O O . ASN A 1 372 ? 3.947 -22.827 8.019 1.00 114.29 372 ASN A O 1
ATOM 2971 N N . ILE A 1 373 ? 4.094 -24.020 9.930 1.00 105.24 373 ILE A N 1
ATOM 2972 C CA . ILE A 1 373 ? 2.898 -24.793 9.614 1.00 106.28 373 ILE A CA 1
ATOM 2973 C C . ILE A 1 373 ? 1.675 -23.869 9.637 1.00 105.26 373 ILE A C 1
ATOM 2974 O O . ILE A 1 373 ? 0.793 -23.968 8.785 1.00 103.48 373 ILE A O 1
ATOM 2979 N N . ALA A 1 374 ? 1.629 -22.955 10.601 1.00 111.98 374 ALA A N 1
ATOM 2980 C CA . ALA A 1 374 ? 0.522 -22.001 10.663 1.00 111.68 374 ALA A CA 1
ATOM 2981 C C . ALA A 1 374 ? 0.292 -21.256 9.348 1.00 112.91 374 ALA A C 1
ATOM 2982 O O . ALA A 1 374 ? -0.839 -21.195 8.862 1.00 122.71 374 ALA A O 1
ATOM 2984 N N . PHE A 1 375 ? 1.356 -20.681 8.784 1.00 106.30 375 PHE A N 1
ATOM 2985 C CA . PHE A 1 375 ? 1.242 -19.866 7.570 1.00 106.41 375 PHE A CA 1
ATOM 2986 C C . PHE A 1 375 ? 1.139 -20.688 6.277 1.00 101.89 375 PHE A C 1
ATOM 2987 O O . PHE A 1 375 ? 0.496 -20.256 5.321 1.00 106.66 375 PHE A O 1
ATOM 2995 N N . LEU A 1 376 ? 1.756 -21.867 6.243 1.00 93.92 376 LEU A N 1
ATOM 2996 C CA . LEU A 1 376 ? 1.587 -22.741 5.084 1.00 95.29 376 LEU A CA 1
ATOM 2997 C C . LEU A 1 376 ? 0.121 -23.142 4.889 1.00 108.89 376 LEU A C 1
ATOM 2998 O O . LEU A 1 376 ? -0.331 -23.373 3.763 1.00 122.44 376 LEU A O 1
ATOM 3003 N N . THR A 1 377 ? -0.604 -23.241 5.998 1.00 149.90 377 THR A N 1
ATOM 3004 C CA . THR A 1 377 ? -2.010 -23.638 5.991 1.00 143.74 377 THR A CA 1
ATOM 3005 C C . THR A 1 377 ? -3.000 -22.472 6.073 1.00 135.57 377 THR A C 1
ATOM 3006 O O . THR A 1 377 ? -4.209 -22.675 6.196 1.00 137.92 377 THR A O 1
ATOM 3010 N N . GLY A 1 378 ? -2.489 -21.250 6.034 1.00 127.85 378 GLY A N 1
ATOM 3011 C CA . GLY A 1 378 ? -3.351 -20.086 6.098 1.00 137.31 378 GLY A CA 1
ATOM 3012 C C . GLY A 1 378 ? -3.973 -19.751 4.755 1.00 141.96 378 GLY A C 1
ATOM 3013 O O . GLY A 1 378 ? -4.143 -20.622 3.899 1.00 139.94 378 GLY A O 1
ATOM 3014 N N . THR A 1 379 ? -4.324 -18.483 4.570 1.00 143.70 379 THR A N 1
ATOM 3015 C CA . THR A 1 379 ? -4.920 -18.036 3.315 1.00 143.93 379 THR A CA 1
ATOM 3016 C C . THR A 1 379 ? -4.006 -18.383 2.134 1.00 143.34 379 THR A C 1
ATOM 3017 O O . THR A 1 379 ? -2.783 -18.381 2.263 1.00 136.83 379 THR A O 1
ATOM 3021 N N . LEU A 1 380 ? -4.609 -18.698 0.993 1.00 154.38 380 LEU A N 1
ATOM 3022 C CA . LEU A 1 380 ? -3.870 -19.089 -0.199 1.00 163.20 380 LEU A CA 1
ATOM 3023 C C . LEU A 1 380 ? -3.460 -17.856 -1.021 1.00 181.39 380 LEU A C 1
ATOM 3024 O O . LEU A 1 380 ? -4.191 -16.859 -1.040 1.00 188.46 380 LEU A O 1
ATOM 3029 N N . PRO A 1 381 ? -2.290 -17.907 -1.688 1.00 179.54 381 PRO A N 1
ATOM 3030 C CA . PRO A 1 381 ? -1.855 -16.690 -2.386 1.00 167.34 381 PRO A CA 1
ATOM 3031 C C . PRO A 1 381 ? -2.797 -16.356 -3.542 1.00 161.15 381 PRO A C 1
ATOM 3032 O O . PRO A 1 381 ? -3.044 -15.179 -3.830 1.00 157.78 381 PRO A O 1
ATOM 3036 N N . LEU A 1 382 ? -3.312 -17.398 -4.190 1.00 161.08 382 LEU A N 1
ATOM 3037 C CA . LEU A 1 382 ? -4.388 -17.272 -5.164 1.00 156.65 382 LEU A CA 1
ATOM 3038 C C . LEU A 1 382 ? -5.205 -18.551 -5.105 1.00 156.58 382 LEU A C 1
ATOM 3039 O O . LEU A 1 382 ? -4.711 -19.581 -4.651 1.00 158.21 382 LEU A O 1
ATOM 3044 N N . ASP A 1 383 ? -6.452 -18.479 -5.554 1.00 153.01 383 ASP A N 1
ATOM 3045 C CA . ASP A 1 383 ? -7.353 -19.624 -5.505 1.00 157.12 383 ASP A CA 1
ATOM 3046 C C . ASP A 1 383 ? -6.844 -20.812 -6.325 1.00 147.22 383 ASP A C 1
ATOM 3047 O O . ASP A 1 383 ? -6.235 -20.640 -7.384 1.00 141.77 383 ASP A O 1
ATOM 3052 N N . ILE A 1 384 ? -7.109 -22.015 -5.827 1.00 138.24 384 ILE A N 1
ATOM 3053 C CA . ILE A 1 384 ? -6.677 -23.247 -6.480 1.00 133.73 384 ILE A CA 1
ATOM 3054 C C . ILE A 1 384 ? -7.113 -23.342 -7.941 1.00 146.34 384 ILE A C 1
ATOM 3055 O O . ILE A 1 384 ? -6.345 -23.777 -8.800 1.00 150.24 384 ILE A O 1
ATOM 3060 N N . GLU A 1 385 ? -8.344 -22.925 -8.220 1.00 150.82 385 GLU A N 1
ATOM 3061 C CA . GLU A 1 385 ? -8.953 -23.142 -9.530 1.00 155.00 385 GLU A CA 1
ATOM 3062 C C . GLU A 1 385 ? -8.176 -22.450 -10.648 1.00 146.26 385 GLU A C 1
ATOM 3063 O O . GLU A 1 385 ? -8.439 -22.667 -11.830 1.00 140.29 385 GLU A O 1
ATOM 3069 N N . SER A 1 386 ? -7.220 -21.614 -10.258 1.00 144.17 386 SER A N 1
ATOM 3070 C CA . SER A 1 386 ? -6.358 -20.917 -11.206 1.00 131.18 386 SER A CA 1
ATOM 3071 C C . SER A 1 386 ? -5.354 -21.854 -11.886 1.00 120.93 386 SER A C 1
ATOM 3072 O O . SER A 1 386 ? -5.196 -21.829 -13.111 1.00 125.11 386 SER A O 1
ATOM 3075 N N . GLN A 1 387 ? -4.695 -22.692 -11.091 1.00 105.27 387 GLN A N 1
ATOM 3076 C CA . GLN A 1 387 ? -3.580 -23.502 -11.580 1.00 107.22 387 GLN A CA 1
ATOM 3077 C C . GLN A 1 387 ? -3.999 -24.873 -12.133 1.00 116.88 387 GLN A C 1
ATOM 3078 O O . GLN A 1 387 ? -3.151 -25.695 -12.480 1.00 119.52 387 GLN A O 1
ATOM 3084 N N . GLU A 1 388 ? -5.303 -25.117 -12.215 1.00 110.80 388 GLU A N 1
ATOM 3085 C CA . GLU A 1 388 ? -5.803 -26.358 -12.792 1.00 110.00 388 GLU A CA 1
ATOM 3086 C C . GLU A 1 388 ? -5.060 -26.677 -14.080 1.00 118.98 388 GLU A C 1
ATOM 3087 O O . GLU A 1 388 ? -4.268 -27.624 -14.149 1.00 120.98 388 GLU A O 1
ATOM 3093 N N . HIS A 1 389 ? -5.313 -25.852 -15.091 1.00 129.41 389 HIS A N 1
ATOM 3094 C CA . HIS A 1 389 ? -4.827 -26.083 -16.443 1.00 125.04 389 HIS A CA 1
ATOM 3095 C C . HIS A 1 389 ? -3.346 -26.424 -16.437 1.00 108.88 389 HIS A C 1
ATOM 3096 O O . HIS A 1 389 ? -2.912 -27.368 -17.098 1.00 105.48 389 HIS A O 1
ATOM 3103 N N . LEU A 1 390 ? -2.575 -25.660 -15.675 1.00 102.81 390 LEU A N 1
ATOM 3104 C CA . LEU A 1 390 ? -1.158 -25.942 -15.507 1.00 111.43 390 LEU A CA 1
ATOM 3105 C C . LEU A 1 390 ? -0.964 -27.396 -15.071 1.00 112.70 390 LEU A C 1
ATOM 3106 O O . LEU A 1 390 ? -0.244 -28.156 -15.721 1.00 113.18 390 LEU A O 1
ATOM 3111 N N . LEU A 1 391 ? -1.626 -27.781 -13.982 1.00 119.01 391 LEU A N 1
ATOM 3112 C CA . LEU A 1 391 ? -1.517 -29.142 -13.454 1.00 134.88 391 LEU A CA 1
ATOM 3113 C C . LEU A 1 391 ? -1.881 -30.221 -14.474 1.00 136.91 391 LEU A C 1
ATOM 3114 O O . LEU A 1 391 ? -1.310 -31.311 -14.462 1.00 134.86 391 LEU A O 1
ATOM 3119 N N . ALA A 1 392 ? -2.825 -29.916 -15.357 1.00 134.33 392 ALA A N 1
ATOM 3120 C CA . ALA A 1 392 ? -3.263 -30.894 -16.349 1.00 130.17 392 ALA A CA 1
ATOM 3121 C C . ALA A 1 392 ? -2.113 -31.346 -17.255 1.00 131.33 392 ALA A C 1
ATOM 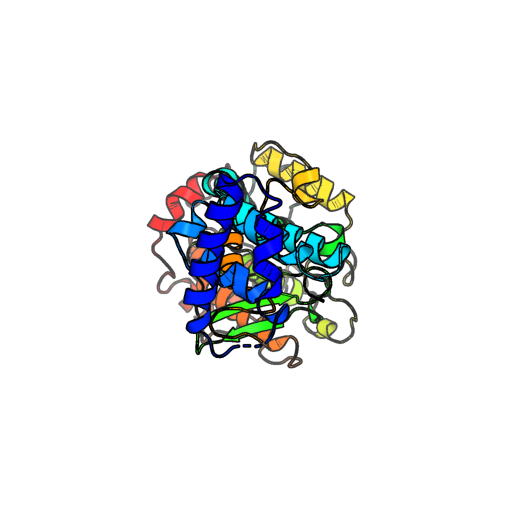3122 O O . ALA A 1 392 ? -2.242 -32.316 -18.005 1.00 148.47 392 ALA A O 1
ATOM 3124 N N . GLN A 1 393 ? -0.991 -30.637 -17.175 1.00 123.07 393 GLN A N 1
ATOM 3125 C CA . GLN A 1 393 ? 0.129 -30.832 -18.095 1.00 116.93 393 GLN A CA 1
ATOM 3126 C C . GLN A 1 393 ? 1.232 -31.798 -17.632 1.00 122.31 393 GLN A C 1
ATOM 3127 O O . GLN A 1 393 ? 2.251 -31.927 -18.306 1.00 127.42 393 GLN A O 1
ATOM 3133 N N . LEU A 1 394 ? 1.051 -32.461 -16.492 1.00 112.67 394 LEU A N 1
ATOM 3134 C CA . LEU A 1 394 ? 2.068 -33.407 -16.012 1.00 125.95 394 LEU A CA 1
ATOM 3135 C C . LEU A 1 394 ? 1.675 -34.875 -16.219 1.00 134.14 394 LEU A C 1
ATOM 3136 O O . LEU A 1 394 ? 0.489 -35.216 -16.197 1.00 141.60 394 LEU A O 1
ATOM 3141 N N . ILE A 1 395 ? 2.672 -35.729 -16.449 1.00 133.41 395 ILE A N 1
ATOM 3142 C CA . ILE A 1 395 ? 2.423 -37.128 -16.804 1.00 141.09 395 ILE A CA 1
ATOM 3143 C C . ILE A 1 395 ? 2.445 -38.118 -15.626 1.00 137.80 395 ILE A C 1
ATOM 3144 O O . ILE A 1 395 ? 2.284 -39.326 -15.819 1.00 144.23 395 ILE A O 1
ATOM 3149 N N . ASP A 1 396 ? 2.645 -37.605 -14.416 1.00 137.85 396 ASP A N 1
ATOM 3150 C CA . ASP A 1 396 ? 2.415 -38.391 -13.210 1.00 148.02 396 ASP A CA 1
ATOM 3151 C C . ASP A 1 396 ? 1.483 -37.632 -12.275 1.00 158.43 396 ASP A C 1
ATOM 3152 O O . ASP A 1 396 ? 1.870 -36.628 -11.671 1.00 152.66 396 ASP A O 1
ATOM 3157 N N . LYS A 1 397 ? 0.265 -38.138 -12.125 1.00 175.21 397 LYS A N 1
ATOM 3158 C CA . LYS A 1 397 ? -0.683 -37.542 -11.199 1.00 181.20 397 LYS A CA 1
ATOM 3159 C C . LYS A 1 397 ? -0.252 -37.948 -9.806 1.00 194.13 397 LYS A C 1
ATOM 3160 O O . LYS A 1 397 ? 0.114 -39.101 -9.578 1.00 201.28 397 LYS A O 1
ATOM 3166 N N . THR A 1 398 ? -0.273 -36.999 -8.880 1.00 198.88 398 THR A N 1
ATOM 3167 C CA . THR A 1 398 ? 0.183 -37.264 -7.524 1.00 203.09 398 THR A CA 1
ATOM 3168 C C . THR A 1 398 ? -0.915 -37.899 -6.669 1.00 202.29 398 THR A C 1
ATOM 3169 O O . THR A 1 398 ? -1.964 -38.292 -7.181 1.00 195.96 398 THR A O 1
ATOM 3173 N N . GLY A 1 399 ? -0.658 -38.017 -5.369 1.00 207.21 399 GLY A N 1
ATOM 3174 C CA . GLY A 1 399 ? -1.653 -38.514 -4.438 1.00 212.07 399 GLY A CA 1
ATOM 3175 C C . GLY A 1 399 ? -2.847 -37.580 -4.383 1.00 212.19 399 GLY A C 1
ATOM 3176 O O . GLY A 1 399 ? -3.964 -38.001 -4.082 1.00 213.62 399 GLY A O 1
ATOM 3177 N N . THR A 1 400 ? -2.605 -36.305 -4.677 1.00 209.05 40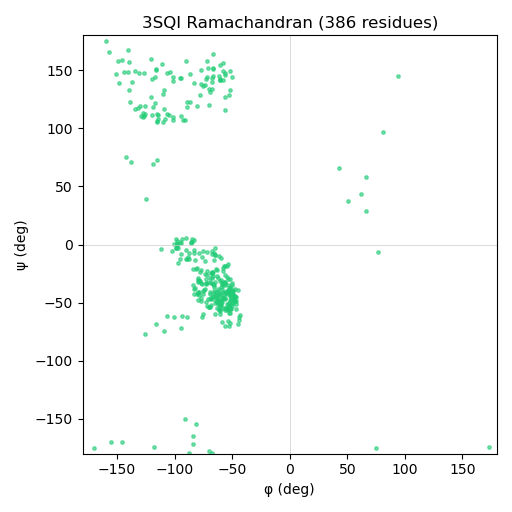0 THR A N 1
ATOM 3178 C CA . THR A 1 400 ? -3.669 -35.308 -4.731 1.00 208.05 400 THR A CA 1
ATOM 3179 C C . THR A 1 400 ? -4.056 -35.019 -6.174 1.00 209.67 400 THR A C 1
ATOM 3180 O O . THR A 1 400 ? -3.298 -34.396 -6.922 1.00 205.68 400 THR A O 1
ATOM 3184 N N . VAL A 1 401 ? -5.248 -35.468 -6.554 1.00 211.90 401 VAL A N 1
ATOM 3185 C CA . VAL A 1 401 ? -5.739 -35.293 -7.914 1.00 200.75 401 VAL A CA 1
ATOM 3186 C C . VAL A 1 401 ? -6.880 -34.280 -7.956 1.00 198.68 401 VAL A C 1
ATOM 3187 O O . VAL A 1 401 ? -7.937 -34.493 -7.361 1.00 207.09 401 VAL A O 1
ATOM 3191 N N . SER A 1 402 ? -6.652 -33.174 -8.656 1.00 186.76 402 SER A N 1
ATOM 3192 C CA . SER A 1 402 ? -7.658 -32.128 -8.797 1.00 184.28 402 SER A CA 1
ATOM 3193 C C . SER A 1 402 ? -7.512 -31.409 -10.133 1.00 176.32 402 SER A C 1
ATOM 3194 O O . SER A 1 402 ? -7.337 -32.044 -11.174 1.00 174.84 402 SER A O 1
#

Sequence (388 aa):
MSKLDSLLKELPTRTAHLYRSIWHKYTEWLKTMPDDLKLFLSQKYIVKYIASHDDIAKDPLPTCDAMIWFSRALDIENNDVLVLQQRLYGLVKLLEFDYSNVIAILQKISINLWNPSTDSLQSKHFKTCQDKLKLLLDFQWKFNTNVSFEDRTTVSLKDLQCILDDENGKCGLAHSSKPNFVLVPNFQSPFTCPIFTMAVYYYLRFHGVKKYYKGDGYQILSQLEHIPIIRGKSLDQYPRELTLGNWYPTIFKYCQLPYTKKHWFQVNQEWPQFPDFSESDSENTIGIPDFYIEKMNRTKLQPCPQVHVHLFPTDLPPDIQAVFDLLNSVLVTSLPLLYRVFPTHDIFLDPSLKTPQNIAFLTGTLPLDIESQEHLLAQLIDKTGTVS

Organism: Kluyveromyces lactis (strain ATCC 8585 / CBS 2359 / DSM 70799 / NBRC 1267 / NRRL Y-1140 / WM37) (NCBI:txid284590)

Solvent-accessible surface area: 19022 Å² total; per-residue (Å²): 130,95,158,24,100,52,59,18,156,139,32,96,118,202,60,4,102,57,25,137,44,20,66,102,109,1,24,90,34,16,164,92,55,134,115,133,82,79,97,47,23,34,41,130,59,1,6,77,8,0,31,65,45,101,96,23,20,164,84,14,86,47,3,0,61,0,1,9,46,3,4,125,25,56,115,34,112,109,96,57,2,76,62,14,46,101,37,0,85,35,0,17,76,2,59,117,34,84,15,83,111,28,58,45,5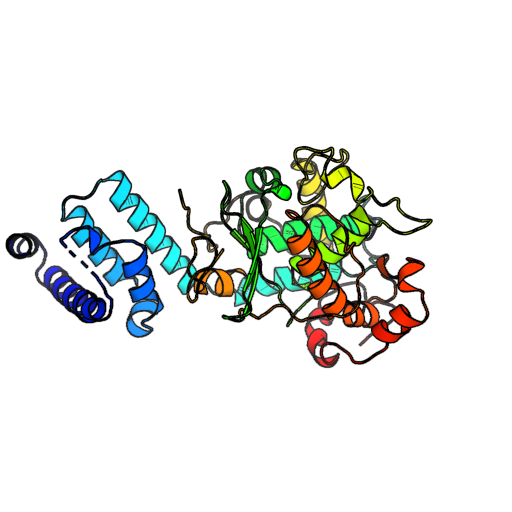0,3,50,32,1,0,2,2,5,1,0,25,48,28,95,73,27,167,49,176,42,10,158,32,6,41,27,7,0,16,1,0,5,0,2,0,7,0,1,4,2,8,16,22,15,110,52,0,32,45,2,14,4,69,58,18,76,23,3,80,23,91,161,61,12,6,2,1,1,0,1,51,49,166,10,15,3,2,12,4,1,22,36,126,23,3,4,10,0,1,0,1,0,10,0,0,0,1,2,7,6,4,62,0,2,112,172,123,68,192,20,37,17,40,128,18,4,75,129,41,150,56,3,0,8,0,54,17,191,53,72,69,48,9,12,138,86,127,51,2,9,70,34,1,32,18,5,5,152,26,0,142,40,123,64,69,76,128,80,12,9,69,45,17,112,123,24,1,75,23,22,101,70,160,158,37,70,74,98,50,6,36,35,0,28,15,64,4,1,46,61,0,3,57,11,150,35,58,68,12,43,140,35,167,46,106,22,7,29,93,112,43,42,117,100,5,33,41,4,1,57,0,0,8,5,1,0,11,38,3,0,9,3,0,60,127,17,2,55,89,0,21,0,12,55,0,56,43,3,125,49,112,124,16,68,62,47,6,98,39,134,36,59,40,94,69,114,47,14,51,132,15,41,91,49,34,65,16,157,30,89,84,92,118

InterPro domains:
  IPR022210 Transcription activator GCR1-like domain [PF12550] (634-709)
  IPR031872 Ndc10, domain 2 [PF16787] (110-288)
  IPR038279 Ndc10, domain 2 superfamily [G3DSA:1.10.443.20] (104-401)

Radius of gyration: 23.93 Å; Cα contacts (8 Å, |Δi|>4): 461; chains: 1; bounding box: 44×68×70 Å

Foldseek 3Di:
DVVLVVLLVVDDPVLSVVLVVLVCVLVVVVVVDPQPPLVSDDLVSLLCVQVVDPVNVVPVVSSLVSSLCSNVVDDDDPVGSVLSNVVSVLSNLLSPDDCVPVVVVLLLQLLQLLAQDDPVQPDDPPPANLRSLLLNLLVLVCQLAQAAQVVLFVDFCLQWDWDADVVQFFTWIFHQPDAGDTAGADLLCNSSHSLLSLLLSQLCQAVNAPPPGDHPHPVVVPVADGQRSHDDPDRRGDHDDVVSVVVPVSSCVQLVHDDDSCSSNHGDVSDRHDRHDVPADNQARDNGGCSSNCSSNVHDGGHQDDDPDASDDCDDDPSCNSVSVSSRSSNLLQVLVSCVQHVVHPSCNHVVCVDPVVVVSSPDDHSDDPVSCVVSNVSYDDADPDDD

GO terms:
  GO:0005515 protein binding (F, IPI)

Secondary structure (DSSP, 8-state):
-GGGGGGGTTS-HHHHHHHHHHHHHHHHHHTTS----GGG--HHHHHHHHHH-HHHHHS-HHHHHHHHHHHHTSS--HHHHHHHHHHHHHHHHHHH--TTTTHHHHHHHHHHHH-S--SS---SS--SHHHHHHHHHHHHHHHHH---HHHHHH-BTTT-EEEEETTTTEEEEEE-SSS-EEE---SS-GGG-HHHHHHHHHHHHHTEETTTEE---TTHHHH-S--BSS--SSTTSPPPHHHHHHHHHHHHHHHT----HHHHHS--TTS----------SSBSSSSBHHHHHHHTTS---PPPP-S--SS-S-S-HHHHHHHHHHHHHHHHHHHHHHHH-TT-GGGGSSGGGSHHHHHHHTSS-SS-GGGSHHHHTT-SS--SS--

Nearest PDB structures (foldseek):
  3t79-assembly1_A  TM=9.984E-01  e=3.992E-59  Kluyveromyces lactis NRRL Y-1140
  6gyu-assembly1_E  TM=6.913E-01  e=2.203E-17  Saccharomyces cerevisiae S288C
  6gys-assembly1_L  TM=7.307E-01  e=2.069E-16  Saccharomyces cerevisiae
  6gsa-assembly1_E  TM=7.247E-01  e=6.038E-16  Saccharomyces cerevisiae
  6gys-assembly1_E  TM=6.806E-01  e=6.988E-16  Saccharomyces cerevisiae